Protein AF-A0A1H9RV60-F1 (afdb_monomer)

Organism: NCBI:txid155974

Sequence (405 aa):
MIADEEDRAAARLRDELDGMRLSSTPDHVDRVLKHVHGRRRAQRQQRVQMLTAVAVVVFAVAGAFVVTANPSQEPDTYTVAAVTQWQLRGDLAGNDDLVRRAEHTWKTSLYPPTAPVRAVFAGRSPNLSACFDLIVLVADSAGSAEQVAFVTTPISISGKPDQTSLVLRAVTTVPDGQRAVGFLSTTRVPADEPVSSNGAIGVALTAPGLAEIEVRTPLVLDQARQTNIPAGVVWPAPEQGTGAWNAELVLRTPGDHRQQFPIAAGIGDPVVEHVSLRSGNGVVRATGGGVRQGDLIATPDGIIGVVSAPDGTVDTRLTTLGTLGKVQTSTSAIPGRLVDGTGGVVFEPTADGLISDGNRLQLLAWNRPELAFDLGTLHTHDQGWLVTRAPGVVGATSALRIGGR

Solvent-accessible surface area (backbone atoms only — not comparable to full-atom values): 22395 Å² total; per-residue (Å²): 117,69,69,67,49,52,55,52,51,54,52,51,53,49,55,56,53,74,67,59,74,83,75,77,55,71,71,55,59,53,47,51,51,52,51,55,54,46,52,58,53,51,54,56,52,51,54,60,54,49,56,61,54,52,55,57,50,54,60,61,56,65,72,73,67,82,84,79,82,81,94,81,73,76,80,80,78,76,78,66,64,42,72,88,65,43,68,65,37,58,88,42,52,86,40,62,66,61,52,52,50,46,52,49,50,38,60,71,40,100,70,48,65,89,37,74,71,46,63,37,35,20,33,68,49,86,43,46,64,60,7,26,41,39,37,34,32,33,17,62,38,98,60,79,34,34,36,39,36,38,29,25,28,37,38,15,62,84,53,63,43,53,80,89,45,74,41,76,42,27,67,42,76,44,53,73,68,55,54,57,50,37,39,25,27,44,51,81,59,91,77,36,55,90,44,94,71,60,34,21,46,43,39,39,37,42,41,86,94,42,60,50,64,44,81,47,33,70,88,58,94,72,81,78,83,75,78,96,60,65,78,19,52,42,71,58,81,46,56,57,17,42,31,34,62,29,26,32,36,38,38,55,41,92,89,81,46,75,44,79,39,78,32,26,37,17,73,77,34,70,57,69,36,67,26,40,38,49,76,57,97,93,44,41,32,46,42,58,67,83,63,47,56,58,19,36,35,21,37,48,61,11,44,52,31,34,20,71,35,80,84,20,35,38,47,60,50,65,47,64,58,42,71,49,32,49,30,25,33,64,90,75,62,44,38,37,47,50,42,88,48,94,96,45,43,28,51,47,69,76,53,89,76,92,83,57,73,68,40,39,33,31,36,21,44,74,67,34,65,60,44,42,32,38,49,19,33,29,35,80,44,95,96,46,28,35,52,47,63,49,45,64,79,78,84,52,51,63,37,32,36,35,60,51,132

pLDDT: mean 80.45, std 18.59, range [31.14, 98.31]

Mean predicted aligned error: 13.13 Å

Secondary structure (DSSP, 8-state):
--HHHHHHHHHHHHHHHHH------HHHHHHHHHHHHHHHHHHHHHHHHHHHHHHHHHHHHTTS--S---------------GGGPPPBSTTTT-HHHHHHHHHHHHTSSS--SS-EEEEEEEE-S-GGGB-EEEEEEEE-SSSEEEEEEEEPPPBTT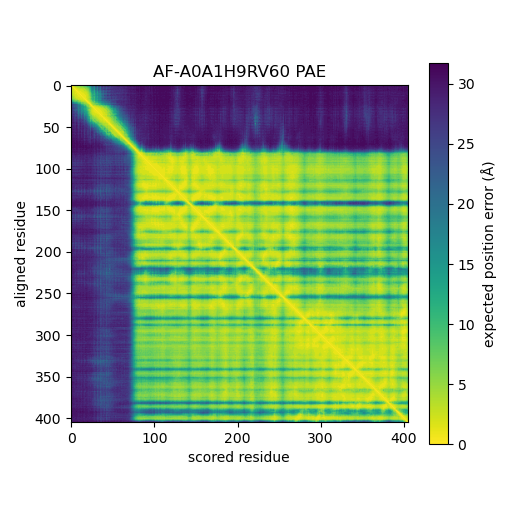S---TT--EEEEEEEEETT--EEEEEE-SPPTTSPPPTT---EEEEEEPTT---EEEE-SS-S--PPPSSPPTTEE---PPTT--GGG-EEEEEETTTEEEEEEPEEPTTSPPEEEEEEEEETTEEEEESTT--TT-EEEETTEEEEEE-STT-EEE--HHHHHTTEEEEETTT--EEEEEEETTEEEEEESS-----TT-EEEEEETT-TTSEEEEEEEEEETTEEEEEESS-SSS--EEEEE---

Foldseek 3Di:
DVVVVVVVVVVVVVVVVVVPPPPDDPVVVVVVVVVVVVVVVVVVVVVVVVVVVVVVVVVVVVVPPPPDDDPDDDPPPPPFDFLVRAAEDEPCSPVVVLQVVQLVQQCPDPNHAPADKDWRYWYWDPDLLFIKIWTWMWGCDPDQKIKIWIKIAATDNNNDGDSVHIDTWFIDIHGHPDFKAKFWELDHDPRHDDRPQSGIWMKMFGGPPFFDKDKDALLDPDFDDDPPDPGRMDTGPGGAQDGQQQIWMWGADPPRDTDTHGYTYTPPAFDKDKWFWDDDPNWIFTDDPCDAAQKWWGANQFTQAGQHDGRRIGDRALQVLQVQAWKAWSPPRFTFHWDADVPGIFTDTPDDDDDDFFTWMWGPGNHPRNNITTQAGWHDDDPTTHGDGRDDNPPGGMTMIGDDD

Radius of gyration: 26.0 Å; Cα contacts (8 Å, |Δi|>4): 841; chains: 1; bounding box: 67×84×64 Å

Structure (mmCIF, N/CA/C/O backbone):
data_AF-A0A1H9RV60-F1
#
_entry.id   AF-A0A1H9RV60-F1
#
loop_
_atom_site.group_PDB
_atom_site.id
_atom_site.type_symbol
_atom_site.label_atom_id
_atom_site.label_alt_id
_atom_site.label_comp_id
_atom_site.label_asym_id
_atom_site.label_entity_id
_atom_site.label_seq_id
_atom_site.pdbx_PDB_ins_code
_atom_site.Cartn_x
_atom_site.Cartn_y
_atom_site.Cartn_z
_atom_site.occupancy
_atom_site.B_iso_or_equiv
_atom_site.auth_seq_id
_atom_site.auth_comp_id
_atom_site.auth_asym_id
_atom_site.auth_atom_id
_atom_site.pdbx_PDB_model_num
ATOM 1 N N . MET A 1 1 ? 18.851 45.379 35.024 1.00 47.66 1 MET A N 1
ATOM 2 C CA . MET A 1 1 ? 19.933 44.597 35.658 1.00 47.66 1 MET A CA 1
ATOM 3 C C . MET A 1 1 ? 19.982 43.148 35.173 1.00 47.66 1 MET A C 1
ATOM 5 O O . MET A 1 1 ? 21.084 42.678 34.978 1.00 47.66 1 MET A O 1
ATOM 9 N N . ILE A 1 2 ? 18.849 42.477 34.896 1.00 45.31 2 ILE A N 1
ATOM 10 C CA . ILE A 1 2 ? 18.839 41.136 34.258 1.00 45.31 2 ILE A CA 1
ATOM 11 C C . ILE A 1 2 ? 19.075 41.214 32.731 1.00 45.31 2 ILE A C 1
ATOM 13 O O . ILE A 1 2 ? 19.832 40.422 32.187 1.00 45.31 2 ILE A O 1
ATOM 17 N N . ALA A 1 3 ? 18.530 42.231 32.051 1.00 50.62 3 ALA A N 1
ATOM 18 C CA . ALA A 1 3 ? 18.720 42.408 30.602 1.00 50.62 3 ALA A CA 1
ATOM 19 C C . ALA A 1 3 ? 20.185 42.692 30.190 1.00 50.62 3 ALA A C 1
ATOM 21 O O . ALA A 1 3 ? 20.635 42.232 29.148 1.00 50.62 3 ALA A O 1
ATOM 22 N N . ASP A 1 4 ? 20.962 43.375 31.041 1.00 49.84 4 ASP A N 1
ATOM 23 C CA . ASP A 1 4 ? 22.380 43.669 30.768 1.00 49.84 4 ASP A CA 1
ATOM 24 C C . ASP A 1 4 ? 23.302 42.445 30.940 1.00 49.84 4 ASP A C 1
ATOM 26 O O . ASP A 1 4 ? 24.443 42.459 30.471 1.00 49.84 4 ASP A O 1
ATOM 30 N N . GLU A 1 5 ? 22.850 41.393 31.632 1.00 49.09 5 GLU A N 1
ATOM 31 C CA . GLU A 1 5 ? 23.604 40.141 31.780 1.00 49.09 5 GLU A CA 1
ATOM 32 C C . GLU A 1 5 ? 23.366 39.191 30.602 1.00 49.09 5 GLU A C 1
ATOM 34 O O . GLU A 1 5 ? 24.319 38.561 30.136 1.00 49.09 5 GLU A O 1
ATOM 39 N N . GLU A 1 6 ? 22.145 39.152 30.059 1.00 58.31 6 GLU A N 1
ATOM 40 C CA . GLU A 1 6 ? 21.820 38.354 28.869 1.00 58.31 6 GLU A CA 1
ATOM 41 C C . GLU A 1 6 ? 22.538 38.875 27.616 1.00 58.31 6 GLU A C 1
ATOM 43 O O . GLU A 1 6 ? 23.137 38.085 26.882 1.00 58.31 6 GLU A O 1
ATOM 48 N N . ASP A 1 7 ? 22.604 40.196 27.424 1.00 57.84 7 ASP A N 1
ATOM 49 C CA . ASP A 1 7 ? 23.313 40.784 26.280 1.00 57.84 7 ASP A CA 1
ATOM 50 C C . ASP A 1 7 ? 24.835 40.578 26.361 1.00 57.84 7 ASP A C 1
ATOM 52 O O . ASP A 1 7 ? 25.499 40.352 25.343 1.00 57.84 7 ASP A O 1
ATOM 56 N N . ARG A 1 8 ? 25.412 40.555 27.571 1.00 61.41 8 ARG A N 1
ATOM 57 C CA . ARG A 1 8 ? 26.839 40.233 27.764 1.00 61.41 8 ARG A CA 1
ATOM 58 C C . ARG A 1 8 ? 27.137 38.752 27.553 1.00 61.41 8 ARG A C 1
ATOM 60 O O . ARG A 1 8 ? 28.216 38.428 27.055 1.00 61.41 8 ARG A O 1
ATOM 67 N N . ALA A 1 9 ? 26.216 37.861 27.915 1.00 63.03 9 ALA A N 1
ATOM 68 C CA . ALA A 1 9 ? 26.352 36.430 27.657 1.00 63.03 9 ALA A CA 1
ATOM 69 C C . ALA A 1 9 ? 26.237 36.120 26.155 1.00 63.03 9 ALA A C 1
ATOM 71 O O . ALA A 1 9 ? 27.050 35.371 25.613 1.00 63.03 9 ALA A O 1
ATOM 72 N N . ALA A 1 10 ? 25.296 36.765 25.459 1.00 62.72 10 ALA A N 1
ATOM 73 C CA . ALA A 1 10 ? 25.120 36.622 24.017 1.00 62.72 10 ALA A CA 1
ATOM 74 C C . ALA A 1 10 ? 26.301 37.197 23.216 1.00 62.72 10 ALA A C 1
ATOM 76 O O . ALA A 1 10 ? 26.708 36.606 22.213 1.00 62.72 10 ALA A O 1
ATOM 77 N N . ALA A 1 11 ? 26.886 38.314 23.662 1.00 66.44 11 ALA A N 1
ATOM 78 C CA . ALA A 1 11 ? 28.081 38.885 23.043 1.00 66.44 11 ALA A CA 1
ATOM 79 C C . ALA A 1 11 ? 29.309 37.970 23.197 1.00 66.44 11 ALA A C 1
ATOM 81 O O . ALA A 1 11 ? 30.024 37.760 22.222 1.00 66.44 11 ALA A O 1
ATOM 82 N N . ARG A 1 12 ? 29.513 37.354 24.373 1.00 67.06 12 ARG A N 1
ATOM 83 C CA . ARG A 1 12 ? 30.611 36.389 24.588 1.00 67.06 12 ARG A CA 1
ATOM 84 C C . ARG A 1 12 ? 30.462 35.124 23.751 1.00 67.06 12 ARG A C 1
ATOM 86 O O . ARG A 1 12 ? 31.445 34.664 23.188 1.00 67.06 12 ARG A O 1
ATOM 93 N N . LEU A 1 13 ? 29.246 34.589 23.628 1.00 63.38 13 LEU A N 1
ATOM 94 C CA . LEU A 1 13 ? 28.999 33.393 22.816 1.00 63.38 13 LEU A CA 1
ATOM 95 C C . LEU A 1 13 ? 29.222 33.645 21.320 1.00 63.38 13 LEU A C 1
ATOM 97 O O . LEU A 1 13 ? 29.684 32.748 20.620 1.00 63.38 13 LEU A O 1
ATOM 101 N N . ARG A 1 14 ? 28.927 34.853 20.820 1.00 65.62 14 ARG A N 1
ATOM 102 C CA . ARG A 1 14 ? 29.237 35.223 19.429 1.00 65.62 14 ARG A CA 1
ATOM 103 C C . ARG A 1 14 ? 30.738 35.378 19.191 1.00 65.62 14 ARG A C 1
ATOM 105 O O . ARG A 1 14 ? 31.217 34.882 18.181 1.00 65.62 14 ARG A O 1
ATOM 112 N N . ASP A 1 15 ? 31.468 35.967 20.135 1.00 60.06 15 ASP A N 1
ATOM 113 C CA . ASP A 1 15 ? 32.932 36.094 20.053 1.00 60.06 15 ASP A CA 1
ATOM 114 C C . ASP A 1 15 ? 33.632 34.718 20.131 1.00 60.06 15 ASP A C 1
ATOM 116 O O . ASP A 1 15 ? 34.597 34.454 19.413 1.00 60.06 15 ASP A O 1
ATOM 120 N N . GLU A 1 16 ? 33.103 33.787 20.938 1.00 55.59 16 GLU A N 1
ATOM 121 C CA . GLU A 1 16 ? 33.586 32.398 20.991 1.00 55.59 16 GLU A CA 1
ATOM 122 C C . GLU A 1 16 ? 33.265 31.605 19.710 1.00 55.59 16 GLU A C 1
ATOM 124 O O . GLU A 1 16 ? 34.069 30.769 19.290 1.00 55.59 16 GLU A O 1
ATOM 129 N N . LEU A 1 17 ? 32.131 31.880 19.055 1.00 51.12 17 LEU A N 1
ATOM 130 C CA . LEU A 1 17 ? 31.740 31.241 17.793 1.00 51.12 17 LEU A CA 1
ATOM 131 C C . LEU A 1 17 ? 32.523 31.776 16.585 1.00 51.12 17 LEU A C 1
ATOM 133 O O . LEU A 1 17 ? 32.941 30.974 15.749 1.00 51.12 17 LEU A O 1
ATOM 137 N N . ASP A 1 18 ? 32.794 33.082 16.515 1.00 43.81 18 ASP A N 1
ATOM 138 C CA . ASP A 1 18 ? 33.619 33.675 15.449 1.00 43.81 18 ASP A CA 1
ATOM 139 C C . ASP A 1 18 ? 35.108 33.286 15.577 1.00 43.81 18 ASP A C 1
ATOM 141 O O . ASP A 1 18 ? 35.840 33.250 14.581 1.00 43.81 18 ASP A O 1
ATOM 145 N N . GLY A 1 19 ? 35.552 32.896 16.779 1.00 40.16 19 GLY A N 1
ATOM 146 C CA . GLY A 1 19 ? 36.868 32.297 17.024 1.00 40.16 19 GLY A CA 1
ATOM 147 C C . GLY A 1 19 ? 36.997 30.829 16.588 1.00 40.16 19 GLY A C 1
ATOM 148 O O . GLY A 1 19 ? 38.108 30.363 16.312 1.00 40.16 19 GLY A O 1
ATOM 149 N N . MET A 1 20 ? 35.889 30.087 16.460 1.00 36.47 20 MET A N 1
ATOM 150 C CA . MET A 1 20 ? 35.895 28.687 16.017 1.00 36.47 20 MET A CA 1
ATOM 151 C C . MET A 1 20 ? 35.896 28.573 14.487 1.00 36.47 20 MET A C 1
ATOM 153 O O . MET A 1 20 ? 34.956 28.091 13.855 1.00 36.47 20 MET A O 1
ATOM 157 N N . ARG A 1 21 ? 37.025 28.925 13.862 1.00 36.53 21 ARG A N 1
ATOM 158 C CA . ARG A 1 21 ? 37.341 28.442 12.509 1.00 36.53 21 ARG A CA 1
ATOM 159 C C . ARG A 1 21 ? 37.583 26.932 12.555 1.00 36.53 21 ARG A C 1
ATOM 161 O O . ARG A 1 21 ? 38.700 26.474 12.799 1.00 36.53 21 ARG A O 1
ATOM 168 N N . LEU A 1 22 ? 36.538 26.155 12.276 1.00 44.78 22 LEU A N 1
ATOM 169 C CA . LEU A 1 22 ? 36.624 24.725 11.975 1.00 44.78 22 LEU A CA 1
ATOM 170 C C . LEU A 1 22 ? 37.416 24.518 10.676 1.00 44.78 22 LEU A C 1
ATOM 172 O O . LEU A 1 22 ? 36.867 24.379 9.588 1.00 44.78 22 LEU A O 1
ATOM 176 N N . SER A 1 23 ? 38.740 24.489 10.800 1.00 40.69 23 SER A N 1
ATOM 177 C CA . SER A 1 23 ? 39.613 23.884 9.801 1.00 40.69 23 SER A CA 1
ATOM 178 C C . SER A 1 23 ? 39.719 22.395 10.122 1.00 40.69 23 SER A C 1
ATOM 180 O O . SER A 1 23 ? 40.577 21.952 10.881 1.00 40.69 23 SER A O 1
ATOM 182 N N . SER A 1 24 ? 38.799 21.590 9.588 1.00 43.88 24 SER A N 1
ATOM 183 C CA . SER A 1 24 ? 39.008 20.144 9.590 1.00 43.88 24 SER A CA 1
ATOM 184 C C . SER A 1 24 ? 40.083 19.832 8.555 1.00 43.88 24 SER A C 1
ATOM 186 O O . SER A 1 24 ? 39.855 19.974 7.352 1.00 43.88 24 SER A O 1
ATOM 188 N N . THR A 1 25 ? 41.266 19.434 9.010 1.00 44.75 25 THR A N 1
ATOM 189 C CA . THR A 1 25 ? 42.301 18.913 8.119 1.00 44.75 25 THR A CA 1
ATOM 190 C C . THR A 1 25 ? 41.766 17.665 7.395 1.00 44.75 25 THR A C 1
ATOM 192 O O . THR A 1 25 ? 41.131 16.824 8.042 1.00 44.75 25 THR A O 1
ATOM 195 N N . PRO A 1 26 ? 41.996 17.520 6.074 1.00 52.84 26 PRO A N 1
ATOM 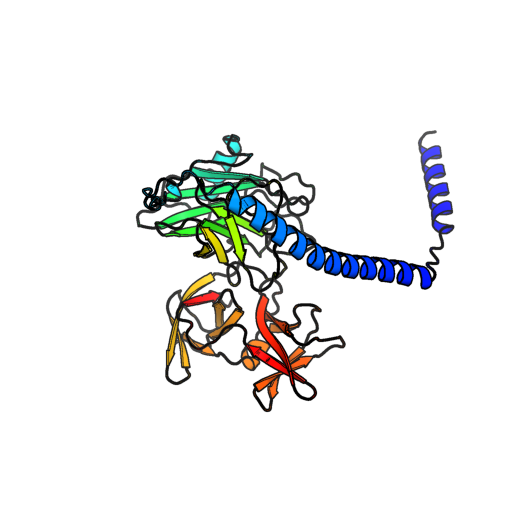196 C CA . PRO A 1 26 ? 41.510 16.383 5.276 1.00 52.84 26 PRO A CA 1
ATOM 197 C C . PRO A 1 26 ? 41.817 15.013 5.909 1.00 52.84 26 PRO A C 1
ATOM 199 O O . PRO A 1 26 ? 40.990 14.101 5.894 1.00 52.84 26 PRO A O 1
ATOM 202 N N . ASP A 1 27 ? 42.948 14.917 6.608 1.00 50.12 27 ASP A N 1
ATOM 203 C CA . ASP A 1 27 ? 43.414 13.713 7.302 1.00 50.12 27 ASP A CA 1
ATOM 204 C C . ASP A 1 27 ? 42.532 13.255 8.476 1.00 50.12 27 ASP A C 1
ATOM 206 O O . ASP A 1 27 ? 42.692 12.134 8.975 1.00 50.12 27 ASP A O 1
ATOM 210 N N . HIS A 1 28 ? 41.641 14.112 8.987 1.00 51.12 28 HIS A N 1
ATOM 211 C CA . HIS A 1 28 ? 40.720 13.756 10.067 1.00 51.12 28 HIS A CA 1
ATOM 212 C C . HIS A 1 28 ? 39.489 13.019 9.526 1.00 51.12 28 HIS A C 1
ATOM 214 O O . HIS A 1 28 ? 39.078 12.008 10.096 1.00 51.12 28 HIS A O 1
ATOM 220 N N . VAL A 1 29 ? 38.959 13.465 8.384 1.00 52.94 29 VAL A N 1
ATOM 221 C CA . VAL A 1 29 ? 37.835 12.811 7.697 1.00 52.94 29 VAL A CA 1
ATOM 222 C C . VAL A 1 29 ? 38.263 11.433 7.194 1.00 52.94 29 VAL A C 1
ATOM 224 O O . VAL A 1 29 ? 37.571 10.446 7.449 1.00 52.94 29 VAL A O 1
ATOM 227 N N . ASP A 1 30 ? 39.461 11.330 6.617 1.00 53.12 30 ASP A N 1
ATOM 228 C CA . ASP A 1 30 ? 40.016 10.045 6.186 1.00 53.12 30 ASP A CA 1
ATOM 229 C C . ASP A 1 30 ? 40.276 9.096 7.358 1.00 53.12 30 ASP A C 1
ATOM 231 O O . ASP A 1 30 ? 40.026 7.894 7.250 1.00 53.12 30 ASP A O 1
ATOM 235 N N . ARG A 1 31 ? 40.701 9.603 8.524 1.00 59.22 31 ARG A N 1
ATOM 236 C CA . ARG A 1 31 ? 40.831 8.774 9.732 1.00 59.22 31 ARG A CA 1
ATOM 237 C C . ARG A 1 31 ? 39.488 8.247 10.216 1.00 59.22 31 ARG A C 1
ATOM 239 O O . ARG A 1 31 ? 39.410 7.069 10.559 1.00 59.22 31 ARG A O 1
ATOM 246 N N . VAL A 1 32 ? 38.442 9.072 10.216 1.00 57.06 32 VAL A N 1
ATOM 247 C CA . VAL A 1 32 ? 37.094 8.658 10.630 1.00 57.06 32 VAL A CA 1
ATOM 248 C C . VAL A 1 32 ? 36.515 7.642 9.644 1.00 57.06 32 VAL A C 1
ATOM 250 O O . VAL A 1 32 ? 36.044 6.588 10.071 1.00 57.06 32 VAL A O 1
ATOM 253 N N . LEU A 1 33 ? 36.640 7.870 8.334 1.00 56.78 33 LEU A N 1
ATOM 254 C CA . LEU A 1 33 ? 36.190 6.925 7.306 1.00 56.78 33 LEU A CA 1
ATOM 255 C C . LEU A 1 33 ? 36.961 5.601 7.363 1.00 56.78 33 LEU A C 1
ATOM 257 O O . LEU A 1 33 ? 36.360 4.527 7.299 1.00 56.78 33 LEU A O 1
ATOM 261 N N . LYS A 1 34 ? 38.278 5.645 7.584 1.00 64.19 34 LYS A N 1
ATOM 262 C CA . LYS A 1 34 ? 39.110 4.446 7.763 1.00 64.19 34 LYS A CA 1
ATOM 263 C C . LYS A 1 34 ? 38.751 3.694 9.049 1.00 64.19 34 LYS A C 1
ATOM 265 O O . LYS A 1 34 ? 38.754 2.463 9.052 1.00 64.19 34 LYS A O 1
ATOM 270 N N . HIS A 1 35 ? 38.356 4.400 10.110 1.00 56.09 35 HIS A N 1
ATOM 271 C CA . HIS A 1 35 ? 37.873 3.796 11.355 1.00 56.09 35 HIS A CA 1
ATOM 272 C C . HIS A 1 35 ? 36.477 3.158 11.193 1.00 56.09 35 HIS A C 1
ATOM 274 O O . HIS A 1 35 ? 36.234 2.053 11.684 1.00 56.09 35 HIS A O 1
ATOM 280 N N . VAL A 1 36 ? 35.579 3.789 10.428 1.00 59.84 36 VAL A N 1
ATOM 281 C CA . VAL A 1 36 ? 34.243 3.258 10.100 1.00 59.84 36 VAL A CA 1
ATOM 282 C C . VAL A 1 36 ? 34.337 2.039 9.171 1.00 59.84 36 VAL A C 1
ATOM 284 O O . VAL A 1 36 ? 33.677 1.022 9.410 1.00 59.84 36 VAL A O 1
ATOM 287 N N . HIS A 1 37 ? 35.210 2.070 8.161 1.00 61.62 37 HIS A N 1
ATOM 288 C CA . HIS A 1 37 ? 35.466 0.918 7.291 1.00 61.62 37 HIS A CA 1
ATOM 289 C C . HIS A 1 37 ? 36.209 -0.219 8.011 1.00 61.62 37 HIS A C 1
ATOM 291 O O . HIS A 1 37 ? 35.919 -1.393 7.757 1.00 61.62 37 HIS A O 1
ATOM 297 N N . GLY A 1 38 ? 37.089 0.104 8.964 1.00 60.56 38 GLY A N 1
ATOM 298 C CA . GLY A 1 38 ? 37.722 -0.865 9.861 1.00 60.56 38 GLY A CA 1
ATOM 299 C C . GLY A 1 38 ? 36.705 -1.616 10.727 1.00 60.56 38 GLY A C 1
ATOM 300 O O . GLY A 1 38 ? 36.728 -2.848 10.767 1.00 60.56 38 GLY A O 1
ATOM 301 N N . ARG A 1 39 ? 35.737 -0.905 11.327 1.00 57.69 39 ARG A N 1
ATOM 302 C CA . ARG A 1 39 ? 34.640 -1.524 12.099 1.00 57.69 39 ARG A CA 1
ATOM 303 C C . ARG A 1 39 ? 33.777 -2.466 11.256 1.00 57.69 39 ARG A C 1
ATOM 305 O O . ARG A 1 39 ? 33.444 -3.553 11.722 1.00 57.69 39 ARG A O 1
ATOM 312 N N . ARG A 1 40 ? 33.472 -2.111 10.000 1.00 55.03 40 ARG A N 1
ATOM 313 C CA . ARG A 1 40 ? 32.693 -2.981 9.094 1.00 55.03 40 ARG A CA 1
ATOM 314 C C . ARG A 1 40 ? 33.448 -4.253 8.682 1.00 55.03 40 ARG A C 1
ATOM 316 O O . ARG A 1 40 ? 32.821 -5.300 8.528 1.00 55.03 40 ARG A O 1
ATOM 323 N N . ARG A 1 41 ? 34.780 -4.208 8.538 1.00 56.97 41 ARG A N 1
ATOM 324 C CA . ARG A 1 41 ? 35.599 -5.414 8.288 1.00 56.97 41 ARG A CA 1
ATOM 325 C C . ARG A 1 41 ? 35.736 -6.298 9.533 1.00 56.97 41 ARG A C 1
ATOM 327 O O . ARG A 1 41 ? 35.587 -7.512 9.410 1.00 56.97 41 ARG A O 1
ATOM 334 N N . ALA A 1 42 ? 35.904 -5.709 10.719 1.00 52.28 42 ALA A N 1
ATOM 335 C CA . ALA A 1 42 ? 35.950 -6.452 11.982 1.00 52.28 42 ALA A CA 1
ATOM 336 C C . ALA A 1 42 ? 34.614 -7.160 12.298 1.00 52.28 42 ALA A C 1
ATOM 338 O O . ALA A 1 42 ? 34.615 -8.318 12.710 1.00 52.28 42 ALA A O 1
ATOM 339 N N . GLN A 1 43 ? 33.470 -6.527 12.001 1.00 52.50 43 GLN A N 1
ATOM 340 C CA . GLN A 1 43 ? 32.144 -7.157 12.123 1.00 52.50 43 GLN A CA 1
ATOM 341 C C . GLN A 1 43 ? 31.941 -8.334 11.155 1.00 52.50 43 GLN A C 1
ATOM 343 O O . GLN A 1 43 ? 31.277 -9.308 11.507 1.00 52.50 43 GLN A O 1
ATOM 348 N N . ARG A 1 44 ? 32.531 -8.292 9.949 1.00 54.00 44 ARG A N 1
ATOM 349 C CA . ARG A 1 44 ? 32.500 -9.435 9.017 1.00 54.00 44 ARG A CA 1
ATOM 350 C C . ARG A 1 44 ? 33.372 -10.599 9.502 1.00 54.00 44 ARG A C 1
ATOM 352 O O . ARG A 1 44 ? 32.954 -11.742 9.365 1.00 54.00 44 ARG A O 1
ATOM 359 N N . GLN A 1 45 ? 34.523 -10.333 10.124 1.00 49.22 45 GLN A N 1
ATOM 360 C CA . GLN A 1 45 ? 35.378 -11.387 10.693 1.00 49.22 45 GLN A CA 1
ATOM 361 C C . GLN A 1 45 ? 34.815 -11.991 11.993 1.00 49.22 45 GLN A C 1
ATOM 363 O O . GLN A 1 45 ? 34.887 -13.207 12.164 1.00 49.22 45 GLN A O 1
ATOM 368 N N . GLN A 1 46 ? 34.157 -11.201 12.853 1.00 46.28 46 GLN A N 1
ATOM 369 C CA . GLN A 1 46 ? 33.453 -11.731 14.033 1.00 46.28 46 GLN A CA 1
ATOM 370 C C . GLN A 1 46 ? 32.278 -12.653 13.662 1.00 46.28 46 GLN A C 1
ATOM 372 O O . GLN A 1 46 ? 32.040 -13.634 14.363 1.00 46.28 46 GLN A O 1
ATOM 377 N N . ARG A 1 47 ? 31.587 -12.415 12.535 1.00 48.66 47 ARG A N 1
ATOM 378 C CA . ARG A 1 47 ? 30.519 -13.312 12.045 1.00 48.66 47 ARG A CA 1
ATOM 379 C C . ARG A 1 47 ? 31.039 -14.674 11.576 1.00 48.66 47 ARG A C 1
ATOM 381 O O . ARG A 1 47 ? 30.360 -15.673 11.786 1.00 48.66 47 ARG A O 1
ATOM 388 N N . VAL A 1 48 ? 32.242 -14.734 11.001 1.00 49.28 48 VAL A N 1
ATOM 389 C CA . VAL A 1 48 ? 32.853 -16.011 10.589 1.00 49.28 48 VAL A CA 1
ATOM 390 C C . VAL A 1 48 ? 33.335 -16.810 11.805 1.00 49.28 48 VAL A C 1
ATOM 392 O O . VAL A 1 48 ? 33.199 -18.026 11.811 1.00 49.28 48 VAL A O 1
ATOM 395 N N . GLN A 1 49 ? 33.813 -16.150 12.867 1.00 42.09 49 GLN A N 1
ATOM 396 C CA . GLN A 1 49 ? 34.241 -16.834 14.097 1.00 42.09 49 GLN A CA 1
ATOM 397 C C . GLN A 1 49 ? 33.074 -17.250 15.015 1.00 42.09 49 GLN A C 1
ATOM 399 O O . GLN A 1 49 ? 33.167 -18.279 15.684 1.00 42.09 49 GLN A O 1
ATOM 404 N N . MET A 1 50 ? 31.948 -16.521 15.022 1.00 40.22 50 MET A N 1
ATOM 405 C CA . MET A 1 50 ? 30.741 -16.931 15.764 1.00 40.22 50 MET A CA 1
ATOM 406 C C . MET A 1 50 ? 30.068 -18.177 15.168 1.00 40.22 50 MET A C 1
ATOM 408 O O . MET A 1 50 ? 29.565 -19.008 15.922 1.00 40.22 50 MET A O 1
ATOM 412 N N . LEU A 1 51 ? 30.093 -18.351 13.842 1.00 40.78 51 LEU A N 1
ATOM 413 C CA . LEU A 1 51 ? 29.523 -19.533 13.180 1.00 40.78 51 LEU A CA 1
ATOM 414 C C . LEU A 1 51 ? 30.247 -20.832 13.571 1.00 40.78 51 LEU A C 1
ATOM 416 O O . LEU A 1 51 ? 29.604 -21.866 13.736 1.00 40.78 51 LEU A O 1
ATOM 420 N N . THR A 1 52 ? 31.558 -20.777 13.812 1.00 39.53 52 THR A N 1
ATOM 421 C CA . THR A 1 52 ? 32.336 -21.944 14.253 1.00 39.53 52 THR A CA 1
ATOM 422 C C . THR A 1 52 ? 32.115 -22.276 15.732 1.00 39.53 52 THR A C 1
ATOM 424 O O . THR A 1 52 ? 32.112 -23.448 16.096 1.00 39.53 52 THR A O 1
ATOM 427 N N . ALA A 1 53 ? 31.871 -21.275 16.588 1.00 35.66 53 ALA A N 1
ATOM 428 C CA . ALA A 1 53 ? 31.593 -21.495 18.011 1.00 35.66 53 ALA A CA 1
ATOM 429 C C . ALA A 1 53 ? 30.177 -22.052 18.264 1.00 35.66 53 ALA A C 1
ATOM 431 O O . ALA A 1 53 ? 29.998 -22.916 19.121 1.00 35.66 53 ALA A O 1
ATOM 432 N N . VAL A 1 54 ? 29.176 -21.621 17.486 1.00 38.09 54 VAL A N 1
ATOM 433 C CA . VAL A 1 54 ? 27.795 -22.130 17.598 1.00 38.09 54 VAL A CA 1
ATOM 434 C C . VAL A 1 54 ? 27.690 -23.585 17.124 1.00 38.09 54 VAL A C 1
ATOM 436 O O . VAL A 1 54 ? 26.974 -24.371 17.740 1.00 38.09 54 VAL A O 1
ATOM 439 N N . ALA A 1 55 ? 28.467 -23.993 16.115 1.00 35.78 55 ALA A N 1
ATOM 440 C CA . ALA A 1 55 ? 28.491 -25.384 15.656 1.00 35.78 55 ALA A CA 1
ATOM 441 C C . ALA A 1 55 ? 28.974 -26.370 16.743 1.00 35.78 55 ALA A C 1
ATOM 443 O O . ALA A 1 55 ? 28.454 -27.480 16.837 1.00 35.78 55 ALA A O 1
ATOM 444 N N . VAL A 1 56 ? 29.907 -25.965 17.613 1.00 42.31 56 VAL A N 1
ATOM 445 C CA . VAL A 1 56 ? 30.428 -26.829 18.692 1.00 42.31 56 VAL A CA 1
ATOM 446 C C . VAL A 1 56 ? 29.453 -26.923 19.875 1.00 42.31 56 VAL A C 1
ATOM 448 O O 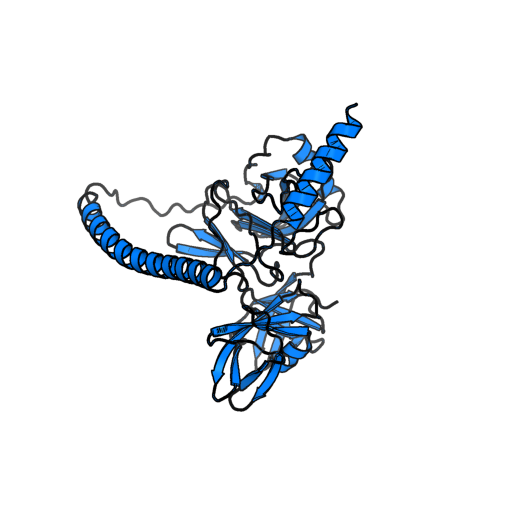. VAL A 1 56 ? 29.320 -27.987 20.476 1.00 42.31 56 VAL A O 1
ATOM 451 N N . VAL A 1 57 ? 28.701 -25.857 20.174 1.00 38.81 57 VAL A N 1
ATOM 452 C CA . VAL A 1 57 ? 27.685 -25.873 21.246 1.00 38.81 57 VAL A CA 1
ATOM 453 C C . VAL A 1 57 ? 26.435 -26.664 20.834 1.00 38.81 57 VAL A C 1
ATOM 455 O O . VAL A 1 57 ? 25.873 -27.382 21.659 1.00 38.81 57 VAL A O 1
ATOM 458 N N . VAL A 1 58 ? 26.038 -26.627 19.556 1.00 38.56 58 VAL A N 1
ATOM 459 C CA . VAL A 1 58 ? 24.890 -27.410 19.054 1.00 38.56 58 VAL A CA 1
ATOM 460 C C . VAL A 1 58 ? 25.161 -28.921 19.105 1.00 38.56 58 VAL A C 1
ATOM 462 O O . VAL A 1 58 ? 24.266 -29.678 19.476 1.00 38.56 58 VAL A O 1
ATOM 465 N N . PHE A 1 59 ? 26.395 -29.375 18.856 1.00 36.62 59 PHE A N 1
ATOM 466 C CA . PHE A 1 59 ? 26.744 -30.796 19.014 1.00 36.62 59 PHE A CA 1
ATOM 467 C C . PHE A 1 59 ? 26.823 -31.251 20.482 1.00 36.62 59 PHE A C 1
ATOM 469 O O . PHE A 1 59 ? 26.512 -32.404 20.773 1.00 36.62 59 PHE A O 1
ATOM 476 N N . ALA A 1 60 ? 27.174 -30.364 21.418 1.00 34.81 60 ALA A N 1
ATOM 477 C CA . ALA A 1 60 ? 27.234 -30.703 22.842 1.00 34.81 60 ALA A CA 1
ATOM 478 C C . ALA A 1 6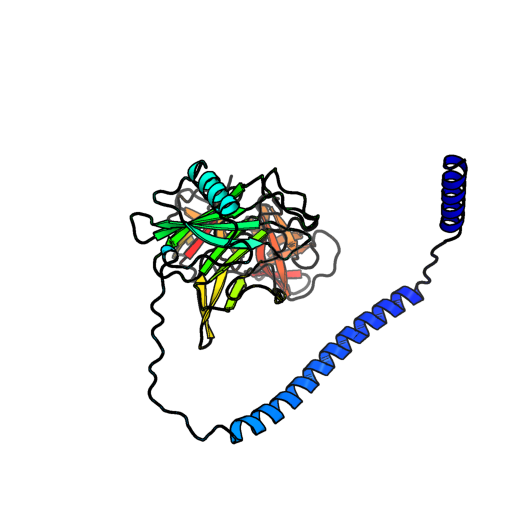0 ? 25.847 -30.735 23.517 1.00 34.81 60 ALA A C 1
ATOM 480 O O . ALA A 1 60 ? 25.619 -31.551 24.408 1.00 34.81 60 ALA A O 1
ATOM 481 N N . VAL A 1 61 ? 24.896 -29.899 23.078 1.00 39.88 61 VAL A N 1
ATOM 482 C CA . VAL A 1 61 ? 23.534 -29.852 23.653 1.00 39.88 61 VAL A CA 1
ATOM 483 C C . VAL A 1 61 ? 22.600 -30.899 23.025 1.00 39.88 61 VAL A C 1
ATOM 485 O O . VAL A 1 61 ? 21.710 -31.408 23.706 1.00 39.88 61 VAL A O 1
ATOM 488 N N . ALA A 1 62 ? 22.849 -31.328 21.782 1.00 36.28 62 ALA A N 1
ATOM 489 C CA . ALA A 1 62 ? 22.103 -32.422 21.147 1.00 36.28 62 ALA A CA 1
ATOM 490 C C . ALA A 1 62 ? 22.370 -33.811 21.776 1.00 36.28 62 ALA A C 1
ATOM 492 O O . ALA A 1 62 ? 21.559 -34.720 21.616 1.00 36.28 62 ALA A O 1
ATOM 493 N N . GLY A 1 63 ? 23.465 -33.982 22.530 1.00 31.14 63 GLY A N 1
ATOM 494 C CA . GLY A 1 63 ? 23.798 -35.240 23.214 1.00 31.14 63 GLY A CA 1
ATOM 495 C C . GLY A 1 63 ? 23.123 -35.449 24.577 1.00 31.14 63 GLY A C 1
ATOM 496 O O . GLY A 1 63 ? 23.155 -36.561 25.095 1.00 31.14 63 GLY A O 1
ATOM 497 N N . ALA A 1 64 ? 22.505 -34.415 25.164 1.00 34.41 64 ALA A N 1
ATOM 498 C CA . ALA A 1 64 ? 21.991 -34.460 26.540 1.00 34.41 64 ALA A CA 1
ATOM 499 C C . ALA A 1 64 ? 20.451 -34.454 26.665 1.00 34.41 64 ALA A C 1
ATOM 501 O O . ALA A 1 64 ? 19.941 -34.596 27.772 1.00 34.41 64 ALA A O 1
ATOM 502 N N . PHE A 1 65 ? 19.702 -34.346 25.559 1.00 34.44 65 PHE A N 1
ATOM 503 C CA . PHE A 1 65 ? 18.225 -34.293 25.558 1.00 34.44 65 PHE A CA 1
ATOM 504 C C . PHE A 1 65 ? 17.536 -35.476 24.845 1.00 34.44 65 PHE A C 1
ATOM 506 O O . PHE A 1 65 ? 16.366 -35.392 24.482 1.00 34.44 65 PHE A O 1
ATOM 513 N N . VAL A 1 66 ? 18.222 -36.612 24.670 1.00 35.88 66 VAL A N 1
ATOM 514 C CA . VAL A 1 66 ? 17.646 -37.816 24.024 1.00 35.88 66 VAL A CA 1
ATOM 515 C C . VAL A 1 66 ? 16.809 -38.688 24.982 1.00 35.88 66 VAL A C 1
ATOM 517 O O . VAL A 1 66 ? 16.275 -39.715 24.578 1.00 35.88 66 VAL A O 1
ATOM 520 N N . VAL A 1 67 ? 16.583 -38.290 26.238 1.00 39.78 67 VAL A N 1
ATOM 521 C CA . VAL A 1 67 ? 15.738 -39.075 27.156 1.00 39.78 67 VAL A CA 1
ATOM 522 C C . VAL A 1 67 ? 14.527 -38.264 27.605 1.00 39.78 67 VAL A C 1
ATOM 524 O O . VAL A 1 67 ? 14.614 -37.491 28.546 1.00 39.78 67 VAL A O 1
ATOM 527 N N . THR A 1 68 ? 13.433 -38.516 26.873 1.00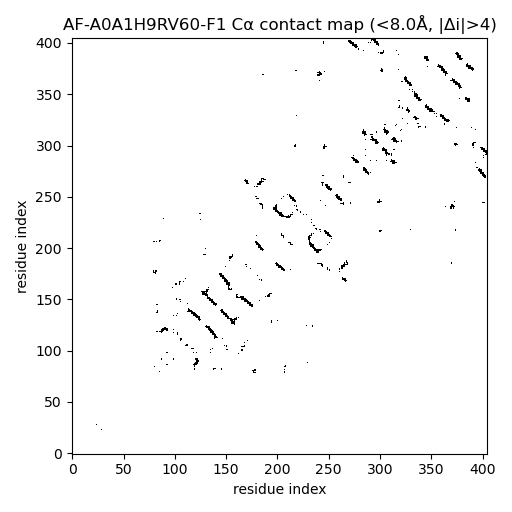 36.88 68 THR A N 1
ATOM 528 C CA . THR A 1 68 ? 11.983 -38.379 27.147 1.00 36.88 68 THR A CA 1
ATOM 529 C C . THR A 1 68 ? 11.234 -37.537 26.111 1.00 36.88 68 THR A C 1
ATOM 531 O O . THR A 1 68 ? 10.664 -36.497 26.427 1.00 36.88 68 THR A O 1
ATOM 534 N N . ALA A 1 69 ? 11.196 -38.016 24.865 1.00 34.31 69 ALA A N 1
ATOM 535 C CA . ALA A 1 69 ? 10.183 -37.611 23.895 1.00 34.31 69 ALA A CA 1
ATOM 536 C C . ALA A 1 69 ? 9.023 -38.619 23.953 1.00 34.31 69 ALA A C 1
ATOM 538 O O . ALA A 1 69 ? 9.189 -39.776 23.573 1.00 34.31 69 ALA A O 1
ATOM 539 N N . ASN A 1 70 ? 7.864 -38.181 24.449 1.00 32.72 70 ASN A N 1
ATOM 540 C CA . ASN A 1 70 ? 6.591 -38.871 24.231 1.00 32.72 70 ASN A CA 1
ATOM 541 C C . ASN A 1 70 ? 6.190 -38.672 22.757 1.00 32.72 70 ASN A C 1
ATOM 543 O O . ASN A 1 70 ? 5.983 -37.525 22.355 1.00 32.72 70 ASN A O 1
ATOM 547 N N . PRO A 1 71 ? 6.064 -39.728 21.936 1.00 40.88 71 PRO A N 1
ATOM 548 C CA . PRO A 1 71 ? 5.698 -39.602 20.535 1.00 40.88 71 PRO A CA 1
ATOM 549 C C . PRO A 1 71 ? 4.187 -39.793 20.389 1.00 40.88 71 PRO A C 1
ATOM 551 O O . PRO A 1 71 ? 3.732 -40.846 19.958 1.00 40.88 71 PRO A O 1
ATOM 554 N N . SER A 1 72 ? 3.396 -38.801 20.795 1.00 36.66 72 SER A N 1
ATOM 555 C CA . SER A 1 72 ? 1.947 -38.797 20.537 1.00 36.66 72 SER A CA 1
ATOM 556 C C . SER A 1 72 ? 1.330 -37.448 20.893 1.00 36.66 72 SER A C 1
ATOM 558 O O . SER A 1 72 ? 0.484 -37.350 21.778 1.00 36.66 72 SER A O 1
ATOM 560 N N . GLN A 1 73 ? 1.775 -36.397 20.212 1.00 38.69 73 GLN A N 1
ATOM 561 C CA . GLN A 1 73 ? 1.003 -35.167 20.114 1.00 38.69 73 GLN A CA 1
ATOM 562 C C . GLN A 1 73 ? 0.900 -34.853 18.624 1.00 38.69 73 GLN A C 1
ATOM 564 O O . GLN A 1 73 ? 1.878 -34.465 17.985 1.00 38.69 73 GLN A O 1
ATOM 569 N N . GLU A 1 74 ? -0.264 -35.165 18.054 1.00 36.25 74 GLU A N 1
ATOM 570 C CA . GLU A 1 74 ? -0.662 -34.668 16.739 1.00 36.25 74 GLU A CA 1
ATOM 571 C C . GLU A 1 74 ? -0.441 -33.147 16.711 1.00 36.25 74 GLU A C 1
ATOM 573 O O . GLU A 1 74 ? -0.621 -32.498 17.746 1.00 36.25 74 GLU A O 1
ATOM 578 N N . PRO A 1 75 ? -0.003 -32.560 15.583 1.00 40.38 75 PRO A N 1
ATOM 579 C CA . PRO A 1 75 ? 0.166 -31.118 15.507 1.00 40.38 75 PRO A CA 1
ATOM 580 C C . PRO A 1 75 ? -1.181 -30.473 15.822 1.00 40.38 75 PRO A C 1
ATOM 582 O O . PRO A 1 75 ? -2.147 -30.708 15.098 1.00 40.38 75 PRO A O 1
ATOM 585 N N . ASP A 1 76 ? -1.238 -29.699 16.911 1.00 39.97 76 ASP A N 1
ATOM 586 C CA . ASP A 1 76 ? -2.427 -28.951 17.300 1.00 39.97 76 ASP A CA 1
ATOM 587 C C . ASP A 1 76 ? -2.950 -28.214 16.066 1.00 39.97 76 ASP A C 1
ATOM 589 O O . ASP A 1 76 ? -2.328 -27.284 15.540 1.00 39.97 76 ASP A O 1
ATOM 593 N N . THR A 1 77 ? -4.096 -28.667 15.564 1.00 42.59 77 THR A N 1
ATOM 594 C CA . THR A 1 77 ? -4.869 -27.939 14.570 1.00 42.59 77 THR A CA 1
ATOM 595 C C . THR A 1 77 ? -5.302 -26.651 15.255 1.00 42.59 77 THR A C 1
ATOM 597 O O . THR A 1 77 ? -6.310 -26.621 15.955 1.00 42.59 77 THR A O 1
ATOM 600 N N . TYR A 1 78 ? -4.502 -25.591 15.130 1.00 52.78 78 TYR A N 1
ATOM 601 C CA . TYR A 1 78 ? -4.866 -24.267 15.612 1.00 52.78 78 TYR A CA 1
ATOM 602 C C . TYR A 1 78 ? -6.127 -23.833 14.859 1.00 52.78 78 TYR A C 1
ATOM 604 O O . TYR A 1 78 ? -6.041 -23.294 13.754 1.00 52.78 78 TYR A O 1
ATOM 612 N N . THR A 1 79 ? -7.305 -24.093 15.430 1.00 53.59 79 THR A N 1
ATOM 613 C CA . THR A 1 79 ? -8.559 -23.507 14.961 1.00 53.59 79 THR A CA 1
ATOM 614 C C . THR A 1 79 ? -8.404 -22.001 15.040 1.00 53.59 79 THR A C 1
ATOM 616 O O . THR A 1 79 ? -8.233 -21.425 16.115 1.00 53.59 79 THR A O 1
ATOM 619 N N . VAL A 1 80 ? -8.368 -21.381 13.867 1.00 61.53 80 VAL A N 1
ATOM 620 C CA . VAL A 1 80 ? -8.104 -19.959 13.724 1.00 61.53 80 VAL A CA 1
ATOM 621 C C . VAL A 1 80 ? -9.330 -19.191 14.182 1.00 61.53 80 VAL A C 1
ATOM 623 O O . VAL A 1 80 ? -10.380 -19.274 13.553 1.00 61.53 80 VAL A O 1
ATOM 626 N N . ALA A 1 81 ? -9.182 -18.439 15.268 1.00 65.88 81 ALA A N 1
ATOM 627 C CA . ALA A 1 81 ? -10.206 -17.505 15.697 1.00 65.88 81 ALA A CA 1
ATOM 628 C C . ALA A 1 81 ? -10.340 -16.376 14.662 1.00 65.88 81 ALA A C 1
ATOM 630 O O . ALA A 1 81 ? -9.333 -15.771 14.270 1.00 65.88 81 ALA A O 1
ATOM 631 N N . ALA A 1 82 ? -11.574 -16.093 14.248 1.00 79.06 82 ALA A N 1
ATOM 632 C CA . ALA A 1 82 ? -11.894 -14.968 13.370 1.00 79.06 82 ALA A CA 1
ATOM 633 C C . ALA A 1 82 ? -11.430 -13.642 14.013 1.00 79.06 82 ALA A C 1
ATOM 635 O O . ALA A 1 82 ? -11.281 -13.573 15.240 1.00 79.06 82 ALA A O 1
ATOM 636 N N . VAL A 1 83 ? -11.171 -12.576 13.249 1.00 80.81 83 VAL A N 1
ATOM 637 C CA . VAL A 1 83 ? -10.682 -11.305 13.824 1.00 80.81 83 VAL A CA 1
ATOM 638 C C . VAL A 1 83 ? -11.724 -10.721 14.787 1.00 80.81 83 VAL A C 1
ATOM 640 O O . VAL A 1 83 ? -11.386 -10.187 15.848 1.00 80.81 83 VAL A O 1
ATOM 643 N N . THR A 1 84 ? -13.013 -10.944 14.527 1.00 81.50 84 THR A N 1
ATOM 644 C CA . THR A 1 84 ? -14.133 -10.643 15.438 1.00 81.50 84 THR A CA 1
ATOM 645 C C . THR A 1 84 ? -14.126 -11.445 16.739 1.00 81.50 84 THR A C 1
ATOM 647 O O . THR A 1 84 ? -14.859 -11.082 17.655 1.00 81.50 84 THR A O 1
ATOM 650 N N . GLN A 1 85 ? -13.240 -12.425 16.902 1.00 85.94 85 GLN A N 1
ATOM 651 C CA . GLN A 1 85 ? -13.034 -13.177 18.145 1.00 85.94 85 GLN A CA 1
ATOM 652 C C . GLN A 1 85 ? -11.744 -12.780 18.885 1.00 85.94 85 GLN A C 1
ATOM 654 O O . GLN A 1 85 ? -11.509 -13.227 20.008 1.00 85.94 85 GLN A O 1
ATOM 659 N N . TRP A 1 86 ? -10.894 -11.928 18.302 1.00 90.31 86 TRP A N 1
ATOM 660 C CA . TRP A 1 86 ? -9.649 -11.503 18.946 1.00 90.31 86 TRP A CA 1
ATOM 661 C C . TRP A 1 86 ? -9.915 -10.636 20.178 1.00 90.31 86 TRP A C 1
ATOM 663 O O . TRP A 1 86 ? -10.665 -9.662 20.123 1.00 90.31 86 TRP A O 1
ATOM 673 N N . GLN A 1 87 ? -9.277 -10.946 21.299 1.00 91.38 87 GLN A N 1
ATOM 674 C CA . GLN A 1 87 ? -9.385 -10.113 22.496 1.00 91.38 87 GLN A CA 1
ATOM 675 C C . GLN A 1 87 ? -8.684 -8.764 22.290 1.00 91.38 87 GLN A C 1
ATOM 677 O O . GLN A 1 87 ? -7.637 -8.703 21.641 1.00 91.38 87 GLN A O 1
ATOM 682 N N . LEU A 1 88 ? -9.257 -7.699 22.864 1.00 94.44 88 LEU A N 1
ATOM 683 C CA . LEU A 1 88 ? -8.631 -6.379 22.890 1.00 94.44 88 LEU A CA 1
ATOM 684 C C . LEU A 1 88 ? -7.287 -6.457 23.622 1.00 94.44 88 LEU A C 1
ATOM 686 O O . LEU A 1 88 ? -7.206 -6.981 24.732 1.00 94.44 88 LEU A O 1
ATOM 690 N N . ARG A 1 89 ? -6.234 -5.922 23.001 1.00 94.19 89 ARG A N 1
ATOM 691 C CA . ARG A 1 89 ? -4.875 -5.895 23.557 1.00 94.19 89 ARG A CA 1
ATOM 692 C C . ARG A 1 89 ? -4.135 -4.600 23.212 1.00 94.19 89 ARG A C 1
ATOM 694 O O . ARG A 1 89 ? -4.613 -3.808 22.405 1.00 94.19 89 ARG A O 1
ATOM 701 N N . GLY A 1 90 ? -2.945 -4.430 23.784 1.00 93.38 90 GLY A N 1
ATOM 702 C CA . GLY A 1 90 ? -2.090 -3.251 23.604 1.00 93.38 90 GLY A CA 1
ATOM 703 C C . GLY A 1 90 ? -2.064 -2.351 24.842 1.00 93.38 90 GLY A C 1
ATOM 704 O O . GLY A 1 90 ? -2.855 -2.519 25.768 1.00 93.38 90 GLY A O 1
ATOM 705 N N . ASP A 1 91 ? -1.108 -1.428 24.887 1.00 93.94 91 ASP A N 1
ATOM 706 C CA . ASP A 1 91 ? -0.830 -0.567 26.044 1.00 93.94 91 ASP A CA 1
ATOM 707 C C . ASP A 1 91 ? -1.925 0.478 26.311 1.00 93.94 91 ASP A C 1
ATOM 709 O O . ASP A 1 91 ? -2.031 0.987 27.426 1.00 93.94 91 ASP A O 1
ATOM 713 N N . LEU A 1 92 ? -2.787 0.748 25.327 1.00 95.81 92 LEU A N 1
ATOM 714 C CA . LEU A 1 92 ? -3.923 1.666 25.446 1.00 95.81 92 LEU A CA 1
ATOM 715 C C . LEU A 1 92 ? -5.272 0.940 25.572 1.00 95.81 92 LEU A C 1
ATOM 717 O O . LEU A 1 92 ? -6.314 1.591 25.551 1.00 95.81 92 LEU A O 1
ATOM 721 N N . ALA A 1 93 ? -5.277 -0.388 25.733 1.00 95.00 93 ALA A N 1
ATOM 722 C CA . ALA A 1 93 ? -6.499 -1.195 25.822 1.00 95.00 93 ALA A CA 1
ATOM 723 C C . ALA A 1 93 ? -7.439 -0.786 26.970 1.00 95.00 93 ALA A C 1
ATOM 725 O O . ALA A 1 93 ? -8.646 -0.947 26.844 1.00 95.00 93 ALA A O 1
ATOM 726 N N . GLY A 1 94 ? -6.902 -0.245 28.070 1.00 95.25 94 GLY A N 1
ATOM 727 C CA . GLY A 1 94 ? -7.693 0.240 29.210 1.00 95.25 94 GLY A CA 1
ATOM 728 C C . GLY A 1 94 ? -8.240 1.665 29.060 1.00 95.25 94 GLY A C 1
ATOM 729 O O . GLY A 1 94 ? -8.835 2.187 29.999 1.00 95.25 94 GLY A O 1
ATOM 730 N N . ASN A 1 95 ? -8.007 2.336 27.927 1.00 97.25 95 ASN A N 1
ATOM 731 C CA . ASN A 1 95 ? -8.506 3.687 27.677 1.00 97.25 95 ASN A CA 1
ATOM 732 C C . ASN A 1 95 ? -9.867 3.640 26.963 1.00 97.25 95 ASN A C 1
ATOM 734 O O . ASN A 1 95 ? -9.966 3.881 25.757 1.00 97.25 95 ASN A O 1
ATOM 738 N N . ASP A 1 96 ? -10.920 3.340 27.726 1.00 97.00 96 ASP A N 1
ATOM 739 C CA . ASP A 1 96 ? -12.288 3.188 27.209 1.00 97.00 96 ASP A CA 1
ATOM 740 C C . ASP A 1 96 ? -12.784 4.428 26.456 1.00 97.00 96 ASP A C 1
ATOM 742 O O . ASP A 1 96 ? -13.536 4.327 25.485 1.00 97.00 96 ASP A O 1
ATOM 746 N N . ASP A 1 97 ? -12.366 5.620 26.883 1.00 97.44 97 ASP A N 1
ATOM 747 C CA . ASP A 1 97 ? -12.788 6.857 26.239 1.00 97.44 97 ASP A CA 1
ATOM 748 C C . ASP A 1 97 ? -12.187 7.010 24.839 1.00 97.44 97 ASP A C 1
ATOM 750 O O . ASP A 1 97 ? -12.907 7.298 23.882 1.00 97.44 97 ASP A O 1
ATOM 754 N N . LEU A 1 98 ? -10.889 6.728 24.695 1.00 97.44 98 LEU A N 1
ATOM 755 C CA . LEU A 1 98 ? -10.211 6.712 23.401 1.00 97.44 98 LEU A CA 1
ATOM 756 C C . LEU A 1 98 ? -10.835 5.679 22.453 1.00 97.44 98 LEU A C 1
ATOM 758 O O . LEU A 1 98 ? -11.096 5.998 21.293 1.00 97.44 98 LEU A O 1
ATOM 762 N N . VAL A 1 99 ? -11.124 4.472 22.952 1.00 97.62 99 VAL A N 1
ATOM 763 C CA . VAL A 1 99 ? -11.770 3.406 22.169 1.00 97.62 99 VAL A CA 1
ATOM 764 C C . VAL A 1 99 ? -13.156 3.840 21.690 1.00 97.62 99 VAL A C 1
ATOM 766 O O . VAL A 1 99 ? -13.438 3.763 20.495 1.00 97.62 99 VAL A O 1
ATOM 769 N N . ARG A 1 100 ? -14.005 4.379 22.575 1.00 97.69 100 ARG A N 1
ATOM 770 C CA . ARG A 1 100 ? -15.344 4.865 22.195 1.00 97.69 100 ARG A CA 1
ATOM 771 C C . ARG A 1 100 ? -15.288 5.987 21.163 1.00 97.69 100 ARG A C 1
ATOM 773 O O . ARG A 1 100 ? -16.094 5.995 20.232 1.00 97.69 100 ARG A O 1
ATOM 780 N N . ARG A 1 101 ? -14.346 6.928 21.298 1.00 98.06 101 ARG A N 1
ATOM 781 C CA . ARG A 1 101 ? -14.154 7.986 20.296 1.00 98.06 101 ARG A CA 1
ATOM 782 C C . ARG A 1 101 ? -13.704 7.406 18.957 1.00 98.06 101 ARG A C 1
ATOM 784 O O . ARG A 1 101 ? -14.242 7.816 17.936 1.00 98.06 101 ARG A O 1
ATOM 791 N N . ALA A 1 102 ? -12.806 6.420 18.949 1.00 98.31 102 ALA A N 1
ATOM 792 C CA . ALA A 1 102 ? -12.381 5.751 17.721 1.00 98.31 102 ALA A CA 1
ATOM 793 C C . ALA A 1 102 ? -13.544 5.025 17.027 1.00 98.31 102 ALA A C 1
ATOM 795 O O . ALA A 1 102 ? -13.717 5.151 15.813 1.00 98.31 102 ALA A O 1
ATOM 796 N N . GLU A 1 103 ? -14.390 4.323 17.787 1.00 97.88 103 GLU A N 1
ATOM 797 C CA . GLU A 1 103 ? -15.613 3.726 17.245 1.00 97.88 103 GLU A CA 1
ATOM 798 C C . GLU A 1 103 ? -16.538 4.773 16.629 1.00 97.88 103 GLU A C 1
ATOM 800 O O . GLU A 1 103 ? -17.081 4.557 15.546 1.00 97.88 103 GLU A O 1
ATOM 805 N N . HIS A 1 104 ? -16.725 5.905 17.310 1.00 97.50 104 HIS A N 1
ATOM 806 C CA . HIS A 1 104 ? -17.536 7.003 16.804 1.00 97.50 104 HIS A CA 1
ATOM 807 C C . HIS A 1 104 ? -16.953 7.592 15.511 1.00 97.50 104 HIS A C 1
ATOM 809 O O . HIS A 1 104 ? -17.700 7.806 14.554 1.00 97.50 104 HIS A O 1
ATOM 815 N N . THR A 1 105 ? -15.631 7.780 15.440 1.00 97.81 105 THR A N 1
ATOM 816 C CA . THR A 1 105 ? -14.923 8.221 14.229 1.00 97.81 105 THR A CA 1
ATOM 817 C C . THR A 1 105 ? -15.185 7.283 13.055 1.00 97.81 105 THR A C 1
ATOM 819 O O . THR A 1 105 ? -15.465 7.755 11.957 1.00 97.81 105 THR A O 1
ATOM 822 N N . TRP A 1 106 ? -15.153 5.961 13.258 1.00 97.62 106 TRP A N 1
ATOM 823 C CA . TRP A 1 106 ? -15.458 5.022 12.176 1.00 97.62 106 TRP A CA 1
ATOM 824 C C . TRP A 1 106 ? -16.945 5.057 11.788 1.00 97.62 106 TRP A C 1
ATOM 826 O O . TRP A 1 106 ? -17.269 5.200 10.607 1.00 97.62 106 TRP A O 1
ATOM 836 N N . LYS A 1 107 ? -17.853 5.018 12.773 1.00 96.94 107 LYS A N 1
ATOM 837 C CA . LYS A 1 107 ? -19.316 5.040 12.570 1.00 96.94 107 LYS A CA 1
ATOM 838 C C . LYS A 1 107 ? -19.821 6.280 11.824 1.00 96.94 107 LYS A C 1
ATOM 840 O O . LYS A 1 107 ? -20.825 6.192 11.128 1.00 96.94 107 LYS A O 1
ATOM 845 N N . THR A 1 108 ? -19.141 7.415 11.968 1.00 96.88 108 THR A N 1
ATOM 846 C CA . THR A 1 108 ? -19.508 8.697 11.333 1.00 96.88 108 THR A CA 1
ATOM 847 C C . THR A 1 108 ? -18.699 9.014 10.072 1.00 96.88 108 THR A C 1
ATOM 849 O O . THR A 1 108 ? -18.866 10.078 9.479 1.00 96.88 108 THR A O 1
ATOM 852 N N . SER A 1 109 ? -17.819 8.104 9.653 1.00 95.94 109 SER A N 1
ATOM 853 C CA . SER A 1 109 ? -16.985 8.285 8.465 1.00 95.94 109 SER A CA 1
ATOM 854 C C . SER A 1 109 ? -17.757 8.067 7.158 1.00 95.94 109 SER A C 1
ATOM 856 O O . SER A 1 109 ? -18.897 7.607 7.147 1.00 95.94 109 SER A O 1
ATOM 858 N N . LEU A 1 110 ? -17.088 8.327 6.031 1.00 94.06 110 LEU A N 1
ATOM 859 C CA . LEU A 1 110 ? -17.576 7.969 4.693 1.00 94.06 110 LEU A CA 1
ATOM 860 C C . LEU A 1 110 ? -17.632 6.448 4.448 1.00 94.06 110 LEU A C 1
ATOM 862 O O . LEU A 1 110 ? -18.217 6.017 3.459 1.00 94.06 110 LEU A O 1
ATOM 866 N N . TYR A 1 111 ? -17.042 5.646 5.339 1.00 93.56 111 TYR A N 1
ATOM 867 C CA . TYR A 1 111 ? -16.971 4.187 5.253 1.00 93.56 111 TYR A CA 1
ATOM 868 C C . TYR A 1 111 ? -17.520 3.553 6.538 1.00 93.56 111 TYR A C 1
ATOM 870 O O . TYR A 1 111 ? -16.768 2.896 7.265 1.00 93.56 111 TYR A O 1
ATOM 878 N N . PRO A 1 112 ? -18.799 3.792 6.879 1.00 94.62 112 PRO A N 1
ATOM 879 C CA . PRO A 1 112 ? -19.354 3.323 8.134 1.00 94.62 112 PRO A CA 1
ATOM 880 C C . PRO A 1 112 ? -19.388 1.784 8.178 1.00 94.62 112 PRO A C 1
ATOM 882 O O . PRO A 1 112 ? -19.610 1.137 7.150 1.00 94.62 112 PRO A O 1
ATOM 885 N N . PRO A 1 113 ? -19.190 1.188 9.363 1.00 94.12 113 PRO A N 1
ATOM 886 C CA . PRO A 1 113 ? -19.290 -0.249 9.554 1.00 94.12 113 PRO A CA 1
ATOM 887 C C . PRO A 1 113 ? -20.726 -0.725 9.323 1.00 94.12 113 PRO A C 1
ATOM 889 O O . PRO A 1 113 ? -21.687 -0.029 9.658 1.00 94.12 113 PRO A O 1
ATOM 892 N N . THR A 1 114 ? -20.884 -1.944 8.812 1.00 89.00 114 THR A N 1
ATOM 893 C CA . THR A 1 114 ? -22.209 -2.538 8.552 1.00 89.00 114 THR A CA 1
ATOM 894 C C . THR A 1 114 ? -22.851 -3.189 9.779 1.00 89.00 114 THR A C 1
ATOM 896 O O . THR A 1 114 ? -23.991 -3.639 9.707 1.00 89.00 114 THR A O 1
ATOM 899 N N . ALA A 1 115 ? -22.125 -3.277 10.893 1.00 89.94 115 ALA A N 1
ATOM 900 C CA . ALA A 1 115 ? -22.506 -4.056 12.065 1.00 89.94 115 ALA A CA 1
ATOM 901 C C . ALA A 1 115 ? -21.904 -3.478 13.357 1.00 89.94 115 ALA A C 1
ATOM 903 O O . ALA A 1 115 ? -21.145 -2.502 13.295 1.00 89.94 115 ALA A O 1
ATOM 904 N N . PRO A 1 116 ? -22.233 -4.042 14.538 1.00 91.56 116 PRO A N 1
ATOM 905 C CA . PRO A 1 116 ? -21.636 -3.616 15.794 1.00 91.56 116 PRO A CA 1
ATOM 906 C C . PRO A 1 116 ? -20.107 -3.654 15.741 1.00 91.56 116 PRO A C 1
ATOM 908 O O . PRO A 1 116 ? -19.499 -4.620 15.286 1.00 91.56 116 PRO A O 1
ATOM 911 N N . VAL A 1 117 ? -19.506 -2.573 16.226 1.00 94.00 117 VAL A N 1
ATOM 912 C CA . VAL A 1 117 ? -18.058 -2.371 16.243 1.00 94.00 117 VAL A CA 1
ATOM 913 C C . VAL A 1 117 ? -17.506 -2.777 17.598 1.00 94.00 117 VAL A C 1
ATOM 915 O O . VAL A 1 117 ? -18.138 -2.511 18.619 1.00 94.00 117 VAL A O 1
ATOM 918 N N . ARG A 1 118 ? -16.301 -3.342 17.608 1.00 94.19 118 ARG A N 1
ATOM 919 C CA . ARG A 1 118 ? -15.483 -3.492 18.815 1.00 94.19 118 ARG A CA 1
ATOM 920 C C . ARG A 1 118 ? -14.003 -3.292 18.503 1.00 94.19 118 ARG A C 1
ATOM 922 O O . ARG A 1 118 ? -13.573 -3.525 17.376 1.00 94.19 118 ARG A O 1
ATOM 929 N N . ALA A 1 119 ? -13.209 -2.918 19.499 1.00 96.69 119 ALA A N 1
ATOM 930 C CA . ALA A 1 119 ? -11.757 -2.857 19.360 1.00 96.69 119 ALA A CA 1
ATOM 931 C C . ALA A 1 119 ? -11.092 -4.229 19.563 1.00 96.69 119 ALA A C 1
ATOM 933 O O . ALA A 1 119 ? -11.503 -5.018 20.416 1.00 96.69 119 ALA A O 1
ATOM 934 N N . VAL A 1 120 ? -10.030 -4.487 18.798 1.00 95.38 120 VAL A N 1
ATOM 935 C CA . VAL A 1 120 ? -9.149 -5.665 18.941 1.00 95.38 120 VAL A CA 1
ATOM 936 C C . VAL A 1 120 ? -7.717 -5.282 19.295 1.00 95.38 120 VAL A C 1
ATOM 938 O O . VAL A 1 120 ? -6.962 -6.098 19.820 1.00 95.38 120 VAL A O 1
ATOM 941 N N . PHE A 1 121 ? -7.336 -4.029 19.057 1.00 96.50 121 PHE A N 1
ATOM 942 C CA . PHE A 1 121 ? -6.037 -3.503 19.444 1.00 96.50 121 PHE A CA 1
ATOM 943 C C . PHE A 1 121 ? -6.133 -2.015 19.765 1.00 96.50 121 PHE A C 1
ATOM 945 O O . PHE A 1 121 ? -6.817 -1.283 19.053 1.00 96.50 121 PHE A O 1
ATOM 952 N N . ALA A 1 122 ? -5.420 -1.570 20.794 1.00 97.31 122 ALA A N 1
ATOM 953 C CA . ALA A 1 122 ? -5.195 -0.161 21.079 1.00 97.31 122 ALA A CA 1
ATOM 954 C C . ALA A 1 122 ? -3.771 0.029 21.615 1.00 97.31 122 ALA A C 1
ATOM 956 O O . ALA A 1 122 ? -3.436 -0.497 22.678 1.00 97.31 122 ALA A O 1
ATOM 957 N N . GLY A 1 123 ? -2.931 0.780 20.903 1.00 95.50 123 GLY A N 1
ATOM 958 C CA . GLY A 1 123 ? -1.556 1.003 21.340 1.00 95.50 123 GLY A CA 1
ATOM 959 C C . GLY A 1 123 ? -0.826 2.140 20.645 1.00 95.50 123 GLY A C 1
ATOM 960 O O . GLY A 1 123 ? -1.310 2.688 19.655 1.00 95.50 123 GLY A O 1
ATOM 961 N N . ARG A 1 124 ? 0.341 2.502 21.179 1.00 94.88 124 ARG A N 1
ATOM 962 C CA . ARG A 1 124 ? 1.160 3.617 20.686 1.00 94.88 124 ARG A CA 1
ATOM 963 C C . ARG A 1 124 ? 2.311 3.140 19.802 1.00 94.88 124 ARG A C 1
ATOM 965 O O . ARG A 1 124 ? 3.031 2.205 20.148 1.00 94.88 124 ARG A O 1
ATOM 972 N N . SER A 1 125 ? 2.521 3.831 18.681 1.00 91.81 125 SER A N 1
ATOM 973 C CA . SER A 1 125 ? 3.712 3.647 17.847 1.00 91.81 125 SER A CA 1
ATOM 974 C C . SER A 1 125 ? 4.980 3.943 18.664 1.00 91.81 125 SER A C 1
ATOM 976 O O . SER A 1 125 ? 5.077 5.012 19.271 1.00 91.81 125 SER A O 1
ATOM 978 N N . PRO A 1 126 ? 5.989 3.053 18.661 1.00 89.25 126 PRO A N 1
ATOM 979 C CA . PRO A 1 126 ? 7.248 3.286 19.367 1.00 89.25 126 PRO A CA 1
ATOM 980 C C . PRO A 1 126 ? 8.165 4.284 18.638 1.00 89.25 126 PRO A C 1
ATOM 982 O O . PRO A 1 126 ? 9.212 4.661 19.165 1.00 89.25 126 PRO A O 1
ATOM 985 N N . ASN A 1 127 ? 7.820 4.700 17.414 1.00 86.12 127 ASN A N 1
ATOM 986 C CA . ASN A 1 127 ? 8.644 5.599 16.615 1.00 86.12 127 ASN A CA 1
ATOM 987 C C . ASN A 1 127 ? 8.430 7.057 17.042 1.00 86.12 127 ASN A C 1
ATOM 989 O O . ASN A 1 127 ? 7.453 7.685 16.650 1.00 86.12 127 ASN A O 1
ATOM 993 N N . LEU A 1 128 ? 9.375 7.626 17.792 1.00 84.25 128 LEU A N 1
ATOM 994 C CA . LEU A 1 128 ? 9.280 9.012 18.269 1.00 84.25 128 LEU A CA 1
ATOM 995 C C . LEU A 1 128 ? 9.261 10.056 17.141 1.00 84.25 128 LEU A C 1
ATOM 997 O O . LEU A 1 128 ? 8.707 11.133 17.331 1.00 84.25 128 LEU A O 1
ATOM 1001 N N . SER A 1 129 ? 9.827 9.740 15.973 1.00 83.12 129 SER A N 1
ATOM 1002 C CA . SER A 1 129 ? 9.825 10.623 14.798 1.00 83.12 129 SER A CA 1
ATOM 1003 C C . SER A 1 129 ? 8.554 10.505 13.949 1.00 83.12 129 SER A C 1
ATOM 1005 O O . SER A 1 129 ? 8.389 11.266 13.000 1.00 83.12 129 SER A O 1
ATOM 1007 N N . ALA A 1 130 ? 7.672 9.557 14.273 1.00 87.75 130 ALA A N 1
ATOM 1008 C CA . ALA A 1 130 ? 6.358 9.372 13.666 1.00 87.75 130 ALA A CA 1
ATOM 1009 C C . ALA A 1 130 ? 5.427 8.677 14.678 1.00 87.75 130 ALA A C 1
ATOM 1011 O O . ALA A 1 130 ? 5.015 7.525 14.498 1.00 87.75 130 ALA A O 1
ATOM 1012 N N . CYS A 1 131 ? 5.163 9.358 15.795 1.00 92.38 131 CYS A N 1
ATOM 1013 C CA . CYS A 1 131 ? 4.431 8.800 16.926 1.00 92.38 131 CYS A CA 1
ATOM 1014 C C . CYS A 1 131 ? 2.932 9.035 16.743 1.00 92.38 131 CYS A C 1
ATOM 1016 O O . CYS A 1 131 ? 2.502 10.147 16.450 1.00 92.38 131 CYS A O 1
ATOM 1018 N N . PHE A 1 132 ? 2.127 7.999 16.933 1.00 95.00 132 PHE A N 1
ATOM 1019 C CA . PHE A 1 132 ? 0.672 8.080 16.895 1.00 95.00 132 PHE A CA 1
ATOM 1020 C C . PHE A 1 132 ? 0.076 6.964 17.747 1.00 95.00 132 PHE A C 1
ATOM 1022 O O . PHE A 1 132 ? 0.691 5.907 17.916 1.00 95.00 132 PHE A O 1
ATOM 1029 N N . ASP A 1 133 ? -1.123 7.198 18.267 1.00 96.69 133 ASP A N 1
ATOM 1030 C CA . ASP A 1 133 ? -1.928 6.148 18.881 1.00 96.69 133 ASP A CA 1
ATOM 1031 C C . ASP A 1 133 ? -2.763 5.483 17.792 1.00 96.69 133 ASP A C 1
ATOM 1033 O O . ASP A 1 133 ? -3.276 6.157 16.901 1.00 96.69 133 ASP A O 1
ATOM 1037 N N . LEU A 1 134 ? -2.886 4.164 17.857 1.00 97.31 134 LEU A N 1
ATOM 1038 C CA . LEU A 1 134 ? -3.630 3.332 16.925 1.00 97.31 134 LEU A CA 1
ATOM 1039 C C . LEU A 1 134 ? -4.707 2.567 17.677 1.00 97.31 134 LEU A C 1
ATOM 1041 O O . LEU A 1 134 ? -4.428 1.933 18.692 1.00 97.31 134 LEU A O 1
ATOM 1045 N N . ILE A 1 135 ? -5.902 2.542 17.104 1.00 98.25 135 ILE A N 1
ATOM 1046 C CA . ILE A 1 135 ? -7.006 1.692 17.508 1.00 98.25 135 ILE A CA 1
ATOM 1047 C C . ILE A 1 135 ? -7.428 0.885 16.283 1.00 98.25 135 ILE A C 1
ATOM 1049 O O . ILE A 1 135 ? -7.776 1.450 15.245 1.00 98.25 135 ILE A O 1
ATOM 1053 N N . VAL A 1 136 ? -7.395 -0.441 16.403 1.00 97.88 136 VAL A N 1
ATOM 1054 C CA . VAL A 1 136 ? -7.916 -1.348 15.378 1.00 97.88 136 VAL A CA 1
ATOM 1055 C C . VAL A 1 136 ? -9.279 -1.836 15.816 1.00 97.88 136 VAL A C 1
ATOM 1057 O O . VAL A 1 136 ? -9.436 -2.425 16.890 1.00 97.88 136 VAL A O 1
ATOM 1060 N N . LEU A 1 137 ? -10.260 -1.556 14.973 1.00 97.62 137 LEU A N 1
ATOM 1061 C CA . LEU A 1 137 ? -11.663 -1.849 15.182 1.00 97.62 137 LEU A CA 1
ATOM 1062 C C . LEU A 1 137 ? -12.102 -2.922 14.196 1.00 97.62 137 LEU A C 1
ATOM 1064 O O . LEU A 1 137 ? -11.610 -2.973 13.070 1.00 97.62 137 LEU A O 1
ATOM 1068 N N . VAL A 1 138 ? -13.052 -3.749 14.612 1.00 95.56 138 VAL A N 1
ATOM 1069 C CA . VAL A 1 138 ? -13.658 -4.777 13.770 1.00 95.56 138 VAL A CA 1
ATOM 1070 C C . VAL A 1 138 ? -15.171 -4.702 13.845 1.00 95.56 138 VAL A C 1
ATOM 1072 O O . VAL A 1 138 ? -15.725 -4.372 14.896 1.00 95.56 138 VAL A O 1
ATOM 1075 N N . ALA A 1 139 ? -15.825 -5.016 12.735 1.00 93.19 139 ALA A N 1
ATOM 1076 C CA . ALA A 1 139 ? -17.263 -5.199 12.644 1.00 93.19 139 ALA A CA 1
ATOM 1077 C C . ALA A 1 139 ? -17.549 -6.480 11.854 1.00 93.19 139 ALA A C 1
ATOM 1079 O O . ALA A 1 139 ? -16.941 -6.727 10.812 1.00 93.19 139 ALA A O 1
ATOM 1080 N N . ASP A 1 140 ? -18.463 -7.293 12.370 1.00 83.25 140 ASP A N 1
ATOM 1081 C CA . ASP A 1 140 ? -18.869 -8.549 11.741 1.00 83.25 140 ASP A CA 1
ATOM 1082 C C . ASP A 1 140 ? -19.755 -8.252 10.522 1.00 83.25 140 ASP A C 1
ATOM 1084 O O . ASP A 1 140 ? -20.848 -7.716 10.679 1.00 83.25 140 ASP A O 1
ATOM 1088 N N . SER A 1 141 ? -19.295 -8.496 9.295 1.00 72.25 141 SER A N 1
ATOM 1089 C CA . SER A 1 141 ? -20.147 -8.230 8.130 1.00 72.25 141 SER A CA 1
ATOM 1090 C C . SER A 1 141 ? -21.074 -9.416 7.881 1.00 72.25 141 SER A C 1
ATOM 1092 O O . SER A 1 141 ? -20.712 -10.564 8.099 1.00 72.25 141 SER A O 1
ATOM 1094 N N . ALA A 1 142 ? -22.287 -9.159 7.391 1.00 60.84 142 ALA A N 1
ATOM 1095 C CA . ALA A 1 142 ? -23.175 -10.233 6.958 1.00 60.84 142 ALA A CA 1
ATOM 1096 C C . ALA A 1 142 ? -22.608 -10.867 5.671 1.00 60.84 142 ALA A C 1
ATOM 1098 O O . ALA A 1 142 ? -22.832 -10.374 4.568 1.00 60.84 142 ALA A O 1
ATOM 1099 N N . GLY A 1 143 ? -21.828 -11.932 5.826 1.00 59.97 143 GLY A N 1
ATOM 1100 C CA . GLY A 1 143 ? -21.028 -12.564 4.776 1.00 59.97 143 GLY A CA 1
ATOM 1101 C C . GLY A 1 143 ? -19.697 -13.009 5.378 1.00 59.97 143 GLY A C 1
ATOM 1102 O O . GLY A 1 143 ? -19.298 -12.484 6.401 1.00 59.97 143 GLY A O 1
ATOM 1103 N N . SER A 1 144 ? -19.009 -13.982 4.794 1.00 63.75 144 SER A N 1
ATOM 1104 C CA . SER A 1 144 ? -17.767 -14.596 5.317 1.00 63.75 144 SER A CA 1
ATOM 1105 C C . SER A 1 144 ? -16.530 -13.666 5.332 1.00 63.75 144 SER A C 1
ATOM 1107 O O . SER A 1 144 ? -15.423 -14.079 4.973 1.00 63.75 144 SER A O 1
ATOM 1109 N N . ALA A 1 145 ? -16.728 -12.371 5.576 1.00 80.19 145 ALA A N 1
ATOM 1110 C CA . ALA A 1 145 ? -15.699 -11.353 5.585 1.00 80.19 145 ALA A CA 1
ATOM 1111 C C . ALA A 1 145 ? -15.982 -10.319 6.678 1.00 80.19 145 ALA A C 1
ATOM 1113 O O . ALA A 1 145 ? -17.063 -9.745 6.763 1.00 80.19 145 ALA A O 1
ATOM 1114 N N . GLU A 1 146 ? -14.971 -10.024 7.478 1.00 88.69 146 GLU A N 1
ATOM 1115 C CA . GLU A 1 146 ? -15.040 -9.073 8.579 1.00 88.69 146 GLU A CA 1
ATOM 1116 C C . GLU A 1 146 ? -14.540 -7.710 8.109 1.00 88.69 146 GLU A C 1
ATOM 1118 O O . GLU A 1 146 ? -13.559 -7.617 7.372 1.00 88.69 146 GLU A O 1
ATOM 1123 N N . GLN A 1 147 ? -15.178 -6.627 8.541 1.00 93.44 147 GLN A N 1
ATOM 1124 C CA . GLN A 1 147 ? -14.656 -5.289 8.287 1.00 93.44 147 GLN A CA 1
ATOM 1125 C C . GLN A 1 147 ? -13.650 -4.924 9.372 1.00 93.44 147 GLN A C 1
ATOM 1127 O O . GLN A 1 147 ? -13.950 -5.035 10.559 1.00 93.44 147 GLN A O 1
ATOM 1132 N N . VAL A 1 148 ? -12.476 -4.448 8.970 1.00 95.38 148 VAL A N 1
ATOM 1133 C CA . VAL A 1 148 ? -11.421 -3.985 9.874 1.00 95.38 148 VAL A CA 1
ATOM 1134 C C . VAL A 1 148 ? -11.086 -2.540 9.548 1.00 95.38 148 VAL A C 1
ATOM 1136 O O . VAL A 1 148 ? -10.811 -2.201 8.398 1.00 95.38 148 VAL A O 1
ATOM 1139 N N . ALA A 1 149 ? -11.083 -1.694 10.571 1.00 97.38 149 ALA A N 1
ATOM 1140 C CA . ALA A 1 149 ? -10.732 -0.290 10.470 1.00 97.38 149 ALA A CA 1
ATOM 1141 C C . ALA A 1 149 ? -9.535 0.049 11.350 1.00 97.38 149 ALA A C 1
ATOM 1143 O O . ALA A 1 149 ? -9.403 -0.428 12.477 1.00 97.38 149 ALA A O 1
ATOM 1144 N N . PHE A 1 150 ? -8.689 0.932 10.835 1.00 97.75 150 PHE A N 1
ATOM 1145 C CA . PHE A 1 150 ? -7.525 1.458 11.528 1.00 97.75 150 PHE A CA 1
ATOM 1146 C C . PHE A 1 150 ? -7.768 2.937 11.789 1.00 97.75 150 PHE A C 1
ATOM 1148 O O . PHE A 1 150 ? -7.805 3.742 10.859 1.00 97.75 150 PHE A O 1
ATOM 1155 N N . VAL A 1 151 ? -7.969 3.293 13.051 1.00 97.88 151 VAL A N 1
ATOM 1156 C CA . VAL A 1 151 ? -8.150 4.675 13.495 1.00 97.88 151 VAL A CA 1
ATOM 1157 C C . VAL A 1 151 ? -6.887 5.098 14.218 1.00 97.88 151 VAL A C 1
ATOM 1159 O O . VAL A 1 151 ? -6.386 4.358 15.061 1.00 97.88 151 VAL A O 1
ATOM 1162 N N . THR A 1 152 ? -6.363 6.276 13.909 1.00 97.25 152 THR A N 1
ATOM 1163 C CA . THR A 1 152 ? -5.185 6.801 14.596 1.00 97.25 152 THR A CA 1
ATOM 1164 C C . THR A 1 152 ? -5.410 8.216 15.083 1.00 97.25 152 THR A C 1
ATOM 1166 O O . THR A 1 152 ? -6.250 8.940 14.553 1.00 97.25 152 THR A O 1
ATOM 1169 N N . THR A 1 153 ? -4.594 8.665 16.025 1.00 97.12 153 THR A N 1
ATOM 1170 C CA . THR A 1 153 ? -4.339 10.104 16.158 1.00 97.12 153 THR A CA 1
ATOM 1171 C C . THR A 1 153 ? -3.562 10.612 14.934 1.00 97.12 153 THR A C 1
ATOM 1173 O O . THR A 1 153 ? -2.977 9.810 14.186 1.00 97.12 153 THR A O 1
ATOM 1176 N N . PRO A 1 154 ? -3.503 11.929 14.698 1.00 95.50 154 PRO A N 1
ATOM 1177 C CA . PRO A 1 154 ? -2.493 12.498 13.819 1.00 95.50 154 PRO A CA 1
ATOM 1178 C C . PRO A 1 154 ? -1.072 12.112 14.254 1.00 95.50 154 PRO A C 1
ATOM 1180 O O . PRO A 1 154 ? -0.821 11.832 15.433 1.00 95.50 154 PRO A O 1
ATOM 1183 N N . ILE A 1 155 ? -0.152 12.084 13.292 1.00 93.69 155 ILE A N 1
ATOM 1184 C CA . ILE A 1 155 ? 1.273 11.852 13.539 1.00 93.69 155 ILE A CA 1
ATOM 1185 C C . ILE A 1 155 ? 1.853 13.033 14.322 1.00 93.69 155 ILE A C 1
ATOM 1187 O O . ILE A 1 155 ? 1.669 14.184 13.932 1.00 93.69 155 ILE A O 1
ATOM 1191 N N . SER A 1 156 ? 2.610 12.718 15.372 1.00 92.94 156 SER A N 1
ATOM 1192 C CA . SER A 1 156 ? 3.388 13.641 16.196 1.00 92.94 156 SER A CA 1
ATOM 1193 C C . SER A 1 156 ? 4.879 13.299 16.124 1.00 92.94 156 SER A C 1
ATOM 1195 O O . SER A 1 156 ? 5.286 12.177 16.433 1.00 92.94 156 SER A O 1
ATOM 1197 N N . ILE A 1 157 ? 5.713 14.272 15.758 1.00 91.06 157 ILE A N 1
ATOM 1198 C CA . ILE A 1 157 ? 7.184 14.180 15.754 1.00 91.06 157 ILE A CA 1
ATOM 1199 C C . ILE A 1 157 ? 7.790 14.590 17.103 1.00 91.06 157 ILE A C 1
ATOM 1201 O O . ILE A 1 157 ? 8.989 14.435 17.325 1.00 91.06 157 ILE A O 1
ATOM 1205 N N . SER A 1 158 ? 6.967 15.110 18.020 1.00 88.06 158 SER A N 1
ATOM 1206 C CA . SER A 1 158 ? 7.359 15.406 19.406 1.00 88.06 158 SER A CA 1
ATOM 1207 C C . SER A 1 158 ? 7.204 14.201 20.344 1.00 88.06 158 SER A C 1
ATOM 1209 O O . SER A 1 158 ? 7.484 14.301 21.542 1.00 88.06 158 SER A O 1
ATOM 1211 N N . GLY A 1 159 ? 6.736 13.061 19.821 1.00 87.00 159 GLY A N 1
ATOM 1212 C CA . GLY A 1 159 ? 6.474 11.848 20.596 1.00 87.00 159 GLY A CA 1
ATOM 1213 C C . GLY A 1 159 ? 5.211 11.915 21.462 1.00 87.00 159 GLY A C 1
ATOM 1214 O O . GLY A 1 159 ? 4.992 11.021 22.279 1.00 87.00 159 GLY A O 1
ATOM 1215 N N . LYS A 1 160 ? 4.384 12.957 21.304 1.00 90.44 160 LYS A N 1
ATOM 1216 C CA . LYS A 1 160 ? 3.160 13.189 22.085 1.00 90.44 160 LYS A CA 1
ATOM 1217 C C . LYS A 1 160 ? 1.961 13.319 21.143 1.00 90.44 160 LYS A C 1
ATOM 1219 O O . LYS A 1 160 ? 1.675 14.427 20.689 1.00 90.44 160 LYS A O 1
ATOM 1224 N N . PRO A 1 161 ? 1.292 12.207 20.806 1.00 92.19 161 PRO A N 1
ATOM 1225 C CA . PRO A 1 161 ? 0.117 12.249 19.950 1.00 92.19 161 PRO A CA 1
ATOM 1226 C C . PRO A 1 161 ? -1.056 12.963 20.629 1.00 92.19 161 PRO A C 1
ATOM 1228 O O . PRO A 1 161 ? -1.310 12.757 21.819 1.00 92.19 161 PRO A O 1
ATOM 1231 N N . ASP A 1 162 ? -1.781 13.785 19.871 1.00 93.56 162 ASP A N 1
ATOM 1232 C CA . ASP A 1 162 ? -3.008 14.431 20.338 1.00 93.56 162 ASP A CA 1
ATOM 1233 C C . ASP A 1 162 ? -4.181 13.444 20.282 1.00 93.56 162 ASP A C 1
ATOM 1235 O O . ASP A 1 162 ? -4.743 13.174 19.224 1.00 93.56 162 ASP A O 1
ATOM 1239 N N . GLN A 1 163 ? -4.564 12.919 21.446 1.00 93.12 163 GLN A N 1
ATOM 1240 C CA . GLN A 1 163 ? -5.666 11.964 21.587 1.00 93.12 163 GLN A CA 1
ATOM 1241 C C . GLN A 1 163 ? -7.056 12.573 21.376 1.00 93.12 163 GLN A C 1
ATOM 1243 O O . GLN A 1 163 ? -8.036 11.824 21.313 1.00 93.12 163 GLN A O 1
ATOM 1248 N N . THR A 1 164 ? -7.179 13.901 21.315 1.00 92.62 164 THR A N 1
ATOM 1249 C CA . THR A 1 164 ? -8.469 14.573 21.100 1.00 92.62 164 THR A CA 1
ATOM 1250 C C . THR A 1 164 ? -8.894 14.554 19.635 1.00 92.62 164 THR A C 1
ATOM 1252 O O . THR A 1 164 ? -10.087 14.614 19.342 1.00 92.62 164 THR A O 1
ATOM 1255 N N . SER A 1 165 ? -7.932 14.388 18.726 1.00 94.38 165 SER A N 1
ATOM 1256 C CA . SER A 1 165 ? -8.153 14.280 17.290 1.00 94.38 165 SER A CA 1
ATOM 1257 C C . SER A 1 165 ? -7.931 12.843 16.834 1.00 94.38 165 SER A C 1
ATOM 1259 O O . SER A 1 165 ? -6.876 12.259 17.073 1.00 94.38 165 SER A O 1
ATOM 1261 N N . LEU A 1 166 ? -8.930 12.257 16.174 1.00 97.06 166 LEU A N 1
ATOM 1262 C CA . LEU A 1 166 ? -8.861 10.905 15.625 1.00 97.06 166 LEU A CA 1
ATOM 1263 C C . LEU A 1 166 ? -9.200 10.922 14.142 1.00 97.06 166 LEU A C 1
ATOM 1265 O O . LEU A 1 166 ? -10.104 11.628 13.698 1.00 97.06 166 LEU A O 1
ATOM 1269 N N . VAL A 1 167 ? -8.483 10.103 13.384 1.00 95.62 167 VAL A N 1
ATOM 1270 C CA . VAL A 1 167 ? -8.591 10.005 11.935 1.00 95.62 167 VAL A CA 1
ATOM 1271 C C . VAL A 1 167 ? -8.710 8.541 11.547 1.00 95.62 167 VAL A C 1
ATOM 1273 O O . VAL A 1 167 ? -7.897 7.706 11.945 1.00 95.62 167 VAL A O 1
ATOM 1276 N N . LEU A 1 168 ? -9.717 8.225 10.739 1.00 96.50 168 LEU A N 1
ATOM 1277 C CA . LEU A 1 168 ? -9.814 6.926 10.091 1.00 96.50 168 LEU A CA 1
ATOM 1278 C C . LEU A 1 168 ? -8.743 6.842 8.993 1.00 96.50 168 LEU A C 1
ATOM 1280 O O . LEU A 1 168 ? -8.759 7.632 8.051 1.00 96.50 168 LEU A O 1
ATOM 1284 N N . ARG A 1 169 ? -7.799 5.908 9.129 1.00 95.38 169 ARG A N 1
ATOM 1285 C CA . ARG A 1 169 ? -6.667 5.740 8.208 1.00 95.38 169 ARG A CA 1
ATOM 1286 C C . ARG A 1 169 ? -6.947 4.778 7.088 1.00 95.38 169 ARG A C 1
ATOM 1288 O O . ARG A 1 169 ? -6.604 5.079 5.956 1.00 95.38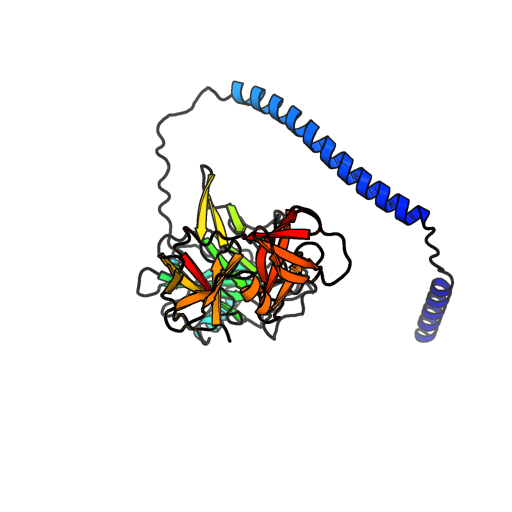 169 ARG A O 1
ATOM 1295 N N . ALA A 1 170 ? -7.523 3.632 7.407 1.00 96.00 170 ALA A N 1
ATOM 1296 C CA . ALA A 1 170 ? -7.748 2.558 6.458 1.00 96.00 170 ALA A CA 1
ATOM 1297 C C . ALA A 1 170 ? -8.972 1.754 6.884 1.00 96.00 170 ALA A C 1
ATOM 1299 O O . ALA A 1 170 ? -9.244 1.614 8.079 1.00 96.00 170 ALA A O 1
ATOM 1300 N N . VAL A 1 171 ? -9.683 1.218 5.897 1.00 94.88 171 VAL A N 1
ATOM 1301 C CA . VAL A 1 171 ? -10.757 0.240 6.078 1.00 94.88 171 VAL A CA 1
ATOM 1302 C C . VAL A 1 171 ? -10.517 -0.877 5.078 1.00 94.88 171 VAL A C 1
ATOM 1304 O O . VAL A 1 171 ? -10.192 -0.617 3.922 1.00 94.88 171 VAL A O 1
ATOM 1307 N N . THR A 1 172 ? -10.654 -2.117 5.524 1.00 92.50 172 THR A N 1
ATOM 1308 C CA . THR A 1 172 ? -10.522 -3.295 4.671 1.00 92.50 172 THR A CA 1
ATOM 1309 C C . THR A 1 172 ? -11.524 -4.366 5.071 1.00 92.50 172 THR A C 1
ATOM 1311 O O . THR A 1 172 ? -12.103 -4.319 6.157 1.00 92.50 172 THR A O 1
ATOM 1314 N N . THR A 1 173 ? -11.716 -5.340 4.191 1.00 90.50 173 THR A N 1
ATOM 1315 C CA . THR A 1 173 ? -12.450 -6.570 4.475 1.00 90.50 173 THR A CA 1
ATOM 1316 C C . THR A 1 173 ? -11.473 -7.726 4.586 1.00 90.50 173 THR A C 1
ATOM 1318 O O . THR A 1 173 ? -10.592 -7.880 3.740 1.00 90.50 173 THR A O 1
ATOM 1321 N N . VAL A 1 174 ? -11.647 -8.551 5.605 1.00 87.88 174 VAL A N 1
ATOM 1322 C CA . VAL A 1 174 ? -10.772 -9.670 5.929 1.00 87.88 174 VAL A CA 1
ATOM 1323 C C . VAL A 1 174 ? -11.572 -10.962 5.776 1.00 87.88 174 VAL A C 1
ATOM 1325 O O . VAL A 1 174 ? -12.577 -11.108 6.465 1.00 87.88 174 VAL A O 1
ATOM 1328 N N . PRO A 1 175 ? -11.189 -11.879 4.872 1.00 83.94 175 PRO A N 1
ATOM 1329 C CA . PRO A 1 175 ? -11.881 -13.151 4.716 1.00 83.94 175 PRO A CA 1
ATOM 1330 C C . PRO A 1 175 ? -11.717 -14.040 5.953 1.00 83.94 175 PRO A C 1
ATOM 1332 O O . PRO A 1 175 ? -10.716 -13.954 6.673 1.00 83.94 175 PRO A O 1
ATOM 1335 N N . ASP A 1 176 ? -12.668 -14.954 6.139 1.00 77.00 176 ASP A N 1
ATOM 1336 C CA . ASP A 1 176 ? -12.612 -15.969 7.189 1.00 77.00 176 ASP A CA 1
ATOM 1337 C C . ASP A 1 176 ? -11.268 -16.721 7.198 1.00 77.00 176 ASP A C 1
ATOM 1339 O O . ASP A 1 176 ? -10.739 -17.146 6.167 1.00 77.00 176 ASP A O 1
ATOM 1343 N N . GLY A 1 177 ? -10.706 -16.904 8.395 1.00 75.44 177 GLY A N 1
ATOM 1344 C CA . GLY A 1 177 ? -9.455 -17.639 8.601 1.00 75.44 177 GLY A CA 1
ATOM 1345 C C . GLY A 1 177 ? -8.171 -16.840 8.343 1.00 75.44 177 GLY A C 1
ATOM 1346 O O . GLY A 1 177 ? -7.079 -17.377 8.553 1.00 75.44 177 GLY A O 1
ATOM 1347 N N . GLN A 1 178 ? -8.252 -15.565 7.947 1.00 85.75 178 GLN A N 1
ATOM 1348 C CA . GLN A 1 178 ? -7.073 -14.702 7.876 1.00 85.75 178 GLN A CA 1
ATOM 1349 C C . GLN A 1 178 ? -6.535 -14.386 9.282 1.00 85.75 178 GLN A C 1
ATOM 1351 O O . GLN A 1 178 ? -7.236 -13.929 10.181 1.00 85.75 178 GLN A O 1
ATOM 1356 N N . ARG A 1 179 ? -5.237 -14.645 9.468 1.00 87.31 179 ARG A N 1
ATOM 1357 C CA . ARG A 1 179 ? -4.547 -14.616 10.772 1.00 87.31 179 ARG A CA 1
ATOM 1358 C C . ARG A 1 179 ? -3.728 -13.364 11.026 1.00 87.31 179 ARG A C 1
ATOM 1360 O O . ARG A 1 179 ? -3.045 -13.276 12.046 1.00 87.31 179 ARG A O 1
ATOM 1367 N N . ALA A 1 180 ? -3.746 -12.436 10.085 1.00 91.44 180 ALA A N 1
ATOM 1368 C CA . ALA A 1 180 ? -2.981 -11.213 10.147 1.00 91.44 180 ALA A CA 1
ATOM 1369 C C . ALA A 1 180 ? -3.732 -10.092 9.445 1.00 91.44 180 ALA A C 1
ATOM 1371 O O . ALA A 1 180 ? -4.307 -10.307 8.384 1.00 91.44 180 ALA A O 1
ATOM 1372 N N . VAL A 1 181 ? -3.707 -8.899 10.018 1.00 93.88 181 VAL A N 1
ATOM 1373 C CA . VAL A 1 181 ? -4.313 -7.696 9.445 1.00 93.88 181 VAL A CA 1
ATOM 1374 C C . VAL A 1 181 ? -3.328 -6.549 9.557 1.00 93.88 181 VAL A C 1
ATOM 1376 O O . VAL A 1 181 ? -2.518 -6.503 10.477 1.00 93.88 181 VAL A O 1
ATOM 1379 N N . GLY A 1 182 ? -3.380 -5.606 8.632 1.00 94.19 182 GLY A N 1
ATOM 1380 C CA . GLY A 1 182 ? -2.477 -4.471 8.659 1.00 94.19 182 GLY A CA 1
ATOM 1381 C C . GLY A 1 182 ? -2.869 -3.426 7.641 1.00 94.19 182 GLY A C 1
ATOM 1382 O O . GLY A 1 182 ? -3.653 -3.700 6.731 1.00 94.19 182 GLY A O 1
ATOM 1383 N N . PHE A 1 183 ? -2.305 -2.237 7.800 1.00 94.56 183 PHE A N 1
ATOM 1384 C CA . PHE A 1 183 ? -2.429 -1.171 6.819 1.00 94.56 183 PHE A CA 1
ATOM 1385 C C . PHE A 1 183 ? -1.080 -0.511 6.568 1.00 94.56 183 PHE A C 1
ATOM 1387 O O . PHE A 1 183 ? -0.207 -0.500 7.439 1.00 94.56 183 PHE A O 1
ATOM 1394 N N . LEU A 1 184 ? -0.956 0.073 5.383 1.00 93.44 184 LEU A N 1
ATOM 1395 C CA . LEU A 1 184 ? 0.088 1.018 5.025 1.00 93.44 184 LEU A CA 1
ATOM 1396 C C . LEU A 1 184 ? -0.585 2.241 4.402 1.00 93.44 184 LEU A C 1
ATOM 1398 O O . LEU A 1 184 ? -1.399 2.100 3.493 1.00 93.44 184 LEU A O 1
ATOM 1402 N N . SER A 1 185 ? -0.246 3.424 4.906 1.00 91.31 185 SER A N 1
ATOM 1403 C CA . SER A 1 185 ? -0.717 4.713 4.408 1.00 91.31 185 SER A CA 1
ATOM 1404 C C . SER A 1 185 ? 0.467 5.506 3.881 1.00 91.31 185 SER A C 1
ATOM 1406 O O . SER A 1 185 ? 1.337 5.914 4.652 1.00 91.31 185 SER A O 1
ATOM 1408 N N . THR A 1 186 ? 0.492 5.730 2.574 1.00 89.38 186 THR A N 1
ATOM 1409 C CA . THR A 1 186 ? 1.548 6.503 1.893 1.00 89.38 186 THR A CA 1
ATOM 1410 C C . THR A 1 186 ? 1.240 7.994 1.861 1.00 89.38 186 THR A C 1
ATOM 1412 O O . THR A 1 186 ? 2.133 8.838 1.875 1.00 89.38 186 THR A O 1
ATOM 1415 N N . THR A 1 187 ? -0.047 8.318 1.864 1.00 87.38 187 THR A N 1
ATOM 1416 C CA . THR A 1 187 ? -0.564 9.673 1.840 1.00 87.38 187 THR A CA 1
ATOM 1417 C C . THR A 1 187 ? -0.715 10.160 3.266 1.00 87.38 187 THR A C 1
ATOM 1419 O O . THR A 1 187 ? -1.418 9.565 4.089 1.00 87.38 187 THR A O 1
ATOM 1422 N N . ARG A 1 188 ? -0.050 11.274 3.556 1.00 86.88 188 ARG A N 1
ATOM 1423 C CA . ARG A 1 188 ? -0.203 11.996 4.814 1.00 86.88 188 ARG A CA 1
ATOM 1424 C C . ARG A 1 188 ? -1.619 12.571 4.910 1.00 86.88 188 ARG A C 1
ATOM 1426 O O . ARG A 1 188 ? -2.097 13.179 3.951 1.00 86.88 188 ARG A O 1
ATOM 1433 N N . VAL A 1 189 ? -2.272 12.446 6.069 1.00 87.06 189 VAL A N 1
ATOM 1434 C CA . VAL A 1 189 ? -3.539 13.168 6.287 1.00 87.06 189 VAL A CA 1
ATOM 1435 C C . VAL A 1 189 ? -3.235 14.619 6.663 1.00 87.06 189 VAL A C 1
ATOM 1437 O O . VAL A 1 189 ? -2.225 14.868 7.320 1.00 87.06 189 VAL A O 1
ATOM 1440 N N . PRO A 1 190 ? -4.087 15.597 6.311 1.00 87.81 190 PRO A N 1
ATOM 1441 C CA . PRO A 1 190 ? -3.784 17.014 6.539 1.00 87.81 190 PRO A CA 1
ATOM 1442 C C . PRO A 1 190 ? -3.405 17.377 7.984 1.00 87.81 190 PRO A C 1
ATOM 1444 O O . PRO A 1 190 ? -2.610 18.289 8.189 1.00 87.81 190 PRO A O 1
ATOM 1447 N N . ALA A 1 191 ? -3.948 16.654 8.968 1.00 89.12 191 ALA A N 1
ATOM 1448 C CA . ALA A 1 191 ? -3.700 16.880 10.391 1.00 89.12 191 ALA A CA 1
ATOM 1449 C C . ALA A 1 191 ? -2.348 16.347 10.903 1.00 89.12 191 ALA A C 1
ATOM 1451 O O . ALA A 1 191 ? -1.943 16.714 12.000 1.00 89.12 191 ALA A O 1
ATOM 1452 N N . ASP A 1 192 ? -1.667 15.475 10.156 1.00 91.50 192 ASP A N 1
ATOM 1453 C CA . ASP A 1 192 ? -0.361 14.935 10.560 1.00 91.50 192 ASP A CA 1
ATOM 1454 C C . ASP A 1 192 ? 0.694 16.022 10.640 1.00 91.50 192 ASP A C 1
ATOM 1456 O O . ASP A 1 192 ? 0.595 17.005 9.920 1.00 91.50 192 ASP A O 1
ATOM 1460 N N . GLU A 1 193 ? 1.759 15.814 11.405 1.00 90.94 193 GLU A N 1
ATOM 1461 C CA . GLU A 1 193 ? 3.004 16.570 11.268 1.00 90.94 193 GLU A CA 1
ATOM 1462 C C . GLU A 1 193 ? 3.888 15.999 10.132 1.00 90.94 193 GLU A C 1
ATOM 1464 O O . GLU A 1 193 ? 3.807 14.811 9.807 1.00 90.94 193 GLU A O 1
ATOM 1469 N N . PRO A 1 194 ? 4.728 16.821 9.469 1.00 85.94 194 PRO A N 1
ATOM 1470 C CA . PRO A 1 194 ? 5.649 16.338 8.438 1.00 85.94 194 PRO A CA 1
ATOM 1471 C C . PRO A 1 194 ? 6.731 15.433 9.033 1.00 85.94 194 PRO A C 1
ATOM 1473 O O . PRO A 1 194 ? 7.513 15.866 9.876 1.00 85.94 194 PRO A O 1
ATOM 1476 N N . VAL A 1 195 ? 6.832 14.205 8.525 1.00 82.00 195 VAL A N 1
ATOM 1477 C CA . VAL A 1 195 ? 7.917 13.272 8.856 1.00 82.00 195 VAL A CA 1
ATOM 1478 C C . VAL A 1 195 ? 9.065 13.473 7.864 1.00 82.00 195 VAL A C 1
ATOM 1480 O O . VAL A 1 195 ? 8.843 13.520 6.658 1.00 82.00 195 VAL A O 1
ATOM 1483 N N . SER A 1 196 ? 10.303 13.568 8.351 1.00 71.44 196 SER A N 1
ATOM 1484 C CA . SER A 1 196 ? 11.486 13.900 7.536 1.00 71.44 196 SER A CA 1
ATOM 1485 C C . SER A 1 196 ? 11.764 12.931 6.381 1.00 71.44 196 SER A C 1
ATOM 1487 O O . SER A 1 196 ? 12.325 13.341 5.368 1.00 71.44 196 SER A O 1
ATOM 1489 N N . SER A 1 197 ? 11.371 11.663 6.510 1.00 69.00 197 SER A N 1
ATOM 1490 C CA . SER A 1 197 ? 11.549 10.649 5.467 1.00 69.00 197 SER A CA 1
ATOM 1491 C C . SER A 1 197 ? 10.454 10.658 4.397 1.00 69.00 197 SER A C 1
ATOM 1493 O O . SER A 1 197 ? 10.637 10.009 3.371 1.00 69.00 197 SER A O 1
ATOM 1495 N N . ASN A 1 198 ? 9.312 11.328 4.630 1.00 68.88 198 ASN A N 1
ATOM 1496 C CA . ASN A 1 198 ? 8.079 11.172 3.837 1.00 68.88 198 ASN A CA 1
ATOM 1497 C C . ASN A 1 198 ? 7.725 9.696 3.537 1.00 68.88 198 ASN A C 1
ATOM 1499 O O . ASN A 1 198 ? 7.129 9.386 2.504 1.00 68.88 198 ASN A O 1
ATOM 1503 N N . GLY A 1 199 ? 8.139 8.778 4.416 1.00 79.38 199 GLY A N 1
ATOM 1504 C CA . GLY A 1 199 ? 7.840 7.356 4.302 1.00 79.38 199 GLY A CA 1
ATOM 1505 C C . GLY A 1 199 ? 6.373 7.077 4.603 1.00 79.38 199 GLY A C 1
ATOM 1506 O O . GLY A 1 199 ? 5.696 7.874 5.259 1.00 79.38 199 GLY A O 1
ATOM 1507 N N . ALA A 1 200 ? 5.887 5.929 4.141 1.00 86.62 200 ALA A N 1
ATOM 1508 C CA . ALA A 1 200 ? 4.573 5.466 4.552 1.00 86.62 200 ALA A CA 1
ATOM 1509 C C . ALA A 1 200 ? 4.553 5.156 6.055 1.00 86.62 200 ALA A C 1
ATOM 1511 O O . ALA A 1 200 ? 5.574 4.835 6.663 1.00 86.62 200 ALA A O 1
ATOM 1512 N N . ILE A 1 201 ? 3.374 5.231 6.658 1.00 89.19 201 ILE A N 1
ATOM 1513 C CA . ILE A 1 201 ? 3.141 4.741 8.018 1.00 89.19 201 ILE A CA 1
ATOM 1514 C C . ILE A 1 201 ? 2.314 3.470 7.961 1.00 89.19 201 ILE A C 1
ATOM 1516 O O . ILE A 1 201 ? 1.529 3.276 7.035 1.00 89.19 201 ILE A O 1
ATOM 1520 N N . GLY A 1 202 ? 2.423 2.619 8.970 1.00 90.25 202 GLY A N 1
ATOM 1521 C CA . GLY A 1 202 ? 1.511 1.498 9.070 1.00 90.25 202 GLY A CA 1
ATOM 1522 C C . GLY A 1 202 ? 1.702 0.656 10.305 1.00 90.25 202 GLY A C 1
ATOM 1523 O O . GLY A 1 202 ? 2.482 0.978 11.202 1.00 90.25 202 GLY A O 1
ATOM 1524 N N . VAL A 1 203 ? 0.953 -0.434 10.324 1.00 93.44 203 VAL A N 1
ATOM 1525 C CA . VAL A 1 203 ? 0.961 -1.435 11.385 1.00 93.44 203 VAL A CA 1
ATOM 1526 C C . VAL A 1 203 ? 0.566 -2.781 10.797 1.00 93.44 203 VAL A C 1
ATOM 1528 O O . VAL A 1 203 ? -0.218 -2.852 9.848 1.00 93.44 203 VAL A O 1
ATOM 1531 N N . ALA A 1 204 ? 1.061 -3.847 11.404 1.00 93.50 204 ALA A N 1
ATOM 1532 C CA . ALA A 1 204 ? 0.575 -5.194 11.190 1.00 93.50 204 ALA A CA 1
ATOM 1533 C C . ALA A 1 204 ? 0.308 -5.872 12.536 1.00 93.50 204 ALA A C 1
ATOM 1535 O O . ALA A 1 204 ? 1.063 -5.696 13.491 1.00 93.50 204 ALA A O 1
ATOM 1536 N N . LEU A 1 205 ? -0.769 -6.646 12.602 1.00 93.56 205 LEU A N 1
ATOM 1537 C CA . LEU A 1 205 ? -1.232 -7.387 13.767 1.00 93.56 205 LEU A CA 1
ATOM 1538 C C . LEU A 1 205 ? -1.490 -8.838 13.374 1.00 93.56 205 LEU A C 1
ATOM 1540 O O . LEU A 1 205 ? -2.049 -9.096 12.313 1.00 93.56 205 LEU A O 1
ATOM 1544 N N . THR A 1 206 ? -1.159 -9.781 14.247 1.00 92.25 206 THR A N 1
ATOM 1545 C CA . THR A 1 206 ? -1.524 -11.199 14.100 1.00 92.25 206 THR A CA 1
ATOM 1546 C C . THR A 1 206 ? -2.672 -11.598 15.021 1.00 92.25 206 THR A C 1
ATOM 1548 O O . THR A 1 206 ? -3.002 -10.896 15.983 1.00 92.25 206 THR A O 1
ATOM 1551 N N . ALA A 1 207 ? -3.239 -12.780 14.801 1.00 89.31 207 ALA A N 1
ATOM 1552 C CA . ALA A 1 207 ? -4.102 -13.414 15.785 1.00 89.31 207 ALA A CA 1
ATOM 1553 C C . ALA A 1 207 ? -3.368 -13.591 17.132 1.00 89.31 207 ALA A C 1
ATOM 1555 O O . ALA A 1 207 ? -2.157 -13.847 17.146 1.00 89.31 207 ALA A O 1
ATOM 1556 N N . PRO A 1 208 ? -4.068 -13.451 18.276 1.00 86.12 208 PRO A N 1
ATOM 1557 C CA . PRO A 1 208 ? -3.483 -13.712 19.589 1.00 86.12 208 PRO A CA 1
ATOM 1558 C C . PRO A 1 208 ? -2.766 -15.070 19.639 1.00 86.12 208 PRO A C 1
ATOM 1560 O O . PRO A 1 208 ? -3.267 -16.060 19.112 1.00 86.12 208 PRO A O 1
ATOM 1563 N N . GLY A 1 209 ? -1.590 -15.114 20.270 1.00 81.56 209 GLY A N 1
ATOM 1564 C CA . GLY A 1 209 ? -0.762 -16.325 20.363 1.00 81.56 209 GLY A CA 1
ATOM 1565 C C . GLY A 1 209 ? 0.233 -16.524 19.212 1.00 81.56 209 GLY A C 1
ATOM 1566 O O . GLY A 1 209 ? 1.118 -17.367 19.327 1.00 81.56 209 GLY A O 1
ATOM 1567 N N . LEU A 1 210 ? 0.158 -15.727 18.140 1.00 84.50 210 LEU A N 1
ATOM 1568 C CA . LEU A 1 210 ? 1.135 -15.749 17.047 1.00 84.50 210 LEU A CA 1
ATOM 1569 C C . LEU A 1 210 ? 2.126 -14.595 17.192 1.00 84.50 210 LEU A C 1
ATOM 1571 O O . LEU A 1 210 ? 1.726 -13.433 17.201 1.00 84.50 210 LEU A O 1
ATOM 1575 N N . ALA A 1 211 ? 3.418 -14.907 17.285 1.00 74.56 211 ALA A N 1
ATOM 1576 C CA . ALA A 1 211 ? 4.444 -13.906 17.575 1.00 74.56 211 ALA A CA 1
ATOM 1577 C C . ALA A 1 211 ? 5.085 -13.273 16.328 1.00 74.56 211 ALA A C 1
ATOM 1579 O O . ALA A 1 211 ? 5.498 -12.117 16.396 1.00 74.56 211 ALA A O 1
ATOM 1580 N N . GLU A 1 212 ? 5.180 -14.002 15.211 1.00 82.75 212 GLU A N 1
ATOM 1581 C CA . GLU A 1 212 ? 6.018 -13.606 14.074 1.00 82.75 212 GLU A CA 1
ATOM 1582 C C . GLU A 1 212 ? 5.205 -13.140 12.864 1.00 82.75 212 GLU A C 1
ATOM 1584 O O . GLU A 1 212 ? 4.609 -13.935 12.136 1.00 82.75 212 GLU A O 1
ATOM 1589 N N . ILE A 1 213 ? 5.248 -11.833 12.618 1.00 87.38 213 ILE A N 1
ATOM 1590 C CA . ILE A 1 213 ? 4.773 -11.202 11.390 1.00 87.38 213 ILE A CA 1
ATOM 1591 C C . ILE A 1 213 ? 5.844 -10.264 10.859 1.00 87.38 213 ILE A C 1
ATOM 1593 O O . ILE A 1 213 ? 6.634 -9.710 11.618 1.00 87.38 213 ILE A O 1
ATOM 1597 N N . GLU A 1 214 ? 5.867 -10.097 9.551 1.00 87.88 214 GLU A N 1
ATOM 1598 C CA . GLU A 1 214 ? 6.756 -9.192 8.845 1.00 87.88 214 GLU A CA 1
ATOM 1599 C C . GLU A 1 214 ? 5.946 -8.453 7.781 1.00 87.88 214 GLU A C 1
ATOM 1601 O O . GLU A 1 214 ? 5.017 -9.014 7.198 1.00 87.88 214 GLU A O 1
ATOM 1606 N N . VAL A 1 215 ? 6.290 -7.194 7.524 1.00 86.62 215 VAL A N 1
ATOM 1607 C CA . VAL A 1 215 ? 5.764 -6.464 6.369 1.00 86.62 215 VAL A CA 1
ATOM 1608 C C . VAL A 1 215 ? 6.823 -6.535 5.282 1.00 86.62 215 VAL A C 1
ATOM 1610 O O . VAL A 1 215 ? 7.852 -5.871 5.378 1.00 86.62 215 VAL A O 1
ATOM 1613 N N . ARG A 1 216 ? 6.598 -7.348 4.253 1.00 86.19 216 ARG A N 1
ATOM 1614 C CA . ARG A 1 216 ? 7.558 -7.515 3.161 1.00 86.19 216 ARG A CA 1
ATOM 1615 C C . ARG A 1 216 ? 7.244 -6.528 2.048 1.00 86.19 216 ARG A C 1
ATOM 1617 O O . ARG A 1 216 ? 6.096 -6.410 1.640 1.00 86.19 216 ARG A O 1
ATOM 1624 N N . THR A 1 217 ? 8.266 -5.849 1.548 1.00 81.94 217 THR A N 1
ATOM 1625 C CA . THR A 1 217 ? 8.196 -4.961 0.381 1.00 81.94 217 THR A CA 1
ATOM 1626 C C . THR A 1 217 ? 9.499 -5.098 -0.402 1.00 81.94 217 THR A C 1
ATOM 1628 O O . THR A 1 217 ? 10.551 -5.269 0.216 1.00 81.94 217 THR A O 1
ATOM 1631 N N . PRO A 1 218 ? 9.492 -5.022 -1.742 1.00 73.94 218 PRO A N 1
ATOM 1632 C CA . PRO A 1 218 ? 10.707 -5.119 -2.520 1.00 73.94 218 PRO A CA 1
ATOM 1633 C C . PRO A 1 218 ? 11.539 -3.856 -2.331 1.00 73.94 218 PRO A C 1
ATOM 1635 O O . PRO A 1 218 ? 12.707 -3.871 -2.662 1.00 73.94 218 PRO A O 1
ATOM 1638 N N . LEU A 1 219 ? 11.011 -2.758 -1.786 1.00 71.44 219 LEU A N 1
ATOM 1639 C CA . LEU A 1 219 ? 11.799 -1.540 -1.608 1.00 71.44 219 LEU A CA 1
ATOM 1640 C C . LEU A 1 219 ? 12.761 -1.643 -0.416 1.00 71.44 219 LEU A C 1
ATOM 1642 O O . LEU A 1 219 ? 13.876 -1.138 -0.498 1.00 71.44 219 LEU A O 1
ATOM 1646 N N . VAL A 1 220 ? 12.413 -2.413 0.618 1.00 66.94 220 VAL A N 1
ATOM 1647 C CA . VAL A 1 220 ? 13.204 -2.555 1.848 1.00 66.94 220 VAL A CA 1
ATOM 1648 C C . VAL A 1 220 ? 13.817 -3.953 1.920 1.00 66.94 220 VAL A C 1
ATOM 1650 O O . VAL A 1 220 ? 13.107 -4.951 1.931 1.00 66.94 220 VAL A O 1
ATOM 1653 N N . LEU A 1 221 ? 15.149 -4.032 1.981 1.00 53.69 221 LEU A N 1
ATOM 1654 C CA . LEU A 1 221 ? 15.875 -5.311 2.034 1.00 53.69 221 LEU A CA 1
ATOM 1655 C C . LEU A 1 221 ? 15.963 -5.916 3.444 1.00 53.69 221 LEU A C 1
ATOM 1657 O O . LEU A 1 221 ? 16.207 -7.113 3.565 1.00 53.69 221 LEU A O 1
ATOM 1661 N N . ASP A 1 222 ? 15.799 -5.111 4.498 1.00 53.44 222 ASP A N 1
ATOM 1662 C CA . ASP A 1 222 ? 15.886 -5.578 5.884 1.00 53.44 222 ASP A CA 1
ATOM 1663 C C . ASP A 1 222 ? 15.069 -4.659 6.807 1.00 53.44 222 ASP A C 1
ATOM 1665 O O . ASP A 1 222 ? 15.374 -3.470 6.944 1.00 53.44 222 ASP A O 1
ATOM 1669 N N . GLN A 1 223 ? 14.015 -5.187 7.432 1.00 59.91 223 GLN A N 1
ATOM 1670 C CA . GLN A 1 223 ? 13.339 -4.483 8.520 1.00 59.91 223 GLN A CA 1
ATOM 1671 C C . GLN A 1 223 ? 14.114 -4.737 9.806 1.00 59.91 223 GLN A C 1
ATOM 1673 O O . GLN A 1 223 ? 14.175 -5.863 10.302 1.00 59.91 223 GLN A O 1
ATOM 1678 N N . ALA A 1 224 ? 14.698 -3.678 10.373 1.00 57.84 224 ALA A N 1
ATOM 1679 C CA . ALA A 1 224 ? 15.345 -3.777 11.671 1.00 57.84 224 ALA A CA 1
ATOM 1680 C C . ALA A 1 224 ? 14.355 -4.367 12.686 1.00 57.84 224 ALA A C 1
ATOM 1682 O O . ALA A 1 224 ? 13.260 -3.830 12.873 1.00 57.84 224 ALA A O 1
ATOM 1683 N N . ARG A 1 225 ? 14.743 -5.471 13.341 1.00 62.06 225 ARG A N 1
ATOM 1684 C CA . ARG A 1 225 ? 13.931 -6.068 14.406 1.00 62.06 225 ARG A CA 1
ATOM 1685 C C . ARG A 1 225 ? 13.664 -5.010 15.459 1.00 62.06 225 ARG A C 1
ATOM 1687 O O . ARG A 1 225 ? 14.581 -4.525 16.121 1.00 62.06 225 ARG A O 1
ATOM 1694 N N . GLN A 1 226 ? 12.398 -4.676 15.609 1.00 64.50 226 GLN A N 1
ATOM 1695 C CA . GLN A 1 226 ? 11.976 -3.747 16.625 1.00 64.50 226 GLN A CA 1
ATOM 1696 C C . GLN A 1 226 ? 11.972 -4.471 17.973 1.00 64.50 226 GLN A C 1
ATOM 1698 O O . GLN A 1 226 ? 11.354 -5.522 18.141 1.00 64.50 226 GLN A O 1
ATOM 1703 N N . THR A 1 227 ? 12.719 -3.934 18.928 1.00 61.50 227 THR A N 1
ATOM 1704 C CA . THR A 1 227 ? 12.742 -4.428 20.302 1.00 61.50 227 THR A CA 1
ATOM 1705 C C . THR A 1 227 ? 11.633 -3.743 21.103 1.00 61.50 227 THR A C 1
ATOM 1707 O O . THR A 1 227 ? 11.270 -2.605 20.819 1.00 61.50 227 THR A O 1
ATOM 1710 N N . ASN A 1 228 ? 11.091 -4.429 22.113 1.00 72.00 228 ASN A N 1
ATOM 1711 C CA . ASN A 1 228 ? 10.077 -3.896 23.040 1.00 72.00 228 ASN A CA 1
ATOM 1712 C C . ASN A 1 228 ? 8.683 -3.615 22.444 1.00 72.00 228 ASN A C 1
ATOM 1714 O O . ASN A 1 228 ? 7.963 -2.760 22.953 1.00 72.00 228 ASN A O 1
ATOM 1718 N N . ILE A 1 229 ? 8.273 -4.345 21.406 1.00 80.50 229 ILE A N 1
ATOM 1719 C CA . ILE A 1 229 ? 6.885 -4.325 20.917 1.00 80.50 229 ILE A CA 1
ATOM 1720 C C . ILE A 1 229 ? 6.153 -5.575 21.422 1.00 80.50 229 ILE A C 1
ATOM 1722 O O . ILE A 1 229 ? 6.769 -6.644 21.488 1.00 80.50 229 ILE A O 1
ATOM 1726 N N . PRO A 1 230 ? 4.855 -5.474 21.773 1.00 82.06 230 PRO A N 1
ATOM 1727 C CA . PRO A 1 230 ? 4.038 -6.640 22.084 1.00 82.06 230 PRO A CA 1
ATOM 1728 C C . PRO A 1 230 ? 4.110 -7.717 20.994 1.00 82.06 230 PRO A C 1
ATOM 1730 O O . PRO A 1 230 ? 4.124 -7.413 19.802 1.00 82.06 230 PRO A O 1
ATOM 1733 N N . ALA A 1 231 ? 4.109 -8.989 21.398 1.00 83.19 231 ALA A N 1
ATOM 1734 C CA . ALA A 1 231 ? 4.094 -10.102 20.454 1.00 83.19 231 ALA A CA 1
ATOM 1735 C C . ALA A 1 231 ? 2.910 -9.989 19.476 1.00 83.19 231 ALA A C 1
ATOM 1737 O O . ALA A 1 231 ? 1.794 -9.637 19.873 1.00 83.19 231 ALA A O 1
ATOM 1738 N N . GLY A 1 232 ? 3.158 -10.299 18.201 1.00 86.44 232 GLY A N 1
ATOM 1739 C CA . GLY A 1 232 ? 2.119 -10.247 17.176 1.00 86.44 232 GLY A CA 1
ATOM 1740 C C . GLY A 1 232 ? 1.739 -8.838 16.719 1.00 86.44 232 GLY A C 1
ATOM 1741 O O . GLY A 1 232 ? 0.618 -8.629 16.250 1.00 86.44 232 GLY A O 1
ATOM 1742 N N . VAL A 1 233 ? 2.638 -7.867 16.892 1.00 90.19 233 VAL A N 1
ATOM 1743 C CA . VAL A 1 233 ? 2.503 -6.492 16.397 1.00 90.19 233 VAL A CA 1
ATOM 1744 C C . VAL A 1 233 ? 3.811 -6.075 15.731 1.00 90.19 233 VAL A C 1
ATOM 1746 O O . VAL A 1 233 ? 4.887 -6.330 16.267 1.00 90.19 233 VAL A O 1
ATOM 1749 N N . VAL A 1 234 ? 3.721 -5.410 14.582 1.00 90.56 234 VAL A N 1
ATOM 1750 C CA . VAL A 1 234 ? 4.858 -4.776 13.901 1.00 90.56 234 VAL A CA 1
ATOM 1751 C C . VAL A 1 234 ? 4.467 -3.373 13.466 1.00 90.56 234 VAL A C 1
ATOM 1753 O O . VAL A 1 234 ? 3.376 -3.162 12.940 1.00 90.56 234 VAL A O 1
ATOM 1756 N N . TRP A 1 235 ? 5.375 -2.419 13.664 1.00 89.75 235 TRP A N 1
ATOM 1757 C CA . TRP A 1 235 ? 5.222 -1.024 13.258 1.00 89.75 235 TRP A CA 1
ATOM 1758 C C . TRP A 1 235 ? 6.219 -0.726 12.137 1.00 89.75 235 TRP A C 1
ATOM 1760 O O . TRP A 1 235 ? 7.304 -0.211 12.419 1.00 89.75 235 TRP A O 1
ATOM 1770 N N . PRO A 1 236 ? 5.931 -1.096 10.877 1.00 85.81 236 PRO A N 1
ATOM 1771 C CA . PRO A 1 236 ? 6.886 -0.901 9.797 1.00 85.81 236 PRO A CA 1
ATOM 1772 C C . PRO A 1 236 ? 7.269 0.583 9.690 1.00 85.81 236 PRO A C 1
ATOM 1774 O O . PRO A 1 236 ? 6.422 1.470 9.791 1.00 85.81 236 PRO A O 1
ATOM 1777 N N . ALA A 1 237 ? 8.553 0.843 9.452 1.00 79.62 237 ALA A N 1
ATOM 1778 C CA . ALA A 1 237 ? 9.078 2.165 9.111 1.00 79.62 237 ALA A CA 1
ATOM 1779 C C . ALA A 1 237 ? 9.555 2.140 7.650 1.00 79.62 237 ALA A C 1
ATOM 1781 O O . ALA A 1 237 ? 10.762 2.116 7.400 1.00 79.62 237 ALA A O 1
ATOM 1782 N N . PRO A 1 238 ? 8.629 2.010 6.687 1.00 78.62 238 PRO A N 1
ATOM 1783 C CA . PRO A 1 238 ? 8.991 1.801 5.300 1.00 78.62 238 PRO A CA 1
ATOM 1784 C C . PRO A 1 238 ? 9.582 3.064 4.665 1.00 78.62 238 PRO A C 1
ATOM 1786 O O . PRO A 1 238 ? 9.304 4.196 5.069 1.00 78.62 238 PRO A O 1
ATOM 1789 N N . GLU A 1 239 ? 10.386 2.855 3.626 1.00 80.12 239 GLU A N 1
ATOM 1790 C CA . GLU A 1 239 ? 10.926 3.935 2.806 1.00 80.12 239 GLU A CA 1
ATOM 1791 C C . GLU A 1 239 ? 9.830 4.593 1.954 1.00 80.12 239 GLU A C 1
ATOM 1793 O O . GLU A 1 239 ? 8.758 4.021 1.712 1.00 80.12 239 GLU A O 1
ATOM 1798 N N . GLN A 1 240 ? 10.114 5.808 1.478 1.00 83.69 240 GLN A N 1
ATOM 1799 C CA . GLN A 1 240 ? 9.259 6.515 0.529 1.00 83.69 240 GLN A CA 1
ATOM 1800 C C . GLN A 1 240 ? 8.951 5.632 -0.692 1.00 83.69 240 GLN A C 1
ATOM 1802 O O . GLN A 1 240 ? 9.825 4.939 -1.212 1.00 83.69 240 GLN A O 1
ATOM 1807 N N . GLY A 1 241 ? 7.696 5.656 -1.145 1.00 85.75 241 GLY A N 1
ATOM 1808 C CA . GLY A 1 241 ? 7.239 4.863 -2.288 1.00 85.75 241 GLY A CA 1
ATOM 1809 C C . GLY A 1 241 ? 6.736 3.458 -1.939 1.00 85.75 241 GLY A C 1
ATOM 1810 O O . GLY A 1 241 ? 6.227 2.758 -2.815 1.00 85.75 241 GLY A O 1
ATOM 1811 N N . THR A 1 242 ? 6.842 3.040 -0.675 1.00 88.31 242 THR A N 1
ATOM 1812 C CA . THR A 1 242 ? 6.219 1.804 -0.180 1.00 88.31 242 THR A CA 1
ATOM 1813 C C . THR A 1 242 ? 4.746 2.040 0.111 1.00 88.31 242 THR A C 1
ATOM 1815 O O . THR A 1 242 ? 4.433 2.976 0.836 1.00 88.31 242 THR A O 1
ATOM 1818 N N . GLY A 1 243 ? 3.859 1.168 -0.359 1.00 90.81 243 GLY A N 1
ATOM 1819 C CA . GLY A 1 243 ? 2.426 1.212 -0.082 1.00 90.81 243 GLY A CA 1
ATOM 1820 C C . GLY A 1 243 ? 1.777 -0.162 -0.199 1.00 90.81 243 GLY A C 1
ATOM 1821 O O . GLY A 1 243 ? 2.442 -1.158 -0.471 1.00 90.81 243 GLY A O 1
ATOM 1822 N N . ALA A 1 244 ? 0.458 -0.233 -0.027 1.00 91.31 244 ALA A N 1
ATOM 1823 C CA . ALA A 1 244 ? -0.276 -1.501 -0.103 1.00 91.31 244 ALA A CA 1
ATOM 1824 C C . ALA A 1 244 ? -0.140 -2.225 -1.462 1.00 91.31 244 ALA A C 1
ATOM 1826 O O . ALA A 1 244 ? -0.332 -3.433 -1.538 1.00 91.31 244 ALA A O 1
ATOM 1827 N N . TRP A 1 245 ? 0.221 -1.513 -2.536 1.00 89.44 245 TRP A N 1
ATOM 1828 C CA . TRP A 1 245 ? 0.421 -2.092 -3.871 1.00 89.44 245 TRP A CA 1
ATOM 1829 C C . TRP A 1 245 ? 1.757 -2.826 -4.056 1.00 89.44 245 TRP A C 1
ATOM 1831 O O . TRP A 1 245 ? 1.905 -3.569 -5.023 1.00 89.44 245 TRP A O 1
ATOM 1841 N N . ASN A 1 246 ? 2.741 -2.599 -3.182 1.00 87.88 246 ASN A N 1
ATOM 1842 C CA . ASN A 1 246 ? 4.064 -3.228 -3.246 1.00 87.88 246 ASN A CA 1
ATOM 1843 C C . ASN A 1 246 ? 4.479 -3.818 -1.891 1.00 87.88 246 ASN A C 1
ATOM 1845 O O . ASN A 1 246 ? 5.668 -3.946 -1.598 1.00 87.88 246 ASN A O 1
ATOM 1849 N N . ALA A 1 247 ? 3.509 -4.141 -1.039 1.00 89.56 247 ALA A N 1
ATOM 1850 C CA . ALA A 1 247 ? 3.775 -4.702 0.269 1.00 89.56 247 ALA A CA 1
ATOM 1851 C C . ALA A 1 247 ? 2.743 -5.762 0.652 1.00 89.56 247 ALA A C 1
ATOM 1853 O O . ALA A 1 247 ? 1.579 -5.703 0.264 1.00 89.56 247 ALA A O 1
ATOM 1854 N N . GLU A 1 248 ? 3.181 -6.723 1.455 1.00 89.19 248 GLU A N 1
ATOM 1855 C CA . GLU A 1 248 ? 2.358 -7.826 1.944 1.00 89.19 248 GLU A CA 1
ATOM 1856 C C . GLU A 1 248 ? 2.694 -8.161 3.399 1.00 89.19 248 GLU A C 1
ATOM 1858 O O . GLU A 1 248 ? 3.804 -7.919 3.882 1.00 89.19 248 GLU A O 1
ATOM 1863 N N . LEU A 1 249 ? 1.725 -8.740 4.104 1.00 88.81 249 LEU A N 1
ATOM 1864 C CA . LEU A 1 249 ? 1.952 -9.311 5.425 1.00 88.81 249 LEU A CA 1
ATOM 1865 C C . LEU A 1 249 ? 2.467 -10.730 5.258 1.00 88.81 249 LEU A C 1
ATOM 1867 O O . LEU A 1 249 ? 1.788 -11.557 4.658 1.00 88.81 249 LEU A O 1
ATOM 1871 N N . VAL A 1 250 ? 3.620 -11.029 5.842 1.00 88.69 250 VAL A N 1
ATOM 1872 C CA . VAL A 1 250 ? 4.171 -12.380 5.906 1.00 88.69 250 VAL A CA 1
ATOM 1873 C C . VAL A 1 250 ? 4.058 -12.874 7.338 1.00 88.69 250 VAL A C 1
ATOM 1875 O O . VAL A 1 250 ? 4.801 -12.451 8.222 1.00 88.69 250 VAL A O 1
ATOM 1878 N N . LEU A 1 251 ? 3.118 -13.784 7.571 1.00 86.56 251 LEU A N 1
ATOM 1879 C CA . LEU A 1 251 ? 2.989 -14.509 8.828 1.00 86.56 251 LEU A CA 1
ATOM 1880 C C . LEU A 1 251 ? 3.888 -15.746 8.782 1.00 86.56 251 LEU A C 1
ATOM 1882 O O . LEU A 1 251 ? 3.760 -16.572 7.873 1.00 86.56 251 LEU A O 1
ATOM 1886 N N . ARG A 1 252 ? 4.757 -15.903 9.783 1.00 82.81 252 ARG A N 1
ATOM 1887 C CA . ARG A 1 252 ? 5.560 -17.117 9.960 1.00 82.81 252 ARG A CA 1
ATOM 1888 C C . ARG A 1 252 ? 4.902 -17.998 11.012 1.00 82.81 252 ARG A C 1
ATOM 1890 O O . ARG A 1 252 ? 4.579 -17.545 12.107 1.00 82.81 252 ARG A O 1
ATOM 1897 N N . THR A 1 253 ? 4.670 -19.257 10.664 1.00 73.94 253 THR A N 1
ATOM 1898 C CA . THR A 1 253 ? 4.080 -20.253 11.568 1.00 73.94 253 THR A CA 1
ATOM 1899 C C . THR A 1 253 ? 5.092 -21.353 11.900 1.00 73.94 253 THR A C 1
ATOM 1901 O O . THR A 1 253 ? 6.071 -21.511 11.161 1.00 73.94 253 THR A O 1
ATOM 1904 N N . PRO A 1 254 ? 4.910 -22.094 13.014 1.00 70.19 254 PRO A N 1
ATOM 1905 C CA . PRO A 1 254 ? 5.790 -23.207 13.365 1.00 70.19 254 PRO A CA 1
ATOM 1906 C C . PRO A 1 254 ? 5.989 -24.162 12.177 1.00 70.19 254 PRO A C 1
ATOM 1908 O O . PRO A 1 254 ? 5.036 -24.474 11.467 1.00 70.19 254 PRO A O 1
ATOM 1911 N N . GLY A 1 255 ? 7.233 -24.593 11.942 1.00 68.38 255 GLY A N 1
ATOM 1912 C CA . GLY A 1 255 ? 7.602 -25.391 10.762 1.00 68.38 255 GLY A CA 1
ATOM 1913 C C . GLY A 1 255 ? 8.034 -24.580 9.529 1.00 68.38 255 GLY A C 1
ATOM 1914 O O . GLY A 1 255 ? 8.112 -25.145 8.446 1.00 68.38 255 GLY A O 1
ATOM 1915 N N . ASP A 1 256 ? 8.314 -23.276 9.681 1.00 64.69 256 ASP A N 1
ATOM 1916 C CA . ASP A 1 256 ? 8.724 -22.344 8.604 1.00 64.69 256 ASP A CA 1
ATOM 1917 C C . ASP A 1 256 ? 7.682 -22.200 7.475 1.00 64.69 256 ASP A C 1
ATOM 1919 O O . ASP A 1 256 ? 7.976 -21.784 6.352 1.00 64.69 256 ASP A O 1
ATOM 1923 N N . HIS A 1 257 ? 6.417 -22.500 7.777 1.00 77.06 257 HIS A N 1
ATOM 1924 C CA . HIS A 1 257 ? 5.317 -22.229 6.864 1.00 77.06 257 HIS A CA 1
ATOM 1925 C C . HIS A 1 257 ? 5.025 -20.726 6.846 1.00 77.06 257 HIS A C 1
ATOM 1927 O O . HIS A 1 257 ? 4.711 -20.120 7.878 1.00 77.06 257 HIS A O 1
ATOM 1933 N N . ARG A 1 258 ? 5.113 -20.131 5.653 1.00 83.50 258 ARG A N 1
ATOM 1934 C CA . ARG A 1 258 ? 4.836 -18.711 5.415 1.00 83.50 258 ARG A CA 1
ATOM 1935 C C . ARG A 1 258 ? 3.463 -18.542 4.794 1.00 83.50 258 ARG A C 1
ATOM 1937 O O . ARG A 1 258 ? 3.140 -19.202 3.810 1.00 83.50 258 ARG A O 1
ATOM 1944 N N . GLN A 1 259 ? 2.675 -17.642 5.364 1.00 86.31 259 GLN A N 1
ATOM 1945 C CA . GLN A 1 259 ? 1.401 -17.218 4.798 1.00 86.31 259 GLN A CA 1
ATOM 1946 C C . GLN A 1 259 ? 1.460 -15.742 4.452 1.00 86.31 259 GLN A C 1
ATOM 1948 O O . GLN A 1 259 ? 1.969 -14.943 5.235 1.00 86.31 259 GLN A O 1
ATOM 1953 N N . GLN A 1 260 ? 0.938 -15.408 3.278 1.00 86.75 260 GLN A N 1
ATOM 1954 C CA . GLN A 1 260 ? 0.923 -14.053 2.751 1.00 86.75 260 GLN A CA 1
ATOM 1955 C C . GLN A 1 260 ? -0.499 -13.517 2.771 1.00 86.75 260 GLN A C 1
ATOM 1957 O O . GLN A 1 260 ? -1.422 -14.197 2.321 1.00 86.75 260 GLN A O 1
ATOM 1962 N N . PHE A 1 261 ? -0.665 -12.304 3.286 1.00 86.94 261 PHE A N 1
ATOM 1963 C CA . PHE A 1 261 ? -1.951 -11.621 3.321 1.00 86.94 261 PHE A CA 1
ATOM 1964 C C . PHE A 1 261 ? -1.831 -10.214 2.732 1.00 86.94 261 PHE A C 1
ATOM 1966 O O . PHE A 1 261 ? -0.784 -9.572 2.887 1.00 86.94 261 PHE A O 1
ATOM 1973 N N . PRO A 1 262 ? -2.893 -9.713 2.076 1.00 87.44 262 PRO A N 1
ATOM 1974 C CA . PRO A 1 262 ? -2.913 -8.347 1.583 1.00 87.44 262 PRO A CA 1
ATOM 1975 C C . PRO A 1 262 ? -2.868 -7.343 2.740 1.00 87.44 262 PRO A C 1
ATOM 1977 O O . PRO A 1 262 ? -3.357 -7.600 3.844 1.00 87.44 262 PRO A O 1
ATOM 1980 N N . ILE A 1 263 ? -2.292 -6.177 2.458 1.00 90.81 263 ILE A N 1
ATOM 1981 C CA . ILE A 1 263 ? -2.267 -5.023 3.356 1.00 90.81 263 ILE A CA 1
ATOM 1982 C C . ILE A 1 263 ? -3.342 -4.033 2.911 1.00 90.81 263 ILE A C 1
ATOM 1984 O O . ILE A 1 263 ? -3.511 -3.788 1.719 1.00 90.81 263 ILE A O 1
ATOM 1988 N N . ALA A 1 264 ? -4.053 -3.432 3.864 1.00 92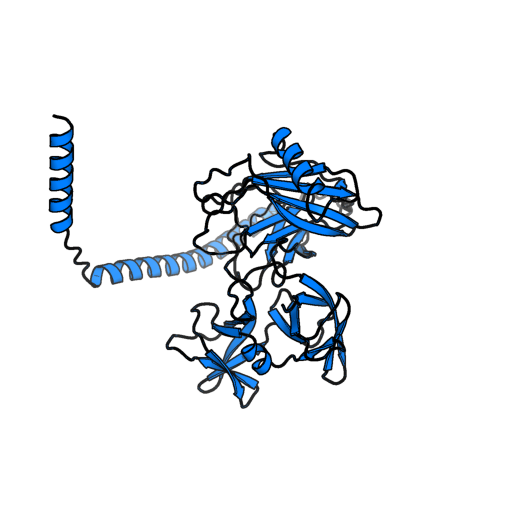.62 264 ALA A N 1
ATOM 1989 C CA . ALA A 1 264 ? -4.998 -2.364 3.570 1.00 92.62 264 ALA A CA 1
ATOM 1990 C C . ALA A 1 264 ? -4.271 -1.080 3.132 1.00 92.62 264 ALA A C 1
ATOM 1992 O O . ALA A 1 264 ? -3.323 -0.642 3.789 1.00 92.62 264 ALA A O 1
ATOM 1993 N N . ALA A 1 265 ? -4.742 -0.451 2.057 1.00 93.19 265 ALA A N 1
ATOM 1994 C CA . ALA A 1 265 ? -4.299 0.885 1.665 1.00 93.19 265 ALA A CA 1
ATOM 1995 C C . ALA A 1 265 ? -4.909 1.958 2.583 1.00 93.19 265 ALA A C 1
ATOM 1997 O O . ALA A 1 265 ? -6.005 1.776 3.126 1.00 93.19 265 ALA A O 1
ATOM 1998 N N . GLY A 1 266 ? -4.224 3.093 2.736 1.00 93.56 266 GLY A N 1
ATOM 1999 C CA . GLY A 1 266 ? -4.812 4.267 3.373 1.00 93.56 266 GLY A CA 1
ATOM 2000 C C . GLY A 1 266 ? -6.007 4.813 2.578 1.00 93.56 266 GLY A C 1
ATOM 2001 O O . GLY A 1 266 ? -6.045 4.725 1.357 1.00 93.56 266 GLY A O 1
ATOM 2002 N N . ILE A 1 267 ? -6.976 5.448 3.239 1.00 92.12 267 ILE A N 1
ATOM 2003 C CA . ILE A 1 267 ? -8.159 6.050 2.588 1.00 92.12 267 ILE A CA 1
ATOM 2004 C C . ILE A 1 267 ? -7.769 7.134 1.571 1.00 92.12 267 ILE A C 1
ATOM 2006 O O . ILE A 1 267 ? -8.476 7.346 0.588 1.00 92.12 267 ILE A O 1
ATOM 2010 N N . GLY A 1 268 ? -6.661 7.838 1.816 1.00 88.50 268 GLY A N 1
ATOM 2011 C CA . GLY A 1 268 ? -6.118 8.839 0.895 1.00 88.50 268 GLY A CA 1
ATOM 2012 C C . GLY A 1 268 ? -5.182 8.270 -0.173 1.00 88.50 268 GLY A C 1
ATOM 2013 O O . GLY A 1 268 ? -4.763 9.015 -1.059 1.00 88.50 268 GLY A O 1
ATOM 2014 N N . ASP A 1 269 ? -4.838 6.984 -0.085 1.00 91.19 269 ASP A N 1
ATOM 2015 C CA . ASP A 1 269 ? -3.940 6.336 -1.032 1.00 91.19 269 ASP A CA 1
ATOM 2016 C C . ASP A 1 269 ? -4.654 5.997 -2.345 1.00 91.19 269 ASP A C 1
ATOM 2018 O O . ASP A 1 269 ? -5.885 5.987 -2.425 1.00 91.19 269 ASP A O 1
ATOM 2022 N N . PRO A 1 270 ? -3.890 5.717 -3.414 1.00 89.00 270 PRO A N 1
ATOM 2023 C CA . PRO A 1 270 ? -4.446 5.137 -4.625 1.00 89.00 270 PRO A CA 1
ATOM 2024 C C . PRO A 1 270 ? -5.257 3.875 -4.324 1.00 89.00 270 PRO A C 1
ATOM 2026 O O . PRO A 1 270 ? -4.863 3.052 -3.500 1.00 89.00 270 PRO A O 1
ATOM 2029 N N . VAL A 1 271 ? -6.379 3.715 -5.026 1.00 88.44 271 VAL A N 1
ATOM 2030 C CA . VAL A 1 271 ? -7.223 2.522 -4.905 1.00 88.44 271 VAL A CA 1
ATOM 2031 C C . VAL A 1 271 ? -6.430 1.306 -5.377 1.00 88.44 271 VAL A C 1
ATOM 2033 O O . VAL A 1 271 ? -5.976 1.280 -6.525 1.00 88.44 271 VAL A O 1
ATOM 2036 N N . VAL A 1 272 ? -6.282 0.320 -4.487 1.00 90.06 272 VAL A N 1
ATOM 2037 C CA . VAL A 1 272 ? -5.615 -0.960 -4.748 1.00 90.06 272 VAL A CA 1
ATOM 2038 C C . VAL A 1 272 ? -6.647 -2.080 -4.689 1.00 90.06 272 VAL A C 1
ATOM 2040 O O . VAL A 1 272 ? -7.284 -2.281 -3.659 1.00 90.06 272 VAL A O 1
ATOM 2043 N N . GLU A 1 273 ? -6.806 -2.825 -5.780 1.00 89.06 273 GLU A N 1
ATOM 2044 C CA . GLU A 1 273 ? -7.772 -3.926 -5.866 1.00 89.06 273 GLU A CA 1
ATOM 2045 C C . GLU A 1 273 ? -7.151 -5.177 -6.479 1.00 89.06 273 GLU A C 1
ATOM 2047 O O . GLU A 1 273 ? -6.315 -5.101 -7.378 1.00 89.06 273 GLU A O 1
ATOM 2052 N N . HIS A 1 274 ? -7.589 -6.350 -6.028 1.00 89.12 274 HIS A N 1
ATOM 2053 C CA . HIS A 1 274 ? -7.160 -7.607 -6.631 1.00 89.12 274 HIS A CA 1
ATOM 2054 C C . HIS A 1 274 ? -7.760 -7.790 -8.026 1.00 89.12 274 HIS A C 1
ATOM 2056 O O . HIS A 1 274 ? -8.957 -7.597 -8.247 1.00 89.12 274 HIS A O 1
ATOM 2062 N N . VAL A 1 275 ? -6.921 -8.238 -8.956 1.00 92.50 275 VAL A N 1
ATOM 2063 C CA . VAL A 1 275 ? -7.319 -8.600 -10.318 1.00 92.50 275 VAL A CA 1
ATOM 2064 C C . VAL A 1 275 ? -6.741 -9.950 -10.709 1.00 92.50 275 VAL A C 1
ATOM 2066 O O . VAL A 1 275 ? -5.664 -10.352 -10.260 1.00 92.50 275 VAL A O 1
ATOM 2069 N N . SER A 1 276 ? -7.459 -10.657 -11.574 1.00 93.25 276 SER A N 1
ATOM 2070 C CA . SER A 1 276 ? -6.978 -11.892 -12.184 1.00 93.25 276 SER A CA 1
ATOM 2071 C C . SER A 1 276 ? -6.258 -11.584 -13.487 1.00 93.25 276 SER A C 1
ATOM 2073 O O . SER A 1 276 ? -6.763 -10.823 -14.318 1.00 93.25 276 SER A O 1
ATOM 2075 N N . LEU A 1 277 ? -5.113 -12.228 -13.684 1.00 93.00 277 LEU A N 1
ATOM 2076 C CA . LEU A 1 277 ? -4.335 -12.137 -14.910 1.00 93.00 277 LEU A CA 1
ATOM 2077 C C . LEU A 1 277 ? -4.508 -13.394 -15.753 1.00 93.00 277 LEU A C 1
ATOM 2079 O O . LEU A 1 277 ? -4.487 -14.519 -15.254 1.00 93.00 277 LEU A O 1
ATOM 2083 N N . ARG A 1 278 ? -4.665 -13.193 -17.060 1.00 91.12 278 ARG A N 1
ATOM 2084 C CA . ARG A 1 278 ? -4.662 -14.258 -18.062 1.00 91.12 278 ARG A CA 1
ATOM 2085 C C . ARG A 1 278 ? -3.607 -13.938 -19.104 1.00 91.12 278 ARG A C 1
ATOM 2087 O O . ARG A 1 278 ? -3.606 -12.841 -19.655 1.00 91.12 278 ARG A O 1
ATOM 2094 N N . SER A 1 279 ? -2.735 -14.901 -19.376 1.00 88.56 279 SER A N 1
ATOM 2095 C CA . SER A 1 279 ? -1.720 -14.801 -20.422 1.00 88.56 279 SER A CA 1
ATOM 2096 C C . SER A 1 279 ? -1.998 -15.844 -21.499 1.00 88.56 279 SER A C 1
ATOM 2098 O O . SER A 1 279 ? -2.209 -17.017 -21.189 1.00 88.56 279 SER A O 1
ATOM 2100 N N . GLY A 1 280 ? -2.044 -15.418 -22.759 1.00 83.56 280 GLY A N 1
ATOM 2101 C CA . GLY A 1 280 ? -2.277 -16.293 -23.905 1.00 83.56 280 GLY A CA 1
ATOM 2102 C C . GLY A 1 280 ? -1.870 -15.613 -25.206 1.00 83.56 280 GLY A C 1
ATOM 2103 O O . GLY A 1 280 ? -2.118 -14.424 -25.387 1.00 83.56 280 GLY A O 1
ATOM 2104 N N . ASN A 1 281 ? -1.226 -16.357 -26.111 1.00 82.94 281 ASN A N 1
ATOM 2105 C CA . ASN A 1 281 ? -0.742 -15.851 -27.405 1.00 82.94 281 ASN A CA 1
ATOM 2106 C C . ASN A 1 281 ? 0.149 -14.593 -27.295 1.00 82.94 281 ASN A C 1
ATOM 2108 O O . ASN A 1 281 ? 0.086 -13.710 -28.145 1.00 82.94 281 ASN A O 1
ATOM 2112 N N . GLY A 1 282 ? 0.950 -14.486 -26.227 1.00 81.94 282 GLY A N 1
ATOM 2113 C CA . GLY A 1 282 ? 1.817 -13.326 -25.978 1.00 81.94 282 GLY A CA 1
ATOM 2114 C C . GLY A 1 282 ? 1.093 -12.072 -25.472 1.00 81.94 282 GLY A C 1
ATOM 2115 O O . GLY A 1 282 ? 1.730 -11.037 -25.309 1.00 81.94 282 GLY A O 1
ATOM 2116 N N . VAL A 1 283 ? -0.213 -12.154 -25.200 1.00 88.81 283 VAL A N 1
ATOM 2117 C CA . VAL A 1 283 ? -1.023 -11.053 -24.669 1.00 88.81 283 VAL A CA 1
ATOM 2118 C C . VAL A 1 283 ? -1.375 -11.326 -23.212 1.00 88.81 283 VAL A C 1
ATOM 2120 O O . VAL A 1 283 ? -1.787 -12.432 -22.857 1.00 88.81 283 VAL A O 1
ATOM 2123 N N . VAL A 1 284 ? -1.251 -10.296 -22.376 1.00 93.06 284 VAL A N 1
ATOM 2124 C CA . VAL A 1 284 ? -1.678 -10.311 -20.974 1.00 93.06 284 VAL A CA 1
ATOM 2125 C C . VAL A 1 284 ? -2.954 -9.499 -20.833 1.00 93.06 284 VAL A C 1
ATOM 2127 O O . VAL A 1 284 ? -3.035 -8.375 -21.326 1.00 93.06 284 VAL A O 1
ATOM 2130 N N . ARG A 1 285 ? -3.948 -10.057 -20.144 1.00 94.56 285 ARG A N 1
ATOM 2131 C CA . ARG A 1 285 ? -5.209 -9.383 -19.824 1.00 94.56 285 ARG A CA 1
ATOM 2132 C C . ARG A 1 285 ? -5.482 -9.410 -18.329 1.00 94.56 285 ARG A C 1
ATOM 2134 O O . ARG A 1 285 ? -5.409 -10.473 -17.713 1.00 94.56 285 ARG A O 1
ATOM 2141 N N . ALA A 1 286 ? -5.837 -8.255 -17.780 1.00 94.62 286 ALA A N 1
ATOM 2142 C CA . ALA A 1 286 ? -6.327 -8.098 -16.419 1.00 94.62 286 ALA A CA 1
ATOM 2143 C C . ALA A 1 286 ? -7.861 -8.070 -16.404 1.00 94.62 286 ALA A C 1
ATOM 2145 O O . ALA A 1 286 ? -8.493 -7.434 -17.244 1.00 94.62 286 ALA A O 1
ATOM 2146 N N . THR A 1 287 ? -8.466 -8.774 -15.449 1.00 93.50 287 THR A N 1
ATOM 2147 C CA 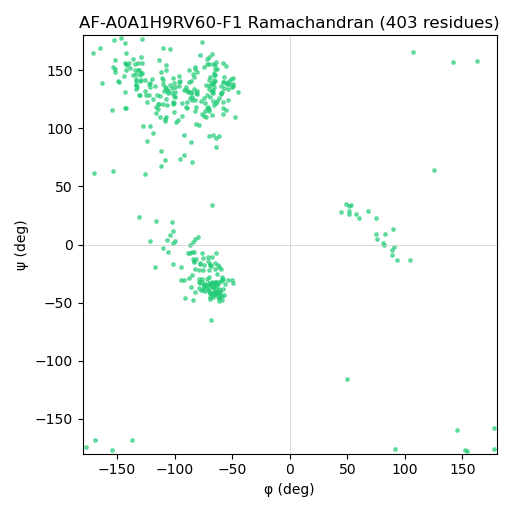. THR A 1 287 ? -9.926 -8.863 -15.286 1.00 93.50 287 THR A CA 1
ATOM 2148 C C . THR A 1 287 ? -10.319 -8.781 -13.812 1.00 93.50 287 THR A C 1
ATOM 2150 O O . THR A 1 287 ? -9.548 -9.182 -12.940 1.00 93.50 287 THR A O 1
ATOM 2153 N N . GLY A 1 288 ? -11.528 -8.283 -13.535 1.00 90.12 288 GLY A N 1
ATOM 2154 C CA . GLY A 1 288 ? -11.996 -7.990 -12.173 1.00 90.12 288 GLY A CA 1
ATOM 2155 C C . GLY A 1 288 ? -11.687 -6.553 -11.747 1.00 90.12 288 GLY A C 1
ATOM 2156 O O . GLY A 1 288 ? -11.224 -5.762 -12.565 1.00 90.12 288 GLY A O 1
ATOM 2157 N N . GLY A 1 289 ? -12.005 -6.206 -10.495 1.00 78.44 289 GLY A N 1
ATOM 2158 C CA . GLY A 1 289 ? -11.606 -4.940 -9.860 1.00 78.44 289 GLY A CA 1
ATOM 2159 C C . GLY A 1 289 ? -11.866 -3.674 -10.683 1.00 78.44 289 GLY A C 1
ATOM 2160 O O . GLY A 1 289 ? -11.025 -2.796 -10.715 1.00 78.44 289 GLY A O 1
ATOM 2161 N N . GLY A 1 290 ? -12.943 -3.603 -11.473 1.00 89.19 290 GLY A N 1
ATOM 2162 C CA . GLY A 1 290 ? -13.249 -2.410 -12.275 1.00 89.19 290 GLY A CA 1
ATOM 2163 C C . GLY A 1 290 ? -12.105 -1.889 -13.165 1.00 89.19 290 GLY A C 1
ATOM 2164 O O . GLY A 1 290 ? -12.016 -0.674 -13.329 1.00 89.19 290 GLY A O 1
ATOM 2165 N N . VAL A 1 291 ? -11.249 -2.778 -13.696 1.00 93.88 291 VAL A N 1
ATOM 2166 C CA . VAL A 1 291 ? -10.091 -2.466 -14.561 1.00 93.88 291 VAL A CA 1
ATOM 2167 C C . VAL A 1 291 ? -10.429 -1.451 -15.656 1.00 93.88 291 VAL A C 1
ATOM 2169 O O . VAL A 1 291 ? -11.406 -1.614 -16.388 1.00 93.88 291 VAL A O 1
ATOM 2172 N N . ARG A 1 292 ? -9.588 -0.418 -15.788 1.00 94.62 292 ARG A N 1
ATOM 2173 C CA . ARG A 1 292 ? -9.701 0.652 -16.789 1.00 94.62 292 ARG A CA 1
ATOM 2174 C C . ARG A 1 292 ? -8.375 0.892 -17.494 1.00 94.62 292 ARG A C 1
ATOM 2176 O O . ARG A 1 292 ? -7.305 0.624 -16.958 1.00 94.62 292 ARG A O 1
ATOM 2183 N N . GLN A 1 293 ? -8.460 1.441 -18.703 1.00 94.69 293 GLN A N 1
ATOM 2184 C CA . GLN A 1 293 ? -7.289 1.926 -19.426 1.00 94.69 293 GLN A CA 1
ATOM 2185 C C . GLN A 1 293 ? -6.538 2.969 -18.584 1.00 94.69 293 GLN A C 1
ATOM 2187 O O . GLN A 1 293 ? -7.158 3.865 -18.019 1.00 94.69 293 GLN A O 1
ATOM 2192 N N . GLY A 1 294 ? -5.213 2.844 -18.517 1.00 92.69 294 GLY A N 1
ATOM 2193 C CA . GLY A 1 294 ? -4.338 3.681 -17.695 1.00 92.69 294 GLY A CA 1
ATOM 2194 C C . GLY A 1 294 ? -4.040 3.121 -16.301 1.00 92.69 294 GLY A C 1
ATOM 2195 O O . GLY A 1 294 ? -3.088 3.584 -15.674 1.00 92.69 294 GLY A O 1
ATOM 2196 N N . ASP A 1 295 ? -4.778 2.108 -15.833 1.00 94.56 295 ASP A N 1
ATOM 2197 C CA . ASP A 1 295 ? -4.494 1.461 -14.549 1.00 94.56 295 ASP A CA 1
ATOM 2198 C C . ASP A 1 295 ? -3.135 0.749 -14.579 1.00 94.56 295 ASP A C 1
ATOM 2200 O O . ASP A 1 295 ? -2.769 0.104 -15.568 1.00 94.56 295 ASP A O 1
ATOM 2204 N N . LEU A 1 296 ? -2.392 0.829 -13.476 1.00 94.75 296 LEU A N 1
ATOM 2205 C CA . LEU A 1 296 ? -1.158 0.063 -13.307 1.00 94.75 296 LEU A CA 1
ATOM 2206 C C . LEU A 1 296 ? -1.494 -1.318 -12.756 1.00 94.75 296 LEU A C 1
ATOM 2208 O O . LEU A 1 296 ? -2.341 -1.459 -11.874 1.00 94.75 296 LEU A O 1
ATOM 2212 N N . ILE A 1 297 ? -0.791 -2.331 -13.247 1.00 94.31 297 ILE A N 1
ATOM 2213 C CA . ILE A 1 297 ? -0.883 -3.706 -12.768 1.00 94.31 297 ILE A CA 1
ATOM 2214 C C . ILE A 1 297 ? 0.455 -4.068 -12.135 1.00 94.31 297 ILE A C 1
ATOM 2216 O O . ILE A 1 297 ? 1.486 -4.034 -12.809 1.00 94.31 297 ILE A O 1
ATOM 2220 N N . ALA A 1 298 ? 0.447 -4.431 -10.857 1.00 92.25 298 ALA A N 1
ATOM 2221 C CA . ALA A 1 298 ? 1.649 -4.767 -10.103 1.00 92.25 298 ALA A CA 1
ATOM 2222 C C . ALA A 1 298 ? 1.459 -6.019 -9.243 1.00 92.25 298 ALA A C 1
ATOM 2224 O O . ALA A 1 298 ? 0.343 -6.419 -8.921 1.00 92.25 298 ALA A O 1
ATOM 2225 N N . THR A 1 299 ? 2.565 -6.635 -8.858 1.00 88.69 299 THR A N 1
ATOM 2226 C CA . THR A 1 299 ? 2.633 -7.580 -7.742 1.00 88.69 299 THR A CA 1
ATOM 2227 C C . THR A 1 299 ? 3.410 -6.926 -6.603 1.00 88.69 299 THR A C 1
ATOM 2229 O O . THR A 1 299 ? 4.067 -5.902 -6.824 1.00 88.69 299 THR A O 1
ATOM 2232 N N . PRO A 1 300 ? 3.413 -7.528 -5.401 1.00 83.56 300 PRO A N 1
ATOM 2233 C CA . PRO A 1 300 ? 4.340 -7.117 -4.361 1.00 83.56 300 PRO A CA 1
ATOM 2234 C C . PRO A 1 300 ? 5.789 -7.051 -4.849 1.00 83.56 300 PRO A C 1
ATOM 2236 O O . PRO A 1 300 ? 6.510 -6.189 -4.388 1.00 83.56 300 PRO A O 1
ATOM 2239 N N . ASP A 1 301 ? 6.208 -7.868 -5.820 1.00 84.75 301 ASP A N 1
ATOM 2240 C CA . ASP A 1 301 ? 7.589 -7.885 -6.320 1.00 84.75 301 ASP A CA 1
ATOM 2241 C C . ASP A 1 301 ? 7.906 -6.790 -7.358 1.00 84.75 301 ASP A C 1
ATOM 2243 O O . ASP A 1 301 ? 9.073 -6.578 -7.677 1.00 84.75 301 ASP A O 1
ATOM 2247 N N . GLY A 1 302 ? 6.908 -6.090 -7.908 1.00 89.00 302 GLY A N 1
ATOM 2248 C CA . GLY A 1 302 ? 7.137 -5.008 -8.869 1.00 89.00 302 GLY A CA 1
ATOM 2249 C C . GLY A 1 302 ? 5.999 -4.785 -9.862 1.00 89.00 302 GLY A C 1
ATOM 2250 O O . GLY A 1 302 ? 4.952 -5.430 -9.818 1.00 89.00 302 GLY A O 1
ATOM 2251 N N . ILE A 1 303 ? 6.203 -3.855 -10.796 1.00 91.81 303 ILE A N 1
ATOM 2252 C CA . ILE A 1 303 ? 5.195 -3.528 -11.813 1.00 91.81 303 ILE A CA 1
ATOM 2253 C C . ILE A 1 303 ? 5.218 -4.531 -12.978 1.00 91.81 303 ILE A C 1
ATOM 2255 O O . ILE A 1 303 ? 6.261 -4.818 -13.565 1.00 91.81 303 ILE A O 1
ATOM 2259 N N . ILE A 1 304 ? 4.045 -5.052 -13.345 1.00 92.69 304 ILE A N 1
ATOM 2260 C CA . ILE A 1 304 ? 3.863 -5.928 -14.512 1.00 92.69 304 ILE A CA 1
ATOM 2261 C C . ILE A 1 304 ? 3.693 -5.092 -15.783 1.00 92.69 304 ILE A C 1
ATOM 2263 O O . ILE A 1 304 ? 4.304 -5.391 -16.817 1.00 92.69 304 ILE A O 1
ATOM 2267 N N . GLY A 1 305 ? 2.831 -4.075 -15.725 1.00 93.94 305 GLY A N 1
ATOM 2268 C CA . GLY A 1 305 ? 2.407 -3.334 -16.906 1.00 93.94 305 GLY A CA 1
ATOM 2269 C C . GLY A 1 305 ? 1.371 -2.250 -16.621 1.00 93.94 305 GLY A C 1
ATOM 2270 O O . GLY A 1 305 ? 0.991 -2.011 -15.475 1.00 93.94 305 GLY A O 1
ATOM 2271 N N . VAL A 1 306 ? 0.901 -1.618 -17.692 1.00 95.50 306 VAL A N 1
ATOM 2272 C CA . VAL A 1 306 ? -0.199 -0.644 -17.683 1.00 95.50 306 VAL A CA 1
ATOM 2273 C C . VAL A 1 306 ? -1.315 -1.132 -18.594 1.00 95.50 306 VAL A C 1
ATOM 2275 O O . VAL A 1 306 ? -1.051 -1.665 -19.671 1.00 95.50 306 VAL A O 1
ATOM 2278 N N . VAL A 1 307 ? -2.568 -0.973 -18.182 1.00 96.00 307 VAL A N 1
ATOM 2279 C CA . VAL A 1 307 ? -3.720 -1.347 -19.005 1.00 96.00 307 VAL A CA 1
ATOM 2280 C C . VAL A 1 307 ? -3.786 -0.410 -20.209 1.00 96.00 307 VAL A C 1
ATOM 2282 O O . VAL A 1 307 ? -4.036 0.787 -20.077 1.00 96.00 307 VAL A O 1
ATOM 2285 N N . SER A 1 308 ? -3.537 -0.948 -21.397 1.00 95.50 308 SER A N 1
ATOM 2286 C CA . SER A 1 308 ? -3.403 -0.186 -22.639 1.00 95.50 308 SER A CA 1
ATOM 2287 C C . SER A 1 308 ? -4.700 -0.096 -23.435 1.00 95.50 308 SER A C 1
ATOM 2289 O O . SER A 1 308 ? -4.832 0.815 -24.253 1.00 95.50 308 SER A O 1
ATOM 2291 N N . ALA A 1 309 ? -5.667 -0.983 -23.179 1.00 94.75 309 ALA A N 1
ATOM 2292 C CA . ALA A 1 309 ? -6.950 -0.999 -23.874 1.00 94.75 309 ALA A CA 1
ATOM 2293 C C . ALA A 1 309 ? -8.142 -1.291 -22.936 1.00 94.75 309 ALA A C 1
ATOM 2295 O O . ALA A 1 309 ? -7.967 -1.936 -21.898 1.00 94.75 309 ALA A O 1
ATOM 2296 N N . PRO A 1 310 ? -9.372 -0.868 -23.302 1.00 93.19 310 PRO A N 1
ATOM 2297 C CA . PRO A 1 310 ? -10.575 -1.068 -22.484 1.00 93.19 310 PRO A CA 1
ATOM 2298 C C . PRO A 1 310 ? -10.956 -2.532 -22.227 1.00 93.19 310 PRO A C 1
ATOM 2300 O O . PRO A 1 310 ? -11.723 -2.809 -21.312 1.00 93.19 310 PRO A O 1
ATOM 2303 N N . ASP A 1 311 ? -10.439 -3.474 -23.018 1.00 93.31 311 ASP A N 1
ATOM 2304 C CA . ASP A 1 311 ? -10.664 -4.913 -22.831 1.00 93.31 311 ASP A CA 1
ATOM 2305 C C . ASP A 1 311 ? -9.774 -5.531 -21.732 1.00 93.31 311 ASP A C 1
ATOM 2307 O O . ASP A 1 311 ? -9.758 -6.752 -21.560 1.00 93.31 311 ASP A O 1
ATOM 2311 N N . GLY A 1 312 ? -9.020 -4.698 -21.006 1.00 94.81 312 GLY A N 1
ATOM 2312 C CA . GLY A 1 312 ? -8.106 -5.113 -19.946 1.00 94.81 312 GLY A CA 1
ATOM 2313 C C . GLY A 1 312 ? -6.742 -5.573 -20.455 1.00 94.81 312 GLY A C 1
ATOM 2314 O O . GLY A 1 312 ? -5.960 -6.109 -19.668 1.00 94.81 312 GLY A O 1
ATOM 2315 N N . THR A 1 313 ? -6.432 -5.399 -21.745 1.00 96.06 313 THR A N 1
ATOM 2316 C CA . THR A 1 313 ? -5.097 -5.699 -22.281 1.00 96.06 313 THR A CA 1
ATOM 2317 C C . THR A 1 313 ? -4.036 -4.865 -21.568 1.00 96.06 313 THR A C 1
ATOM 2319 O O . THR A 1 313 ? -4.182 -3.654 -21.420 1.00 96.06 313 THR A O 1
ATOM 2322 N N . VAL A 1 314 ? -2.964 -5.521 -21.127 1.00 95.62 314 VAL A N 1
ATOM 2323 C CA . VAL A 1 314 ? -1.863 -4.920 -20.369 1.00 95.62 314 VAL A CA 1
ATOM 2324 C C . VAL A 1 314 ? -0.639 -4.790 -21.277 1.00 95.62 314 VAL A C 1
ATOM 2326 O O . VAL A 1 314 ? -0.132 -5.795 -21.773 1.00 95.62 314 VAL A O 1
ATOM 2329 N N . ASP A 1 315 ? -0.139 -3.568 -21.485 1.00 94.75 315 ASP A N 1
ATOM 2330 C CA . ASP A 1 315 ? 1.181 -3.350 -22.084 1.00 94.75 315 ASP A CA 1
ATOM 2331 C C . ASP A 1 315 ? 2.250 -3.630 -21.030 1.00 94.75 315 ASP A C 1
ATOM 2333 O O . ASP A 1 315 ? 2.389 -2.924 -20.027 1.00 94.75 315 ASP A O 1
ATOM 2337 N N . THR A 1 316 ? 2.997 -4.700 -21.271 1.00 93.12 316 THR A N 1
ATOM 2338 C CA . THR A 1 316 ? 4.058 -5.171 -20.396 1.00 93.12 316 THR A CA 1
ATOM 2339 C C . THR A 1 316 ? 5.437 -4.792 -20.920 1.00 93.12 316 THR A C 1
ATOM 2341 O O . THR A 1 316 ? 6.395 -5.451 -20.543 1.00 93.12 316 THR A O 1
ATOM 2344 N N . ARG A 1 317 ? 5.621 -3.811 -21.806 1.00 93.31 317 ARG A N 1
ATOM 2345 C CA . ARG A 1 317 ? 6.966 -3.399 -22.257 1.00 93.31 317 ARG A CA 1
ATOM 2346 C C . ARG A 1 317 ? 7.622 -2.473 -21.235 1.00 93.31 317 ARG A C 1
ATOM 2348 O O . ARG A 1 317 ? 7.022 -1.489 -20.812 1.00 93.31 317 ARG A O 1
ATOM 2355 N N . LEU A 1 318 ? 8.867 -2.771 -20.838 1.00 93.62 318 LEU A N 1
ATOM 2356 C CA . LEU A 1 318 ? 9.612 -1.934 -19.881 1.00 93.62 318 LEU A CA 1
ATOM 2357 C C . LEU A 1 318 ? 9.831 -0.511 -20.418 1.00 93.62 318 LEU A C 1
ATOM 2359 O O . LEU A 1 318 ? 9.710 0.443 -19.658 1.00 93.62 318 LEU A O 1
ATOM 2363 N N . THR A 1 319 ? 10.093 -0.356 -21.717 1.00 94.62 319 THR A N 1
ATOM 2364 C CA . THR A 1 319 ? 10.245 0.956 -22.363 1.00 94.62 319 THR A CA 1
ATOM 2365 C C . THR A 1 319 ? 8.964 1.786 -22.280 1.00 94.62 319 THR A C 1
ATOM 2367 O O . THR A 1 319 ? 9.032 2.939 -21.861 1.00 94.62 319 THR A O 1
ATOM 2370 N N . THR A 1 320 ? 7.789 1.197 -22.552 1.00 93.50 320 THR A N 1
ATOM 2371 C CA . THR A 1 320 ? 6.491 1.866 -22.331 1.00 93.50 320 THR A CA 1
ATOM 2372 C C . THR A 1 320 ? 6.318 2.259 -20.864 1.00 93.50 320 THR A C 1
ATOM 2374 O O . THR A 1 320 ? 5.986 3.407 -20.578 1.00 93.50 320 THR A O 1
ATOM 2377 N N . LEU A 1 321 ? 6.579 1.349 -19.921 1.00 93.31 321 LEU A N 1
ATOM 2378 C CA . LEU A 1 321 ? 6.485 1.644 -18.485 1.00 93.31 321 LEU A CA 1
ATOM 2379 C C . LEU A 1 321 ? 7.395 2.807 -18.065 1.00 93.31 321 LEU A C 1
ATOM 2381 O O . LEU A 1 321 ? 6.983 3.651 -17.274 1.00 93.31 321 LEU A O 1
ATOM 2385 N N . GLY A 1 322 ? 8.598 2.894 -18.638 1.00 93.00 322 GLY A N 1
ATOM 2386 C CA . GLY A 1 322 ? 9.530 3.995 -18.402 1.00 93.00 322 GLY A CA 1
ATOM 2387 C C . GLY A 1 322 ? 9.005 5.367 -18.833 1.00 93.00 322 GLY A C 1
ATOM 2388 O O . GLY A 1 322 ? 9.500 6.375 -18.345 1.00 93.00 322 GLY A O 1
ATOM 2389 N N . THR A 1 323 ? 7.988 5.427 -19.699 1.00 93.38 323 THR A N 1
ATOM 2390 C CA . THR A 1 323 ? 7.344 6.694 -20.096 1.00 93.38 323 THR A CA 1
ATOM 2391 C C . THR A 1 323 ? 6.276 7.168 -19.112 1.00 93.38 323 THR A C 1
ATOM 2393 O O . THR A 1 323 ? 5.869 8.326 -19.160 1.00 93.38 323 THR A O 1
ATOM 2396 N N . LEU A 1 324 ? 5.830 6.300 -18.196 1.00 92.94 324 LEU A N 1
ATOM 2397 C CA . LEU A 1 324 ? 4.776 6.624 -17.233 1.00 92.94 324 LEU A CA 1
ATOM 2398 C C . LEU A 1 324 ? 5.264 7.522 -16.095 1.00 92.94 324 LEU A C 1
ATOM 2400 O O . LEU A 1 324 ? 4.443 8.026 -15.333 1.00 92.94 324 LEU A O 1
ATOM 2404 N N . GLY A 1 325 ? 6.574 7.714 -15.942 1.00 93.69 325 GLY A N 1
ATOM 2405 C CA . GLY A 1 325 ? 7.136 8.520 -14.868 1.00 93.69 325 GLY A CA 1
ATOM 2406 C C . GLY A 1 325 ? 8.659 8.539 -14.864 1.00 93.69 325 GLY A C 1
ATOM 2407 O O . GLY A 1 325 ? 9.305 8.290 -15.879 1.00 93.69 325 GLY A O 1
ATOM 2408 N N . LYS A 1 326 ? 9.244 8.844 -13.705 1.00 95.00 326 LYS A N 1
ATOM 2409 C CA . LYS A 1 326 ? 10.699 8.928 -13.550 1.00 95.00 326 LYS A CA 1
ATOM 2410 C C . LYS A 1 326 ? 11.284 7.544 -13.284 1.00 95.00 326 LYS A C 1
ATOM 2412 O O . LYS A 1 326 ? 10.885 6.884 -12.328 1.00 95.00 326 LYS A O 1
ATOM 2417 N N . VAL A 1 327 ? 12.278 7.148 -14.072 1.00 96.06 327 VAL A N 1
ATOM 2418 C CA . VAL A 1 327 ? 13.061 5.927 -13.848 1.00 96.06 327 VAL A CA 1
ATOM 2419 C C . VAL A 1 327 ? 14.384 6.285 -13.172 1.00 96.06 327 VAL A C 1
ATOM 2421 O O . VAL A 1 327 ? 15.074 7.212 -13.601 1.00 96.06 327 VAL A O 1
ATOM 2424 N N . GLN A 1 328 ? 14.739 5.576 -12.100 1.00 95.44 328 GLN A N 1
ATOM 2425 C CA . GLN A 1 328 ? 15.979 5.825 -11.361 1.00 95.44 328 GLN A CA 1
ATOM 2426 C C . GLN A 1 328 ? 16.518 4.574 -10.664 1.00 95.44 328 GLN A C 1
ATOM 2428 O O . GLN A 1 328 ? 15.773 3.640 -10.373 1.00 95.44 328 GLN A O 1
ATOM 2433 N N . THR A 1 329 ? 17.812 4.562 -10.350 1.00 93.75 329 THR A N 1
ATOM 2434 C CA . THR A 1 329 ? 18.396 3.496 -9.526 1.00 93.75 329 THR A CA 1
ATOM 2435 C C . THR A 1 329 ? 17.929 3.595 -8.074 1.00 93.75 329 THR A C 1
ATOM 2437 O O . THR A 1 329 ? 17.816 4.686 -7.521 1.00 93.75 329 THR A O 1
ATOM 2440 N N . SER A 1 330 ? 17.684 2.453 -7.433 1.00 88.06 330 SER A N 1
ATOM 2441 C CA . SER A 1 330 ? 17.147 2.386 -6.067 1.00 88.06 330 SER A CA 1
ATOM 2442 C C . SER A 1 330 ? 18.135 2.921 -5.025 1.00 88.06 330 SER A C 1
ATOM 2444 O O . SER A 1 330 ? 17.750 3.675 -4.141 1.00 88.06 330 SER A O 1
ATOM 2446 N N . THR A 1 331 ? 19.424 2.580 -5.148 1.00 84.44 331 THR A N 1
ATOM 2447 C CA . THR A 1 331 ? 20.425 2.906 -4.109 1.00 84.44 331 THR A CA 1
ATOM 2448 C C . THR A 1 331 ? 20.870 4.367 -4.128 1.00 84.44 331 THR A C 1
ATOM 2450 O O . THR A 1 331 ? 21.122 4.961 -3.083 1.00 84.44 331 THR A O 1
ATOM 2453 N N . SER A 1 332 ? 21.033 4.938 -5.321 1.00 88.19 332 SER A N 1
ATOM 2454 C CA . SER A 1 332 ? 21.679 6.246 -5.502 1.00 88.19 332 SER A CA 1
ATOM 2455 C C . SER A 1 332 ? 20.773 7.267 -6.179 1.00 88.19 332 SER A C 1
ATOM 2457 O O . SER A 1 332 ? 21.224 8.373 -6.456 1.00 88.19 332 SER A O 1
ATOM 2459 N N . ALA A 1 333 ? 19.516 6.903 -6.462 1.00 91.75 333 ALA A N 1
ATOM 2460 C CA . ALA A 1 333 ? 18.539 7.746 -7.148 1.00 91.75 333 ALA A CA 1
ATOM 2461 C C . ALA A 1 333 ? 19.059 8.347 -8.470 1.00 91.75 333 ALA A C 1
ATOM 2463 O O . ALA A 1 333 ? 18.618 9.424 -8.875 1.00 91.75 333 ALA A O 1
ATOM 2464 N N . ILE A 1 334 ? 19.984 7.653 -9.153 1.00 95.44 334 ILE A N 1
ATOM 2465 C CA . ILE A 1 334 ? 20.548 8.108 -10.431 1.00 95.44 334 ILE A CA 1
ATOM 2466 C C . ILE A 1 334 ? 19.440 7.986 -11.483 1.00 95.44 334 ILE A C 1
ATOM 2468 O O . ILE A 1 334 ? 18.995 6.861 -11.736 1.00 95.44 334 ILE A O 1
ATOM 2472 N N . PRO A 1 335 ? 18.963 9.098 -12.070 1.00 96.56 335 PRO A N 1
ATOM 2473 C CA . PRO A 1 335 ? 17.919 9.064 -13.082 1.00 96.56 335 PRO A CA 1
ATOM 2474 C C . PRO A 1 335 ? 18.433 8.470 -14.393 1.00 96.56 335 PRO A C 1
ATOM 2476 O O . PRO A 1 335 ? 19.622 8.552 -14.708 1.00 96.56 335 PRO A O 1
ATOM 2479 N N . GLY A 1 336 ? 17.520 7.924 -15.187 1.00 96.31 336 GLY A N 1
ATOM 2480 C CA . GLY A 1 336 ? 17.826 7.511 -16.548 1.00 96.31 336 GLY A CA 1
ATOM 2481 C C . GLY A 1 336 ? 16.589 7.168 -17.360 1.00 96.31 336 GLY A C 1
ATOM 2482 O O . GLY A 1 336 ? 15.460 7.449 -16.956 1.00 96.31 336 GLY A O 1
ATOM 2483 N N . ARG A 1 337 ? 16.813 6.553 -18.518 1.00 96.38 337 ARG A N 1
ATOM 2484 C CA . ARG A 1 337 ? 15.763 6.117 -19.444 1.00 96.38 337 ARG A CA 1
ATOM 2485 C C . ARG A 1 337 ? 15.935 4.653 -19.825 1.00 96.38 337 ARG A C 1
ATOM 2487 O O . ARG A 1 337 ? 17.033 4.109 -19.757 1.00 96.38 337 ARG A O 1
ATOM 2494 N N . LEU A 1 338 ? 14.832 4.039 -20.233 1.00 96.44 338 LEU A N 1
ATOM 2495 C CA . LEU A 1 338 ? 14.796 2.674 -20.743 1.00 96.44 338 LEU A CA 1
ATOM 2496 C C . LEU A 1 338 ? 14.732 2.709 -22.265 1.00 96.44 338 LEU A C 1
ATOM 2498 O O . LEU A 1 338 ? 13.853 3.367 -22.822 1.00 96.44 338 LEU A O 1
ATOM 2502 N N . VAL A 1 339 ? 15.639 1.994 -22.921 1.00 95.12 339 VAL A N 1
ATOM 2503 C CA . VAL A 1 339 ? 15.713 1.897 -24.383 1.00 95.12 339 VAL A CA 1
ATOM 2504 C C . VAL A 1 339 ? 15.771 0.436 -24.811 1.00 95.12 339 VAL A C 1
ATOM 2506 O O . VAL A 1 339 ? 16.315 -0.407 -24.097 1.00 95.12 339 VAL A O 1
ATOM 2509 N N . ASP A 1 340 ? 15.203 0.123 -25.971 1.00 93.56 340 ASP A N 1
ATOM 2510 C CA . ASP A 1 340 ? 15.356 -1.202 -26.567 1.00 93.56 340 ASP A CA 1
ATOM 2511 C C . ASP A 1 340 ? 16.771 -1.323 -27.151 1.00 93.56 340 ASP A C 1
ATOM 2513 O O . ASP A 1 340 ? 17.204 -0.477 -27.935 1.00 93.56 340 ASP A O 1
ATOM 2517 N N . GLY A 1 341 ? 17.500 -2.364 -26.752 1.00 87.56 341 GLY A N 1
ATOM 2518 C CA . GLY A 1 341 ? 18.861 -2.644 -27.195 1.00 87.56 341 GLY A CA 1
ATOM 2519 C C . GLY A 1 341 ? 19.027 -4.072 -27.709 1.00 87.56 341 GLY A C 1
ATOM 2520 O O . GLY A 1 341 ? 18.113 -4.903 -27.674 1.00 87.56 341 GLY A O 1
ATOM 2521 N N . THR A 1 342 ? 20.227 -4.381 -28.193 1.00 83.56 342 THR A N 1
ATOM 2522 C CA . THR A 1 342 ? 20.590 -5.748 -28.577 1.00 83.56 342 THR A CA 1
ATOM 2523 C C . THR A 1 342 ? 20.597 -6.628 -27.326 1.00 83.56 342 THR A C 1
ATOM 2525 O O . THR A 1 342 ? 21.338 -6.359 -26.390 1.00 83.56 342 THR A O 1
ATOM 2528 N N . GLY A 1 343 ? 19.762 -7.668 -27.291 1.00 83.69 343 GLY A N 1
ATOM 2529 C CA . GLY A 1 343 ? 19.687 -8.595 -26.153 1.00 83.69 343 GLY A CA 1
ATOM 2530 C C . GLY A 1 343 ? 18.670 -8.231 -25.064 1.00 83.69 343 GLY A C 1
ATOM 2531 O O . GLY A 1 343 ? 18.483 -9.022 -24.143 1.00 83.69 343 GLY A O 1
ATOM 2532 N N . GLY A 1 344 ? 17.962 -7.102 -25.178 1.00 91.25 344 GLY A N 1
ATOM 2533 C CA . GLY A 1 344 ? 16.876 -6.739 -24.264 1.00 91.25 344 GLY A CA 1
ATOM 2534 C C . GLY A 1 344 ? 16.775 -5.239 -24.010 1.00 91.25 344 GLY A C 1
ATOM 2535 O O . GLY A 1 344 ? 17.261 -4.424 -24.787 1.00 91.25 344 GLY A O 1
ATOM 2536 N N . VAL A 1 345 ? 16.120 -4.868 -22.912 1.00 94.81 345 VAL A N 1
ATOM 2537 C CA . VAL A 1 345 ? 15.953 -3.462 -22.524 1.00 94.81 345 VAL A CA 1
ATOM 2538 C C . VAL A 1 345 ? 17.171 -2.999 -21.732 1.00 94.81 345 VAL A C 1
ATOM 2540 O O . VAL A 1 345 ? 17.582 -3.662 -20.782 1.00 94.81 345 VAL A O 1
ATOM 2543 N N . VAL A 1 346 ? 17.724 -1.849 -22.107 1.00 95.62 346 VAL A N 1
ATOM 2544 C CA . VAL A 1 346 ? 18.912 -1.241 -21.500 1.00 95.62 346 VAL A CA 1
ATOM 2545 C C . VAL A 1 346 ? 18.517 0.018 -20.727 1.00 95.62 346 VAL A C 1
ATOM 2547 O O . VAL A 1 346 ? 17.652 0.784 -21.155 1.00 95.62 346 VAL A O 1
ATOM 2550 N N . PHE A 1 347 ? 19.152 0.232 -19.577 1.00 96.69 347 PHE A N 1
ATOM 2551 C CA . PHE A 1 347 ? 19.074 1.465 -18.805 1.00 96.69 347 PHE A CA 1
ATOM 2552 C C . PHE A 1 347 ? 20.223 2.408 -19.177 1.00 96.69 347 PHE A C 1
ATOM 2554 O O . PHE A 1 347 ? 21.399 2.076 -19.017 1.00 96.69 347 PHE A O 1
ATOM 2561 N N . GLU A 1 348 ? 19.872 3.608 -19.633 1.00 95.50 348 GLU A N 1
ATOM 2562 C CA . GLU A 1 348 ? 20.814 4.683 -19.940 1.00 95.50 348 GLU A CA 1
ATOM 2563 C C . GLU A 1 348 ? 20.718 5.779 -18.866 1.00 95.50 348 GLU A C 1
ATOM 2565 O O . GLU A 1 348 ? 19.699 6.482 -18.811 1.00 95.50 348 GLU A O 1
ATOM 2570 N N . PRO A 1 349 ? 21.736 5.947 -18.000 1.00 95.62 349 PRO A N 1
ATOM 2571 C CA . PRO A 1 349 ? 21.730 7.005 -16.998 1.00 95.62 349 PRO A CA 1
ATOM 2572 C C . PRO A 1 349 ? 21.786 8.385 -17.659 1.00 95.62 349 PRO A C 1
ATOM 2574 O O . PRO A 1 349 ? 22.501 8.600 -18.634 1.00 95.62 349 PRO A O 1
ATOM 2577 N N . THR A 1 350 ? 21.044 9.340 -17.103 1.00 95.88 350 THR A N 1
ATOM 2578 C CA . THR A 1 350 ? 21.007 10.737 -17.574 1.00 95.88 350 THR A CA 1
ATOM 2579 C C . THR A 1 350 ? 21.739 11.697 -16.638 1.00 95.88 350 THR A C 1
ATOM 2581 O O . THR A 1 350 ? 21.688 12.908 -16.836 1.00 95.88 350 THR A O 1
ATOM 2584 N N . ALA A 1 351 ? 22.371 11.175 -15.590 1.00 95.25 351 ALA A N 1
ATOM 2585 C CA . ALA A 1 351 ? 23.210 11.925 -14.669 1.00 95.25 351 ALA A CA 1
ATOM 2586 C C . ALA A 1 351 ? 24.412 11.076 -14.252 1.00 95.25 351 ALA A C 1
ATOM 2588 O O . ALA A 1 351 ? 24.344 9.844 -14.267 1.00 95.25 351 ALA A O 1
ATOM 2589 N N . ASP A 1 352 ? 25.485 11.749 -13.850 1.00 93.00 352 ASP A N 1
ATOM 2590 C CA . ASP A 1 352 ? 26.692 11.091 -13.368 1.00 93.00 352 ASP A CA 1
ATOM 2591 C C . ASP A 1 352 ? 26.434 10.348 -12.055 1.00 93.00 352 ASP A C 1
ATOM 2593 O O . ASP A 1 352 ? 25.673 10.785 -11.187 1.00 93.00 352 ASP A O 1
ATOM 2597 N N . GLY A 1 353 ? 27.114 9.219 -11.889 1.00 90.44 353 GLY A N 1
ATOM 2598 C CA . GLY A 1 353 ? 27.071 8.441 -10.663 1.00 90.44 353 GLY A CA 1
ATOM 2599 C C . GLY A 1 353 ? 27.573 7.023 -10.875 1.00 90.44 353 GLY A C 1
ATOM 2600 O O . GLY A 1 353 ? 27.586 6.501 -11.989 1.00 90.44 353 GLY A O 1
ATOM 2601 N N . LEU A 1 354 ? 27.999 6.389 -9.785 1.00 90.81 354 LEU A N 1
ATOM 2602 C CA . LEU A 1 354 ? 28.417 4.996 -9.827 1.00 90.81 354 LEU A CA 1
ATOM 2603 C C . LEU A 1 354 ? 27.183 4.092 -9.776 1.00 90.81 354 LEU A C 1
ATOM 2605 O O . LEU A 1 354 ? 26.443 4.090 -8.792 1.00 90.81 354 LEU A O 1
ATOM 2609 N N . ILE A 1 355 ? 26.989 3.304 -10.828 1.00 92.88 355 ILE A N 1
ATOM 2610 C CA . ILE A 1 355 ? 26.012 2.217 -10.864 1.00 92.88 355 ILE A CA 1
ATOM 2611 C C . ILE A 1 355 ? 26.780 0.911 -10.683 1.00 92.88 355 ILE A C 1
ATOM 2613 O O . ILE A 1 355 ? 27.834 0.714 -11.283 1.00 92.88 355 ILE A O 1
ATOM 2617 N N . SER A 1 356 ? 26.255 0.039 -9.830 1.00 91.06 356 SER A N 1
ATOM 2618 C CA . SER A 1 356 ? 26.814 -1.287 -9.580 1.00 91.06 356 SER A CA 1
ATOM 2619 C C . SER A 1 356 ? 25.936 -2.361 -10.212 1.00 91.06 356 SER A C 1
ATOM 2621 O O . SER A 1 356 ? 24.714 -2.208 -10.273 1.00 91.06 356 SER A O 1
ATOM 2623 N N . ASP A 1 357 ? 26.559 -3.469 -10.606 1.00 92.69 357 ASP A N 1
ATOM 2624 C CA . ASP A 1 357 ? 25.855 -4.704 -10.953 1.00 92.69 357 ASP A CA 1
ATOM 2625 C C . ASP A 1 357 ? 24.946 -5.146 -9.793 1.00 92.69 357 ASP A C 1
ATOM 2627 O O . ASP A 1 357 ? 25.314 -5.026 -8.619 1.00 92.69 357 ASP A O 1
ATOM 2631 N N . GLY A 1 358 ? 23.733 -5.594 -10.112 1.00 90.88 358 GLY A N 1
ATOM 2632 C CA . GLY A 1 358 ? 22.721 -5.965 -9.126 1.00 90.88 358 GLY A CA 1
ATOM 2633 C C . GLY A 1 358 ? 21.930 -4.793 -8.528 1.00 90.88 358 GLY A C 1
ATOM 2634 O O . GLY A 1 358 ? 21.078 -5.017 -7.668 1.00 90.88 358 GLY A O 1
ATOM 2635 N N . ASN A 1 359 ? 22.175 -3.542 -8.940 1.00 92.06 359 ASN A N 1
ATOM 2636 C CA . ASN A 1 359 ? 21.369 -2.412 -8.471 1.00 92.06 359 ASN A CA 1
ATOM 2637 C C . ASN A 1 359 ? 19.945 -2.509 -9.033 1.00 92.06 359 ASN A C 1
ATOM 2639 O O . ASN A 1 359 ? 19.751 -2.824 -10.205 1.00 92.06 359 ASN A O 1
ATOM 2643 N N . ARG A 1 360 ? 18.942 -2.216 -8.208 1.00 92.25 360 ARG A N 1
ATOM 2644 C CA . ARG A 1 360 ? 17.542 -2.237 -8.641 1.00 92.25 360 ARG A CA 1
ATOM 2645 C C . ARG A 1 360 ? 17.162 -0.948 -9.341 1.00 92.25 360 ARG A C 1
ATOM 2647 O O . ARG A 1 360 ? 17.703 0.121 -9.041 1.00 92.25 360 ARG A O 1
ATOM 2654 N N . LEU A 1 361 ? 16.184 -1.051 -10.222 1.00 93.88 361 LEU A N 1
ATOM 2655 C CA . LEU A 1 361 ? 15.632 0.054 -10.973 1.00 93.88 361 LEU A CA 1
ATOM 2656 C C . LEU A 1 361 ? 14.195 0.312 -10.533 1.00 93.88 361 LEU A C 1
ATOM 2658 O O . LEU A 1 361 ? 13.366 -0.588 -10.533 1.00 93.88 361 LEU A O 1
ATOM 2662 N N . GLN A 1 362 ? 13.898 1.554 -10.181 1.00 93.56 362 GLN A N 1
ATOM 2663 C CA . GLN A 1 362 ? 12.586 1.968 -9.707 1.00 93.56 362 GLN A CA 1
ATOM 2664 C C . GLN A 1 362 ? 11.892 2.860 -10.734 1.00 93.56 362 GLN A C 1
ATOM 2666 O O . GLN A 1 362 ? 12.525 3.713 -11.362 1.00 93.56 362 GLN A O 1
ATOM 2671 N N . LEU A 1 363 ? 10.577 2.695 -10.849 1.00 94.12 363 LEU A N 1
ATOM 2672 C CA . LEU A 1 363 ? 9.668 3.628 -11.504 1.00 94.12 363 LEU A CA 1
ATOM 2673 C C . LEU A 1 363 ? 8.935 4.445 -10.440 1.00 94.12 363 LEU A C 1
ATOM 2675 O O . LEU A 1 363 ? 8.223 3.868 -9.624 1.00 94.12 363 LEU A O 1
ATOM 2679 N N . LEU A 1 364 ? 9.050 5.772 -10.492 1.00 93.00 364 LEU A N 1
ATOM 2680 C CA . LEU A 1 364 ? 8.160 6.697 -9.787 1.00 93.00 364 LEU A CA 1
ATOM 2681 C C . LEU A 1 364 ? 7.006 7.062 -10.727 1.00 93.00 364 LEU A C 1
ATOM 2683 O O . LEU A 1 364 ? 7.143 7.948 -11.580 1.00 93.00 364 LEU A O 1
ATOM 2687 N N . ALA A 1 365 ? 5.897 6.334 -10.620 1.00 90.75 365 ALA A N 1
ATOM 2688 C CA . ALA A 1 365 ? 4.792 6.424 -11.567 1.00 90.75 365 ALA A CA 1
ATOM 2689 C C . ALA A 1 365 ? 4.097 7.792 -11.504 1.00 90.75 365 ALA A C 1
ATOM 2691 O O . ALA A 1 365 ? 3.898 8.364 -10.434 1.00 90.75 365 ALA A O 1
ATOM 2692 N N . TRP A 1 366 ? 3.745 8.334 -12.671 1.00 89.88 366 TRP A N 1
ATOM 2693 C CA . TRP A 1 366 ? 3.135 9.657 -12.854 1.00 89.88 366 TRP A CA 1
ATOM 2694 C C . TRP A 1 366 ? 3.897 10.800 -12.170 1.00 89.88 366 TRP A C 1
ATOM 2696 O O . TRP A 1 366 ? 3.309 11.818 -11.810 1.00 89.88 366 TRP A O 1
ATOM 2706 N N . ASN A 1 367 ? 5.209 10.626 -11.976 1.00 82.25 367 ASN A N 1
ATOM 2707 C CA . ASN A 1 367 ? 6.077 11.541 -11.230 1.00 82.25 367 ASN A CA 1
ATOM 2708 C C . ASN A 1 367 ? 5.621 11.782 -9.782 1.00 82.25 367 ASN A C 1
ATOM 2710 O O . ASN A 1 367 ? 5.928 12.818 -9.191 1.00 82.25 367 ASN A O 1
ATOM 2714 N N . ARG A 1 368 ? 4.902 10.815 -9.207 1.00 84.75 368 ARG A N 1
ATOM 2715 C CA . ARG A 1 368 ? 4.482 10.802 -7.809 1.00 84.75 368 ARG A CA 1
ATOM 2716 C C . ARG A 1 368 ? 5.472 9.944 -7.021 1.00 84.75 368 ARG A C 1
ATOM 2718 O O . ARG A 1 368 ? 5.473 8.726 -7.199 1.00 84.75 368 ARG A O 1
ATOM 2725 N N . PRO A 1 369 ? 6.357 10.534 -6.197 1.00 82.00 369 PRO A N 1
ATOM 2726 C CA . PRO A 1 369 ? 7.378 9.770 -5.482 1.00 82.00 369 PRO A CA 1
ATOM 2727 C C . PRO A 1 369 ? 6.786 8.790 -4.459 1.00 82.00 369 PRO A C 1
ATOM 2729 O O . PRO A 1 369 ? 7.435 7.816 -4.095 1.00 82.00 369 PRO A O 1
ATOM 2732 N N . GLU A 1 370 ? 5.547 9.011 -4.022 1.00 86.06 370 GLU A N 1
ATOM 2733 C CA . GLU A 1 370 ? 4.791 8.072 -3.203 1.00 86.06 370 GLU A CA 1
ATOM 2734 C C . GLU A 1 370 ? 4.372 6.805 -3.958 1.00 86.06 370 GLU A C 1
ATOM 2736 O O . GLU A 1 370 ? 4.050 5.834 -3.296 1.00 86.06 370 GLU A O 1
ATOM 2741 N N . LEU A 1 371 ? 4.407 6.778 -5.297 1.00 89.75 371 LEU A N 1
ATOM 2742 C CA . LEU A 1 371 ? 4.056 5.630 -6.141 1.00 89.75 371 LEU A CA 1
ATOM 2743 C C . LEU A 1 371 ? 5.305 5.020 -6.784 1.00 89.75 371 LEU A C 1
ATOM 2745 O O . LEU A 1 371 ? 5.541 5.168 -7.987 1.00 89.75 371 LEU A O 1
ATOM 2749 N N . ALA A 1 372 ? 6.111 4.334 -5.975 1.00 91.38 372 ALA A N 1
ATOM 2750 C CA . ALA A 1 372 ? 7.307 3.655 -6.457 1.00 91.38 372 ALA A CA 1
ATOM 2751 C C . ALA A 1 372 ? 7.053 2.167 -6.739 1.00 91.38 372 ALA A C 1
ATOM 2753 O O . ALA A 1 372 ? 6.389 1.463 -5.971 1.00 91.38 372 ALA A O 1
ATOM 2754 N N . PHE A 1 373 ? 7.640 1.674 -7.826 1.00 92.12 373 PHE A N 1
ATOM 2755 C CA . PHE A 1 373 ? 7.579 0.273 -8.230 1.00 92.12 373 PHE A CA 1
ATOM 2756 C C . PHE A 1 373 ? 8.961 -0.228 -8.621 1.00 92.12 373 PHE A C 1
ATOM 2758 O O . PHE A 1 373 ? 9.706 0.489 -9.288 1.00 92.12 373 PHE A O 1
ATOM 2765 N N . ASP A 1 374 ? 9.285 -1.466 -8.254 1.00 92.00 374 ASP A N 1
ATOM 2766 C CA . ASP A 1 374 ? 10.451 -2.143 -8.815 1.00 92.00 374 ASP A CA 1
ATOM 2767 C C . ASP A 1 374 ? 10.168 -2.521 -10.276 1.00 92.00 374 ASP A C 1
ATOM 2769 O O . ASP A 1 374 ? 9.125 -3.099 -10.601 1.00 92.00 374 ASP A O 1
ATOM 2773 N N . LEU A 1 375 ? 11.083 -2.146 -11.164 1.00 92.75 375 LEU A N 1
ATOM 2774 C CA . LEU A 1 375 ? 11.072 -2.525 -12.573 1.00 92.75 375 LEU A CA 1
ATOM 2775 C C . LEU A 1 375 ? 11.933 -3.763 -12.813 1.00 92.75 3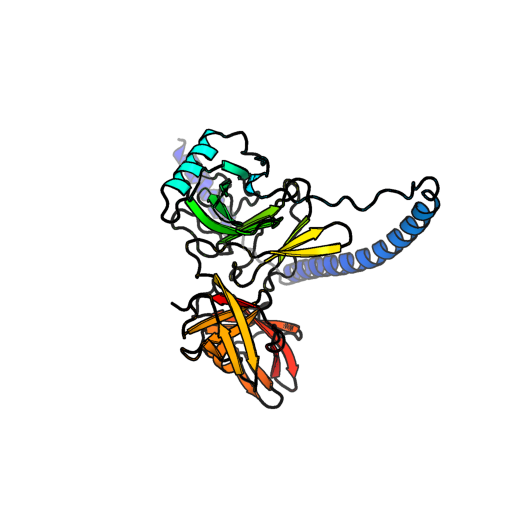75 LEU A C 1
ATOM 2777 O O . LEU A 1 375 ? 11.654 -4.533 -13.737 1.00 92.75 375 LEU A O 1
ATOM 2781 N N . GLY A 1 376 ? 12.990 -3.947 -12.021 1.00 92.81 376 GLY A N 1
ATOM 2782 C CA . GLY A 1 376 ? 14.001 -4.951 -12.293 1.00 92.81 376 GLY A CA 1
ATOM 2783 C C . GLY A 1 376 ? 15.377 -4.648 -11.727 1.00 92.81 376 GLY A C 1
ATOM 2784 O O . GLY A 1 376 ? 15.620 -3.647 -11.062 1.00 92.81 376 GLY A O 1
ATOM 2785 N N . THR A 1 377 ? 16.303 -5.546 -12.032 1.00 93.81 377 THR A N 1
ATOM 2786 C CA . THR A 1 377 ? 17.699 -5.486 -11.605 1.00 93.81 377 THR A CA 1
ATOM 2787 C C . THR A 1 377 ? 18.602 -5.185 -12.795 1.00 93.81 377 THR A C 1
ATOM 2789 O O . THR A 1 377 ? 18.400 -5.708 -13.892 1.00 93.81 377 THR A O 1
ATOM 2792 N N . LEU A 1 378 ? 19.583 -4.313 -12.577 1.00 94.62 378 LEU A N 1
ATOM 2793 C CA . LEU A 1 378 ? 20.590 -3.946 -13.560 1.00 94.62 378 LEU A CA 1
ATOM 2794 C C . LEU A 1 378 ? 21.717 -4.971 -13.572 1.00 94.62 378 LEU A C 1
ATOM 2796 O O . LEU A 1 378 ? 22.258 -5.313 -12.519 1.00 94.62 378 LEU A O 1
ATOM 2800 N N . HIS A 1 379 ? 22.105 -5.386 -14.772 1.00 94.25 379 HIS A N 1
ATOM 2801 C CA . HIS A 1 379 ? 23.268 -6.223 -15.008 1.00 94.25 379 HIS A CA 1
ATOM 2802 C C . HIS A 1 379 ? 24.240 -5.547 -15.963 1.00 94.25 379 HIS A C 1
ATOM 2804 O O . HIS A 1 379 ? 23.825 -4.958 -16.964 1.00 94.25 379 HIS A O 1
ATOM 2810 N N . THR A 1 380 ? 25.536 -5.637 -15.679 1.00 91.19 380 THR A N 1
ATOM 2811 C CA . THR A 1 380 ? 26.557 -5.150 -16.611 1.00 91.19 380 THR A CA 1
ATOM 2812 C C . THR A 1 380 ? 26.493 -5.953 -17.913 1.00 91.19 380 THR A C 1
ATOM 2814 O O . THR A 1 380 ? 26.615 -7.178 -17.904 1.00 91.19 380 THR A O 1
ATOM 2817 N N . HIS A 1 381 ? 26.310 -5.265 -19.041 1.00 84.75 381 HIS A N 1
ATOM 2818 C CA . HIS A 1 381 ? 26.292 -5.872 -20.370 1.00 84.75 381 HIS A CA 1
ATOM 2819 C C . HIS A 1 381 ? 26.984 -4.942 -21.367 1.00 84.75 381 HIS A C 1
ATOM 2821 O O . HIS A 1 381 ? 26.547 -3.810 -21.574 1.00 84.75 381 HIS A O 1
ATOM 2827 N N . ASP A 1 382 ? 28.083 -5.408 -21.958 1.00 82.75 382 ASP A N 1
ATOM 2828 C CA . ASP A 1 382 ? 28.979 -4.606 -22.795 1.00 82.75 382 ASP A CA 1
ATOM 2829 C C . ASP A 1 382 ? 29.398 -3.282 -22.117 1.00 82.75 382 ASP A C 1
ATOM 2831 O O . ASP A 1 382 ? 30.085 -3.295 -21.096 1.00 82.75 382 ASP A O 1
ATOM 2835 N N . GLN A 1 383 ? 28.998 -2.140 -22.689 1.00 75.69 383 GLN A N 1
ATOM 2836 C CA . GLN A 1 383 ? 29.242 -0.781 -22.181 1.00 75.69 383 GLN A CA 1
ATOM 2837 C C . GLN A 1 383 ? 28.004 -0.178 -21.481 1.00 75.69 383 GLN A C 1
ATOM 2839 O O . GLN A 1 383 ? 27.963 1.025 -21.232 1.00 75.69 383 GLN A O 1
ATOM 2844 N N . GLY A 1 384 ? 26.974 -0.982 -21.200 1.00 85.81 384 GLY A N 1
ATOM 2845 C CA . GLY A 1 384 ? 25.690 -0.524 -20.671 1.00 85.81 384 GLY A CA 1
ATOM 2846 C C . GLY A 1 384 ? 25.125 -1.399 -19.552 1.00 85.81 384 GLY A C 1
ATOM 2847 O O . GLY A 1 384 ? 25.796 -2.268 -18.989 1.00 85.81 384 GLY A O 1
ATOM 2848 N N . TRP A 1 385 ? 23.859 -1.139 -19.225 1.00 93.75 385 TRP A N 1
ATOM 2849 C CA . TRP A 1 385 ? 23.140 -1.790 -18.130 1.00 93.75 385 TRP A CA 1
ATOM 2850 C C . TRP A 1 385 ? 21.901 -2.500 -18.658 1.00 93.75 385 TRP A C 1
ATOM 2852 O O . TRP A 1 385 ? 20.888 -1.861 -18.932 1.00 93.75 385 TRP A O 1
ATOM 2862 N N . LEU A 1 386 ? 21.966 -3.819 -18.804 1.00 95.19 386 LEU A N 1
ATOM 2863 C CA . LEU A 1 386 ? 20.806 -4.621 -19.178 1.00 95.19 386 LEU A CA 1
ATOM 2864 C C . LEU A 1 386 ? 19.837 -4.707 -17.994 1.00 95.19 386 LEU A C 1
ATOM 2866 O O . LEU A 1 386 ? 20.259 -4.908 -16.856 1.00 95.19 386 LEU A O 1
ATOM 2870 N N . VAL A 1 387 ? 18.540 -4.573 -18.255 1.00 94.50 387 VAL A N 1
ATOM 2871 C CA . VAL A 1 387 ? 17.499 -4.653 -17.227 1.00 94.50 387 VAL A CA 1
ATOM 2872 C C . VAL A 1 387 ? 16.847 -6.030 -17.253 1.00 94.50 387 VAL A C 1
ATOM 2874 O O . VAL A 1 387 ? 16.123 -6.372 -18.189 1.00 94.50 387 VAL A O 1
ATOM 2877 N N . THR A 1 388 ? 17.034 -6.799 -16.183 1.00 92.12 388 THR A N 1
ATOM 2878 C CA . THR A 1 388 ? 16.256 -8.017 -15.932 1.00 92.12 388 THR A CA 1
ATOM 2879 C C . THR A 1 388 ? 15.018 -7.644 -15.136 1.00 92.12 388 THR A C 1
ATOM 2881 O O . THR A 1 388 ? 15.127 -7.159 -14.012 1.00 92.12 388 THR A O 1
ATOM 2884 N N . ARG A 1 389 ? 13.829 -7.861 -15.703 1.00 89.44 389 ARG A N 1
ATOM 2885 C CA . ARG A 1 389 ? 12.560 -7.529 -15.044 1.00 89.44 389 ARG A CA 1
ATOM 2886 C C . ARG A 1 389 ? 12.408 -8.242 -13.695 1.00 89.44 389 ARG A C 1
ATOM 2888 O O . ARG A 1 389 ? 12.697 -9.430 -13.607 1.00 89.44 389 ARG A O 1
ATOM 2895 N N . ALA A 1 390 ? 11.873 -7.530 -12.698 1.00 79.69 390 ALA A N 1
ATOM 2896 C CA . ALA A 1 390 ? 11.580 -8.089 -11.378 1.00 79.69 390 ALA A CA 1
ATOM 2897 C C . ALA A 1 390 ? 10.420 -9.113 -11.423 1.00 79.69 390 ALA A C 1
ATOM 2899 O O . ALA A 1 390 ? 10.681 -10.301 -11.230 1.00 79.69 390 ALA A O 1
ATOM 2900 N N . PRO A 1 391 ? 9.162 -8.740 -11.747 1.00 76.88 391 PRO A N 1
ATOM 2901 C CA . PRO A 1 391 ? 8.088 -9.723 -11.868 1.00 76.88 391 PRO A CA 1
ATOM 2902 C C . PRO A 1 391 ? 8.087 -10.422 -13.235 1.00 76.88 391 PRO A C 1
ATOM 2904 O O . PRO A 1 391 ? 7.949 -9.797 -14.291 1.00 76.88 391 PRO A O 1
ATOM 2907 N N . GLY A 1 392 ? 8.155 -11.753 -13.226 1.00 68.56 392 GLY A N 1
ATOM 2908 C CA . GLY A 1 392 ? 7.876 -12.558 -14.412 1.00 68.56 392 GLY A CA 1
ATOM 2909 C C . GLY A 1 392 ? 6.434 -12.346 -14.888 1.00 68.56 392 GLY A C 1
ATOM 2910 O O . GLY A 1 392 ? 5.485 -12.524 -14.133 1.00 68.56 392 GLY A O 1
ATOM 2911 N N . VAL A 1 393 ? 6.259 -11.982 -16.159 1.00 68.06 393 VAL A N 1
ATOM 2912 C CA . VAL A 1 393 ? 4.926 -11.820 -16.777 1.00 68.06 393 VAL A CA 1
ATOM 2913 C C . VAL A 1 393 ? 4.226 -13.172 -16.958 1.00 68.06 393 VAL A C 1
ATOM 2915 O O . VAL A 1 393 ? 3.000 -13.273 -16.966 1.00 68.06 393 VAL A O 1
ATOM 2918 N N . VAL A 1 394 ? 5.021 -14.230 -17.116 1.00 63.72 394 VAL A N 1
ATOM 2919 C CA . VAL A 1 394 ? 4.561 -15.594 -17.358 1.00 63.72 394 VAL A CA 1
ATOM 2920 C C . VAL A 1 394 ? 4.370 -16.295 -16.013 1.00 63.72 394 VAL A C 1
ATOM 2922 O O . VAL A 1 394 ? 5.328 -16.462 -15.266 1.00 63.72 394 VAL A O 1
ATOM 2925 N N . GLY A 1 395 ? 3.137 -16.711 -15.712 1.00 63.00 395 GLY A N 1
ATOM 2926 C CA . GLY A 1 395 ? 2.799 -17.490 -14.512 1.00 63.00 395 GLY A CA 1
ATOM 2927 C C . GLY A 1 395 ? 2.097 -16.709 -13.398 1.00 63.00 395 GLY A C 1
ATOM 2928 O O . GLY A 1 395 ? 1.497 -17.332 -12.527 1.00 63.00 395 GLY A O 1
ATOM 2929 N N . ALA A 1 396 ? 2.085 -15.374 -13.446 1.00 73.62 396 ALA A N 1
ATOM 2930 C CA . ALA A 1 396 ? 1.264 -14.579 -12.537 1.00 73.62 396 ALA A CA 1
ATOM 2931 C C . ALA A 1 396 ? -0.224 -14.739 -12.895 1.00 73.62 396 ALA A C 1
ATOM 2933 O O . ALA A 1 396 ? -0.651 -14.365 -13.987 1.00 73.62 396 ALA A O 1
ATOM 2934 N N . THR A 1 397 ? -1.017 -15.303 -11.984 1.00 80.81 397 THR A N 1
ATOM 2935 C CA . THR A 1 397 ? -2.477 -15.467 -12.134 1.00 80.81 397 THR A CA 1
ATOM 2936 C C . THR A 1 397 ? -3.271 -14.425 -11.349 1.00 80.81 397 THR A C 1
ATOM 2938 O O . THR A 1 397 ? -4.448 -14.195 -11.634 1.00 80.81 397 THR A O 1
ATOM 2941 N N . SER A 1 398 ? -2.624 -13.750 -10.399 1.00 84.56 398 SER A N 1
ATOM 2942 C CA . SER A 1 398 ? -3.191 -12.684 -9.576 1.00 84.56 398 SER A CA 1
ATOM 2943 C C . SER A 1 398 ? -2.240 -11.498 -9.502 1.00 84.56 398 SER A C 1
ATOM 2945 O O . SER A 1 398 ? -1.027 -11.677 -9.391 1.00 84.56 398 SER A O 1
ATOM 2947 N N . ALA A 1 399 ? -2.801 -10.297 -9.511 1.00 90.25 399 ALA A N 1
ATOM 2948 C CA . ALA A 1 399 ? -2.070 -9.053 -9.337 1.00 90.25 399 ALA A CA 1
ATOM 2949 C C . ALA A 1 399 ? -2.931 -8.025 -8.598 1.00 90.25 399 ALA A C 1
ATOM 2951 O O . ALA A 1 399 ? -4.092 -8.273 -8.263 1.00 90.25 399 ALA A O 1
ATOM 2952 N N . LEU A 1 400 ? -2.332 -6.870 -8.353 1.00 91.19 400 LEU A N 1
ATOM 2953 C CA . LEU A 1 400 ? -2.961 -5.687 -7.807 1.00 91.19 400 LEU A CA 1
ATOM 2954 C C . LEU A 1 400 ? -3.128 -4.667 -8.931 1.00 91.19 400 LEU A C 1
ATOM 2956 O O . LEU A 1 400 ? -2.189 -4.373 -9.673 1.00 91.19 400 LEU A O 1
ATOM 2960 N N . ARG A 1 401 ? -4.339 -4.139 -9.056 1.00 93.12 401 ARG A N 1
ATOM 2961 C CA . ARG A 1 401 ? -4.664 -2.970 -9.862 1.00 93.12 401 ARG A CA 1
ATOM 2962 C C . ARG A 1 401 ? -4.484 -1.734 -9.004 1.00 93.12 401 ARG A C 1
ATOM 2964 O O . ARG A 1 401 ? -5.031 -1.679 -7.907 1.00 93.12 401 ARG A O 1
ATOM 2971 N N . ILE A 1 402 ? -3.774 -0.749 -9.532 1.00 93.00 402 ILE A N 1
ATOM 2972 C CA . ILE A 1 402 ? -3.626 0.574 -8.942 1.00 93.00 402 ILE A CA 1
ATOM 2973 C C . ILE A 1 402 ? -4.294 1.559 -9.890 1.00 93.00 402 ILE A C 1
ATOM 2975 O O . ILE A 1 402 ? -3.872 1.696 -11.041 1.00 93.00 402 ILE A O 1
ATOM 2979 N N . GLY A 1 403 ? -5.348 2.214 -9.406 1.00 87.19 403 GLY A N 1
ATOM 2980 C CA . GLY A 1 403 ? -6.146 3.132 -10.215 1.00 87.19 403 GLY A CA 1
ATOM 2981 C C . GLY A 1 403 ? -5.313 4.272 -10.804 1.00 87.19 403 GLY A C 1
ATOM 2982 O O . GLY A 1 403 ? -4.687 5.033 -10.059 1.00 87.19 403 GLY A O 1
ATOM 2983 N N . GLY A 1 404 ? -5.340 4.397 -12.134 1.00 68.12 404 GLY A N 1
ATOM 2984 C CA . GLY A 1 404 ? -4.915 5.604 -12.840 1.00 68.12 404 GLY A CA 1
ATOM 2985 C C . GLY A 1 404 ? -5.888 6.737 -12.543 1.00 68.12 404 GLY A C 1
ATOM 2986 O O . GLY A 1 404 ? -7.099 6.521 -12.562 1.00 68.12 404 GLY A O 1
ATOM 2987 N N . ARG A 1 405 ? -5.377 7.920 -12.194 1.00 57.53 405 ARG A N 1
ATOM 2988 C CA . ARG A 1 405 ? -6.230 9.107 -12.030 1.00 57.53 405 ARG A CA 1
ATOM 2989 C C . ARG A 1 405 ? -6.878 9.514 -13.343 1.00 57.53 405 ARG A C 1
ATOM 2991 O O . ARG A 1 405 ? -6.155 9.503 -14.363 1.00 57.53 405 ARG A O 1
#

Nearest PDB structures (foldseek):
  8v2c-assembly1_C  TM=2.712E-01  e=1.878E+00  Mus musculus
  8v2b-assembly1_C  TM=2.273E-01  e=2.454E+00  Mus musculus